Protein AF-A0A6M8W071-F1 (afdb_monomer_lite)

Structure (mmCIF, N/CA/C/O backbone):
data_AF-A0A6M8W071-F1
#
_entry.id   AF-A0A6M8W071-F1
#
loop_
_atom_site.group_PDB
_atom_site.id
_atom_site.type_symbol
_atom_site.label_atom_id
_atom_site.label_alt_id
_atom_site.label_comp_id
_atom_site.label_asym_id
_atom_site.label_entity_id
_atom_site.label_seq_id
_atom_site.pdbx_PDB_ins_code
_atom_site.Cartn_x
_atom_site.Cartn_y
_atom_site.Cartn_z
_atom_site.occupancy
_atom_site.B_iso_or_equiv
_atom_site.auth_seq_id
_atom_site.auth_comp_id
_atom_site.auth_asym_id
_atom_site.auth_atom_id
_atom_site.pdbx_PDB_model_num
ATOM 1 N N . MET A 1 1 ? -20.870 52.124 39.212 1.00 35.44 1 MET A N 1
ATOM 2 C CA . MET A 1 1 ? -21.528 51.086 38.391 1.00 35.44 1 MET A CA 1
ATOM 3 C C . MET A 1 1 ? -20.439 50.355 37.636 1.00 35.44 1 MET A C 1
ATOM 5 O O . MET A 1 1 ? -19.987 50.835 36.609 1.00 35.44 1 MET A O 1
ATOM 9 N N . THR A 1 2 ? -19.943 49.265 38.210 1.00 32.09 2 THR A N 1
ATOM 10 C CA . THR A 1 2 ? -19.007 48.347 37.561 1.00 32.09 2 THR A CA 1
ATOM 11 C C . THR A 1 2 ? -19.765 47.633 36.448 1.00 32.09 2 THR A C 1
ATOM 13 O O . THR A 1 2 ? -20.682 46.857 36.705 1.00 32.09 2 THR A O 1
ATOM 16 N N . THR A 1 3 ? -19.459 47.970 35.199 1.00 29.92 3 THR A N 1
ATOM 17 C CA . THR A 1 3 ? -19.946 47.251 34.022 1.00 29.92 3 THR A CA 1
ATOM 18 C C . THR A 1 3 ? -19.485 45.803 34.128 1.00 29.92 3 THR A C 1
ATOM 20 O O . THR A 1 3 ? -18.303 45.512 33.971 1.00 29.92 3 THR A O 1
ATOM 23 N N . ILE A 1 4 ? -20.415 44.896 34.432 1.00 33.59 4 ILE A N 1
ATOM 24 C CA . ILE A 1 4 ? -20.191 43.457 34.298 1.00 33.59 4 ILE A CA 1
ATOM 25 C C . ILE A 1 4 ? -20.088 43.197 32.794 1.00 33.59 4 ILE A C 1
ATOM 27 O O . ILE A 1 4 ? -21.107 43.105 32.107 1.00 33.59 4 ILE A O 1
ATOM 31 N N . ASN A 1 5 ? -18.858 43.151 32.282 1.00 33.88 5 ASN A N 1
ATOM 32 C CA . ASN A 1 5 ? -18.582 42.672 30.934 1.00 33.88 5 ASN A CA 1
ATOM 33 C C . ASN A 1 5 ? -19.047 41.217 30.864 1.00 33.88 5 ASN A C 1
ATOM 35 O O . ASN A 1 5 ? -18.500 40.349 31.541 1.00 33.88 5 ASN A O 1
ATOM 39 N N . ARG A 1 6 ? -20.104 40.964 30.091 1.00 30.58 6 ARG A N 1
ATOM 40 C CA . ARG A 1 6 ? -20.513 39.602 29.755 1.00 30.58 6 ARG A CA 1
ATOM 41 C C . ARG A 1 6 ? -19.682 39.161 28.550 1.00 30.58 6 ARG A C 1
ATOM 43 O O . ARG A 1 6 ? -19.655 39.919 27.580 1.00 30.58 6 ARG A O 1
ATOM 50 N N . PRO A 1 7 ? -19.018 37.998 28.611 1.00 34.09 7 PRO A N 1
ATOM 51 C CA . PRO A 1 7 ? -18.222 37.515 27.495 1.00 34.09 7 PRO A CA 1
ATOM 52 C C . PRO A 1 7 ? -19.092 37.263 26.253 1.00 34.09 7 PRO A C 1
ATOM 54 O O . PRO A 1 7 ? -20.275 36.928 26.371 1.00 34.09 7 PRO A O 1
ATOM 57 N N . THR A 1 8 ? -18.519 37.475 25.068 1.00 38.62 8 THR A N 1
ATOM 58 C CA . THR A 1 8 ? -19.127 37.163 23.766 1.00 38.62 8 THR A CA 1
ATOM 59 C C . THR A 1 8 ? -19.215 35.646 23.543 1.00 38.62 8 THR A C 1
ATOM 61 O O . THR A 1 8 ? -18.648 34.864 24.302 1.00 38.62 8 THR A O 1
ATOM 64 N N . LEU A 1 9 ? -19.943 35.211 22.506 1.00 31.92 9 LEU A N 1
ATOM 65 C CA . LEU A 1 9 ? -20.027 33.790 22.135 1.00 31.92 9 LEU A CA 1
ATOM 66 C C . LEU A 1 9 ? -18.653 33.204 21.782 1.00 31.92 9 LEU A C 1
ATOM 68 O O . LEU A 1 9 ? -18.359 32.093 22.206 1.00 31.92 9 LEU A O 1
ATOM 72 N N . ASP A 1 10 ? -17.807 33.976 21.102 1.00 35.03 10 ASP A N 1
ATOM 73 C CA . ASP A 1 10 ? -16.440 33.569 20.764 1.00 35.03 10 ASP A CA 1
ATOM 74 C C . ASP A 1 10 ? -15.578 33.435 22.029 1.00 35.03 10 ASP A C 1
ATOM 76 O O . ASP A 1 10 ? -14.932 32.417 22.227 1.00 35.03 10 ASP A O 1
ATOM 80 N N . GLN A 1 11 ? -15.691 34.375 22.979 1.00 35.59 11 GLN A N 1
ATOM 81 C CA . GLN A 1 11 ? -14.993 34.296 24.274 1.00 35.59 11 GLN A CA 1
ATOM 82 C C . GLN A 1 11 ? -15.434 33.096 25.128 1.00 35.59 11 GLN A C 1
ATOM 84 O O . GLN A 1 11 ? -14.664 32.593 25.944 1.00 35.59 11 GLN A O 1
ATOM 89 N N . LEU A 1 12 ? -16.680 32.642 24.975 1.00 40.84 12 LEU A N 1
ATOM 90 C CA . LEU A 1 12 ? -17.181 31.435 25.634 1.00 40.84 12 LEU A CA 1
ATOM 91 C C . LEU A 1 12 ? -16.718 30.153 24.924 1.00 40.84 12 LEU A C 1
ATOM 93 O O . LEU A 1 12 ? -16.474 29.157 25.602 1.00 40.84 12 LEU A O 1
ATOM 97 N N . ALA A 1 13 ? -16.584 30.174 23.595 1.00 49.06 13 ALA A N 1
ATOM 98 C CA . ALA A 1 13 ? -16.025 29.070 22.818 1.00 49.06 13 ALA A CA 1
ATOM 99 C C . ALA A 1 13 ? -14.522 28.893 23.092 1.00 49.06 13 ALA A C 1
ATOM 101 O O . ALA A 1 13 ? -14.083 27.776 23.361 1.00 49.06 13 ALA A O 1
ATOM 102 N N . ASP A 1 14 ? -13.771 29.995 23.145 1.00 55.84 14 ASP A N 1
ATOM 103 C CA . ASP A 1 14 ? -12.355 30.014 23.520 1.00 55.84 14 ASP A CA 1
ATOM 104 C C . ASP A 1 14 ? -12.155 29.481 24.944 1.00 55.84 14 ASP A C 1
ATOM 106 O O . ASP A 1 14 ? -11.331 28.598 25.163 1.00 55.84 14 ASP A O 1
ATOM 110 N N . SER A 1 15 ? -12.989 29.920 25.896 1.00 60.72 15 SER A N 1
ATOM 111 C CA . SER A 1 15 ? -12.945 29.446 27.286 1.00 60.72 15 SER A CA 1
ATOM 112 C C . SER A 1 15 ? -13.246 27.952 27.431 1.00 60.72 15 SER A C 1
ATOM 114 O O . SER A 1 15 ? -12.705 27.314 28.333 1.00 60.72 15 SER A O 1
ATOM 116 N N . ALA A 1 16 ? -14.124 27.390 26.597 1.00 63.34 16 ALA A N 1
ATOM 117 C CA . ALA A 1 16 ? -14.405 25.958 26.612 1.00 63.34 16 ALA A CA 1
ATOM 118 C C . ALA A 1 16 ? -13.238 25.165 26.012 1.00 63.34 16 ALA A C 1
ATOM 120 O O . ALA A 1 16 ? -12.826 24.158 26.580 1.00 63.34 16 ALA A O 1
ATOM 121 N N . ALA A 1 17 ? -12.665 25.647 24.909 1.00 66.62 17 ALA A N 1
ATOM 122 C CA . ALA A 1 17 ? -11.491 25.037 24.305 1.00 66.62 17 ALA A CA 1
ATOM 123 C C . ALA A 1 17 ? -10.270 25.098 25.247 1.00 66.62 17 ALA A C 1
ATOM 125 O O . ALA A 1 17 ? -9.553 24.110 25.373 1.00 66.62 17 ALA A O 1
ATOM 126 N N . ASP A 1 18 ? -10.080 26.196 25.987 1.00 71.56 18 ASP A N 1
ATOM 127 C CA . ASP A 1 18 ? -9.036 26.324 27.014 1.00 71.56 18 ASP A CA 1
ATOM 128 C C . ASP A 1 18 ? -9.213 25.313 28.150 1.00 71.56 18 ASP A C 1
ATOM 130 O O . ASP A 1 18 ? -8.244 24.674 28.558 1.00 71.56 18 ASP A O 1
ATOM 134 N N . ALA A 1 19 ? -10.444 25.116 28.631 1.00 73.38 19 ALA A N 1
ATOM 135 C CA . ALA A 1 19 ? -10.728 24.133 29.675 1.00 73.38 19 ALA A CA 1
ATOM 136 C C . ALA A 1 19 ? -10.428 22.699 29.209 1.00 73.38 19 ALA A C 1
ATOM 138 O O . ALA A 1 19 ? -9.878 21.898 29.964 1.00 73.38 19 ALA A O 1
ATOM 139 N N . ILE A 1 20 ? -10.735 22.377 27.950 1.00 75.06 20 ILE A N 1
ATOM 140 C CA . ILE A 1 20 ? -10.429 21.059 27.390 1.00 75.06 20 ILE A CA 1
ATOM 141 C C . ILE A 1 20 ? -8.920 20.872 27.204 1.00 75.06 20 ILE A C 1
ATOM 143 O O . ILE A 1 20 ? -8.378 19.826 27.562 1.00 75.06 20 ILE A O 1
ATOM 147 N N . ARG A 1 21 ? -8.221 21.891 26.695 1.00 74.81 21 ARG A N 1
ATOM 148 C CA . ARG A 1 21 ? -6.758 21.868 26.580 1.00 74.81 21 ARG A CA 1
ATOM 149 C C . ARG A 1 21 ? -6.102 21.656 27.940 1.00 74.81 21 ARG A C 1
ATOM 151 O O . ARG A 1 21 ? -5.223 20.809 28.045 1.00 74.81 21 ARG A O 1
ATOM 158 N N . ALA A 1 22 ? -6.567 22.355 28.976 1.00 79.00 22 ALA A N 1
ATOM 159 C CA . ALA A 1 22 ? -6.086 22.180 30.344 1.00 79.00 22 ALA A CA 1
ATOM 160 C C . ALA A 1 22 ? -6.335 20.756 30.869 1.00 79.00 22 ALA A C 1
ATOM 162 O O . ALA A 1 22 ? -5.446 20.160 31.472 1.00 79.00 22 ALA A O 1
ATOM 163 N N . HIS A 1 23 ? -7.505 20.175 30.583 1.00 83.81 23 HIS A N 1
ATOM 164 C CA . HIS A 1 23 ? -7.811 18.789 30.937 1.00 83.81 23 HIS A CA 1
ATOM 165 C C . HIS A 1 23 ? -6.852 17.791 30.265 1.00 83.81 23 HIS A C 1
ATOM 167 O O . HIS A 1 23 ? -6.347 16.884 30.925 1.00 83.81 23 HIS A O 1
ATOM 173 N N . ILE A 1 24 ? -6.570 17.960 28.969 1.00 80.00 24 ILE A N 1
ATOM 174 C CA . ILE A 1 24 ? -5.644 17.086 28.231 1.00 80.00 24 ILE A CA 1
ATOM 175 C C . ILE A 1 24 ? -4.204 17.284 28.708 1.00 80.00 24 ILE A C 1
ATOM 177 O O . ILE A 1 24 ? -3.501 16.302 28.926 1.00 80.00 24 ILE A O 1
ATOM 181 N N . ASP A 1 25 ? -3.769 18.528 28.914 1.00 81.06 25 ASP A N 1
ATOM 182 C CA . ASP A 1 25 ? -2.449 18.830 29.474 1.00 81.06 25 ASP A CA 1
ATOM 183 C C . ASP A 1 25 ? -2.268 18.142 30.835 1.00 81.06 25 ASP A C 1
ATOM 185 O O . ASP A 1 25 ? -1.262 17.467 31.060 1.00 81.06 25 ASP A O 1
ATOM 189 N N . HIS A 1 26 ? -3.286 18.214 31.701 1.00 84.56 26 HIS A N 1
ATOM 190 C CA . HIS A 1 26 ? -3.286 17.541 32.997 1.00 84.56 26 HIS A CA 1
ATOM 191 C C . HIS A 1 26 ? -3.186 16.017 32.869 1.00 84.56 26 HIS A C 1
ATOM 193 O O . HIS A 1 26 ? -2.391 15.390 33.571 1.00 84.56 26 HIS A O 1
ATOM 199 N N . LEU A 1 27 ? -3.946 15.419 31.948 1.00 85.94 27 LEU A N 1
ATOM 200 C CA . LEU A 1 27 ? -3.885 13.987 31.680 1.00 85.94 27 LEU A CA 1
ATOM 201 C C . LEU A 1 27 ? -2.493 13.564 31.196 1.00 85.94 27 LEU A C 1
ATOM 203 O O . LEU A 1 27 ? -1.883 12.680 31.792 1.00 85.94 27 LEU A O 1
ATOM 207 N N . PHE A 1 28 ? -1.968 14.173 30.132 1.00 80.44 28 PHE A N 1
ATOM 208 C CA . PHE A 1 28 ? -0.694 13.739 29.552 1.00 80.44 28 PHE A CA 1
ATOM 209 C C . PHE A 1 28 ? 0.467 13.949 30.522 1.00 80.44 28 PHE A C 1
ATOM 211 O O . PHE A 1 28 ? 1.278 13.046 30.720 1.00 80.44 28 PHE A O 1
ATOM 218 N N . ARG A 1 29 ? 0.518 15.111 31.178 1.00 79.94 29 ARG A N 1
ATOM 219 C CA . ARG A 1 29 ? 1.633 15.488 32.056 1.00 79.94 29 ARG A CA 1
ATOM 220 C C . ARG A 1 29 ? 1.532 14.908 33.463 1.00 79.94 29 ARG A C 1
ATOM 222 O O . ARG A 1 29 ? 2.548 14.834 34.151 1.00 79.94 29 ARG A O 1
ATOM 229 N N . GLY A 1 30 ? 0.339 14.498 33.892 1.00 78.94 30 GLY A N 1
ATOM 230 C CA . GLY A 1 30 ? 0.106 13.828 35.170 1.00 78.94 30 GLY A CA 1
ATOM 231 C C . GLY A 1 30 ? 0.073 12.305 35.042 1.00 78.94 30 GLY A C 1
ATOM 232 O O . GLY A 1 30 ? 0.888 11.607 35.641 1.00 78.94 30 GLY A O 1
ATOM 233 N N . PHE A 1 31 ? -0.862 11.783 34.249 1.00 82.62 31 PHE A N 1
ATOM 234 C CA . PHE A 1 31 ? -1.129 10.349 34.127 1.00 82.62 31 PHE A CA 1
ATOM 235 C C . PHE A 1 31 ? -0.116 9.645 33.209 1.00 82.62 31 PHE A C 1
ATOM 237 O O . PHE A 1 31 ? 0.581 8.719 33.640 1.00 82.62 31 PHE A O 1
ATOM 244 N N . PHE A 1 32 ? 0.048 10.130 31.973 1.00 79.75 32 PHE A N 1
ATOM 245 C CA . PHE A 1 32 ? 0.938 9.534 30.958 1.00 79.75 32 PHE A CA 1
ATOM 246 C C . PHE A 1 32 ? 2.399 10.003 31.050 1.00 79.75 32 PHE A C 1
ATOM 248 O O . PHE A 1 32 ? 3.127 9.949 30.064 1.00 79.75 32 PHE A O 1
ATOM 255 N N . CYS A 1 33 ? 2.842 10.456 32.226 1.00 80.88 33 CYS A N 1
ATOM 256 C CA . CYS A 1 33 ? 4.201 10.943 32.468 1.00 80.88 33 CYS A CA 1
ATOM 257 C C . CYS A 1 33 ? 5.016 9.942 33.310 1.00 80.88 33 CYS A C 1
ATOM 259 O O . CYS A 1 33 ? 4.966 10.005 34.546 1.00 80.88 33 CYS A O 1
ATOM 261 N N . PRO A 1 34 ? 5.728 8.970 32.706 1.00 76.44 34 PRO A N 1
ATOM 262 C CA . PRO A 1 34 ? 6.497 7.973 33.450 1.00 76.44 34 PRO A CA 1
ATOM 263 C C . PRO A 1 34 ? 7.509 8.595 34.430 1.00 76.44 34 PRO A C 1
ATOM 265 O O . PRO A 1 34 ? 7.976 9.720 34.218 1.00 76.44 34 PRO A O 1
ATOM 268 N N . PRO A 1 35 ? 7.918 7.878 35.492 1.00 75.00 35 PRO A N 1
ATOM 269 C CA . PRO A 1 35 ? 9.026 8.316 36.335 1.00 75.00 35 PRO A CA 1
ATOM 270 C C . PRO A 1 35 ? 10.296 8.545 35.500 1.00 75.00 35 PRO A C 1
ATOM 272 O O . PRO A 1 35 ? 10.598 7.767 34.601 1.00 75.00 35 PRO A O 1
ATOM 275 N N . GLY A 1 36 ? 11.046 9.610 35.794 1.00 80.75 36 GLY A N 1
ATOM 276 C CA . GLY A 1 36 ? 12.264 9.959 35.045 1.00 80.75 36 GLY A CA 1
ATOM 277 C C . GLY A 1 36 ? 12.033 10.782 33.770 1.00 80.75 36 GLY A C 1
ATOM 278 O O . GLY A 1 36 ? 13.001 11.136 33.098 1.00 80.75 36 GLY A O 1
ATOM 279 N N . SER A 1 37 ? 10.782 11.135 33.459 1.00 87.38 37 SER A N 1
ATOM 280 C CA . SER A 1 37 ? 10.451 12.063 32.372 1.00 87.38 37 SER A CA 1
ATOM 281 C C . SER A 1 37 ? 11.011 13.469 32.614 1.00 87.38 37 SER A C 1
ATOM 283 O O . SER A 1 37 ? 11.070 13.955 33.746 1.00 87.38 37 SER A O 1
ATOM 285 N N . LEU A 1 38 ? 11.354 14.168 31.533 1.00 91.50 38 LEU A N 1
ATOM 286 C CA . LEU A 1 38 ? 11.514 15.618 31.548 1.00 91.50 38 LEU A CA 1
ATOM 287 C C . LEU A 1 38 ? 10.129 16.254 31.665 1.00 91.50 38 LEU A C 1
ATOM 289 O O . LEU A 1 38 ? 9.263 15.983 30.837 1.00 91.50 38 LEU A O 1
ATOM 293 N N . LEU A 1 39 ? 9.957 17.149 32.636 1.00 90.88 39 LEU A N 1
ATOM 294 C CA . LEU A 1 39 ? 8.746 17.945 32.793 1.00 90.88 39 LEU A CA 1
ATOM 295 C C . LEU A 1 39 ? 9.119 19.418 32.989 1.00 90.88 39 LEU A C 1
ATOM 297 O O . LEU A 1 39 ? 9.731 19.789 33.990 1.00 90.88 39 LEU A O 1
ATOM 301 N N . THR A 1 40 ? 8.757 20.261 32.026 1.00 89.56 40 THR A N 1
ATOM 302 C CA . THR A 1 40 ? 8.806 21.729 32.127 1.00 89.56 40 THR A CA 1
ATOM 303 C C . THR A 1 40 ? 7.374 22.264 32.241 1.00 89.56 40 THR A C 1
ATOM 305 O O . THR A 1 40 ? 6.437 21.474 32.117 1.00 89.56 40 THR A O 1
ATOM 308 N N . PRO A 1 41 ? 7.143 23.572 32.472 1.00 88.25 41 PRO A N 1
ATOM 309 C CA . PRO A 1 41 ? 5.790 24.133 32.481 1.00 88.25 41 PRO A CA 1
ATOM 310 C C . PRO A 1 41 ? 4.990 23.893 31.193 1.00 88.25 41 PRO A C 1
ATOM 312 O O . PRO A 1 41 ? 3.769 23.807 31.271 1.00 88.25 41 PRO A O 1
ATOM 315 N N . THR A 1 42 ? 5.667 23.761 30.049 1.00 89.25 42 THR A N 1
ATOM 316 C CA . THR A 1 42 ? 5.063 23.732 28.706 1.00 89.25 42 THR A CA 1
ATOM 317 C C . THR A 1 42 ? 5.388 22.473 27.897 1.00 89.25 42 THR A C 1
ATOM 319 O O . THR A 1 42 ? 4.773 22.236 26.863 1.00 89.25 42 THR A O 1
ATOM 322 N N . CYS A 1 43 ? 6.315 21.632 28.359 1.00 90.06 43 CYS A N 1
ATOM 323 C CA . CYS A 1 43 ? 6.737 20.424 27.656 1.00 90.06 43 CYS A CA 1
ATOM 324 C C . CYS A 1 43 ? 6.868 19.228 28.604 1.00 90.06 43 CYS A C 1
ATOM 326 O O . CYS A 1 43 ? 7.244 19.360 29.772 1.00 90.06 43 CYS A O 1
ATOM 328 N N . MET A 1 44 ? 6.644 18.038 28.062 1.00 91.69 44 MET A N 1
ATOM 329 C CA . MET A 1 44 ? 6.970 16.754 28.672 1.00 91.69 44 MET A CA 1
ATOM 330 C C . MET A 1 44 ? 7.737 15.900 27.665 1.00 91.69 44 MET A C 1
ATOM 332 O O . MET A 1 44 ? 7.421 15.932 26.481 1.00 91.69 44 MET A O 1
ATOM 336 N N . ARG A 1 45 ? 8.716 15.113 28.120 1.00 92.69 45 ARG A N 1
ATOM 337 C CA . ARG A 1 45 ? 9.357 14.064 27.312 1.00 92.69 45 ARG A CA 1
ATOM 338 C C . ARG A 1 45 ? 9.701 12.853 28.164 1.00 92.69 45 ARG A C 1
ATOM 340 O O . ARG A 1 45 ? 10.281 13.018 29.234 1.00 92.69 45 ARG A O 1
ATOM 347 N N . TYR A 1 46 ? 9.488 11.657 27.632 1.00 87.69 46 TYR A N 1
ATOM 348 C CA . TYR A 1 46 ? 10.022 10.414 28.183 1.00 87.69 46 TYR A CA 1
ATOM 349 C C . TYR A 1 46 ? 10.720 9.574 27.114 1.00 87.69 46 TYR A C 1
ATOM 351 O O . TYR A 1 46 ? 10.476 9.731 25.921 1.00 87.69 46 TYR A O 1
ATOM 359 N N . ILE A 1 47 ? 11.632 8.715 27.563 1.00 87.69 47 ILE A N 1
ATOM 360 C CA . ILE A 1 47 ? 12.369 7.757 26.737 1.00 87.69 47 ILE A CA 1
ATOM 361 C C . ILE A 1 47 ? 12.435 6.457 27.521 1.00 87.69 47 ILE A C 1
ATOM 363 O O . ILE A 1 47 ? 12.951 6.452 28.640 1.00 87.69 47 ILE A O 1
ATOM 367 N N . THR A 1 48 ? 11.937 5.375 26.934 1.00 78.50 48 THR A N 1
ATOM 368 C CA . THR A 1 48 ? 12.061 4.024 27.498 1.00 78.50 48 THR A CA 1
ATOM 369 C C . THR A 1 48 ? 12.999 3.132 26.691 1.00 78.50 48 THR A C 1
ATOM 371 O O . THR A 1 48 ? 13.275 2.017 27.120 1.00 78.50 48 THR A O 1
ATOM 374 N N . ASN A 1 49 ? 13.521 3.620 25.556 1.00 82.00 49 ASN A N 1
ATOM 375 C CA . ASN A 1 49 ? 14.249 2.826 24.558 1.00 82.00 49 ASN A CA 1
ATOM 376 C C . ASN A 1 49 ? 13.388 1.714 23.933 1.00 82.00 49 ASN A C 1
ATOM 378 O O . ASN A 1 49 ? 13.908 0.722 23.430 1.00 82.00 49 ASN A O 1
ATOM 382 N N . SER A 1 50 ? 12.062 1.864 23.973 1.00 75.38 50 SER A N 1
ATOM 383 C CA . SER A 1 50 ? 11.158 0.953 23.275 1.00 75.38 50 SER A CA 1
ATOM 384 C C . SER A 1 50 ? 11.326 1.105 21.761 1.00 75.38 50 SER A C 1
ATOM 386 O O . SER A 1 50 ? 11.443 2.237 21.291 1.00 75.38 50 SER A O 1
ATOM 388 N N . PRO A 1 51 ? 11.249 0.021 20.972 1.00 71.94 51 PRO A N 1
ATOM 389 C CA . PRO A 1 51 ? 11.254 0.102 19.511 1.00 71.94 51 PRO A CA 1
ATOM 390 C C . PRO A 1 51 ? 9.970 0.697 18.915 1.00 71.94 51 PRO A C 1
ATOM 392 O O . PRO A 1 51 ? 9.871 0.839 17.701 1.00 71.94 51 PRO A O 1
ATOM 395 N N . HIS A 1 52 ? 8.990 1.063 19.743 1.00 75.50 52 HIS A N 1
ATOM 396 C CA . HIS A 1 52 ? 7.739 1.669 19.309 1.00 75.50 52 HIS A CA 1
ATOM 397 C C . HIS A 1 52 ? 7.734 3.190 19.580 1.00 75.50 52 HIS A C 1
ATOM 399 O O . HIS A 1 52 ? 8.105 3.596 20.686 1.00 75.50 52 HIS A O 1
ATOM 405 N N . PRO A 1 53 ? 7.241 4.047 18.655 1.00 76.44 53 PRO A N 1
ATOM 406 C CA . PRO A 1 53 ? 7.263 5.508 18.812 1.00 76.44 53 PRO A CA 1
ATOM 407 C C . PRO A 1 53 ? 6.638 6.023 20.114 1.00 76.44 53 PRO A C 1
ATOM 409 O O . PRO A 1 53 ? 7.175 6.925 20.751 1.00 76.44 53 PRO A O 1
ATOM 412 N N . LEU A 1 54 ? 5.529 5.417 20.556 1.00 78.81 54 LEU A N 1
ATOM 413 C CA . LEU A 1 54 ? 4.879 5.770 21.827 1.00 78.81 54 LEU A CA 1
ATOM 414 C C . LEU A 1 54 ? 5.692 5.405 23.076 1.00 78.81 54 LEU A C 1
ATOM 416 O O . LEU A 1 54 ? 5.336 5.846 24.156 1.00 78.81 54 LEU A O 1
ATOM 420 N N . GLY A 1 55 ? 6.763 4.619 22.982 1.00 76.94 55 GLY A N 1
ATOM 421 C CA . GLY A 1 55 ? 7.661 4.423 24.123 1.00 76.94 55 GLY A CA 1
ATOM 422 C C . GLY A 1 55 ? 8.675 5.556 24.297 1.00 76.94 55 GLY A C 1
ATOM 423 O O . GLY A 1 55 ? 9.263 5.704 25.367 1.00 76.94 55 GLY A O 1
ATOM 424 N N . ASN A 1 56 ? 8.856 6.405 23.282 1.00 85.75 56 ASN A N 1
ATOM 425 C CA . ASN A 1 56 ? 9.768 7.543 23.332 1.00 85.75 56 ASN A CA 1
ATOM 426 C C . ASN A 1 56 ? 9.033 8.782 22.825 1.00 85.75 56 ASN A C 1
ATOM 428 O O . ASN A 1 56 ? 9.074 9.084 21.639 1.00 85.75 56 ASN A O 1
ATOM 432 N N . ALA A 1 57 ? 8.324 9.498 23.694 1.00 89.88 57 ALA A N 1
ATOM 433 C CA . ALA A 1 57 ? 7.455 10.574 23.234 1.00 89.88 57 ALA A CA 1
ATOM 434 C C . ALA A 1 57 ? 7.694 11.911 23.931 1.00 89.88 57 ALA A C 1
ATOM 436 O O . ALA A 1 57 ? 8.133 11.973 25.083 1.00 89.88 57 ALA A O 1
ATOM 437 N N . ALA A 1 58 ? 7.358 12.991 23.228 1.00 91.88 58 ALA A N 1
ATOM 438 C CA . ALA A 1 58 ? 7.204 14.321 23.792 1.00 91.88 58 ALA A CA 1
ATOM 439 C C . ALA A 1 58 ? 5.765 14.820 23.642 1.00 91.88 58 ALA A C 1
ATOM 441 O O . ALA A 1 58 ? 5.113 14.594 22.629 1.00 91.88 58 ALA A O 1
ATOM 442 N N . PHE A 1 59 ? 5.288 15.540 24.649 1.00 89.81 59 PHE A N 1
ATOM 443 C CA . PHE A 1 59 ? 4.037 16.285 24.606 1.00 89.81 59 PHE A CA 1
ATOM 444 C C . PHE A 1 59 ? 4.357 17.766 24.776 1.00 89.81 59 PHE A C 1
ATOM 446 O O . PHE A 1 59 ? 5.050 18.150 25.723 1.00 89.81 59 PHE A O 1
ATOM 453 N N . ILE A 1 60 ? 3.871 18.587 23.852 1.00 88.94 60 ILE A N 1
ATOM 454 C CA . ILE A 1 60 ? 4.174 20.013 23.774 1.00 88.94 60 ILE A CA 1
ATOM 455 C C . ILE A 1 60 ? 2.865 20.790 23.899 1.00 88.94 60 ILE A C 1
ATOM 457 O O . ILE A 1 60 ? 1.951 20.646 23.080 1.00 88.94 60 ILE A O 1
ATOM 461 N N . SER A 1 61 ? 2.781 21.628 24.929 1.00 85.94 61 SER A N 1
ATOM 462 C CA . SER A 1 61 ? 1.644 22.516 25.124 1.00 85.94 61 SER A CA 1
ATOM 463 C C . SER A 1 61 ? 1.699 23.700 24.155 1.00 85.94 61 SER A C 1
ATOM 465 O O . SER A 1 61 ? 2.749 24.075 23.626 1.00 85.94 61 SER A O 1
ATOM 467 N N . ARG A 1 62 ? 0.551 24.349 23.953 1.00 80.25 62 ARG A N 1
ATOM 468 C CA . ARG A 1 62 ? 0.423 25.528 23.082 1.00 80.25 62 ARG A CA 1
ATOM 469 C C . ARG A 1 62 ? 1.331 26.693 23.497 1.00 80.25 62 ARG A C 1
ATOM 471 O O . ARG A 1 62 ? 1.713 27.496 22.654 1.00 80.25 62 ARG A O 1
ATOM 478 N N . ASP A 1 63 ? 1.680 26.778 24.775 1.00 84.88 63 ASP A N 1
ATOM 479 C CA . ASP A 1 63 ? 2.462 27.891 25.319 1.00 84.88 63 ASP A CA 1
ATOM 480 C C . ASP A 1 63 ? 3.980 27.685 25.178 1.00 84.88 63 ASP A C 1
ATOM 482 O O . ASP A 1 63 ? 4.757 28.571 25.534 1.00 84.88 63 ASP A O 1
ATOM 486 N N . ALA A 1 64 ? 4.427 26.531 24.666 1.00 88.56 64 ALA A N 1
ATOM 487 C CA . ALA A 1 64 ? 5.844 26.269 24.445 1.00 88.56 64 ALA A CA 1
ATOM 488 C C . ALA A 1 64 ? 6.425 27.195 23.364 1.00 88.56 64 ALA A C 1
ATOM 490 O O . ALA A 1 64 ? 5.912 27.297 22.248 1.00 88.56 64 ALA A O 1
ATOM 491 N N . SER A 1 65 ? 7.549 27.840 23.655 1.00 91.81 65 SER A N 1
ATOM 492 C CA . SER A 1 65 ? 8.315 28.546 22.625 1.00 91.81 65 SER A CA 1
ATOM 493 C C . SER A 1 65 ? 8.986 27.560 21.659 1.00 91.81 65 SER A C 1
ATOM 495 O O . SER A 1 65 ? 9.328 26.441 22.039 1.00 91.81 65 SER A O 1
ATOM 497 N N . ALA A 1 66 ? 9.250 27.979 20.417 1.00 88.81 66 ALA A N 1
ATOM 498 C CA . ALA A 1 66 ? 9.965 27.153 19.434 1.00 88.81 66 ALA A CA 1
ATOM 499 C C . ALA A 1 66 ? 11.324 26.638 19.964 1.00 88.81 66 ALA A C 1
ATOM 501 O O . ALA A 1 66 ? 11.677 25.482 19.749 1.00 88.81 66 ALA A O 1
ATOM 502 N N . ASP A 1 67 ? 12.048 27.452 20.737 1.00 90.56 67 ASP A N 1
ATOM 503 C CA . ASP A 1 67 ? 13.318 27.054 21.359 1.00 90.56 67 ASP A CA 1
ATOM 504 C C . ASP A 1 67 ? 13.144 25.978 22.442 1.00 90.56 67 ASP A C 1
ATOM 506 O O . ASP A 1 67 ? 14.019 25.130 22.639 1.00 90.56 67 ASP A O 1
ATOM 510 N N . GLU A 1 68 ? 12.035 26.017 23.187 1.00 92.31 68 GLU A N 1
ATOM 511 C CA . GLU A 1 68 ? 11.684 24.967 24.148 1.00 92.31 68 GLU A CA 1
ATOM 512 C C . GLU A 1 68 ? 11.299 23.673 23.446 1.00 92.31 68 GLU A C 1
ATOM 514 O O . GLU A 1 68 ? 11.706 22.610 23.916 1.00 92.31 68 GLU A O 1
ATOM 519 N N . VAL A 1 69 ? 10.585 23.756 22.320 1.00 91.06 69 VAL A N 1
ATOM 520 C CA . VAL A 1 69 ? 10.279 22.598 21.473 1.00 91.06 69 VAL A CA 1
ATOM 521 C C . VAL A 1 69 ? 11.576 21.939 21.022 1.00 91.06 69 VAL A C 1
ATOM 523 O O . VAL A 1 69 ? 11.834 20.803 21.407 1.00 91.06 69 VAL A O 1
ATOM 526 N N . THR A 1 70 ? 12.456 22.666 20.332 1.00 91.00 70 THR A N 1
ATOM 527 C CA . THR A 1 70 ? 13.729 22.123 19.829 1.00 91.00 70 THR A CA 1
ATOM 528 C C . THR A 1 70 ? 14.571 21.490 20.943 1.00 91.00 70 THR A C 1
ATOM 530 O O . THR A 1 70 ? 15.040 20.361 20.805 1.00 91.00 70 THR A O 1
ATOM 533 N N . ARG A 1 71 ? 14.717 22.158 22.101 1.00 93.44 71 ARG A N 1
ATOM 534 C CA . ARG A 1 71 ? 15.448 21.589 23.253 1.00 93.44 71 ARG A CA 1
ATOM 535 C C . ARG A 1 71 ? 14.788 20.342 23.828 1.00 93.44 71 ARG A C 1
ATOM 537 O O . ARG A 1 71 ? 15.494 19.435 24.262 1.00 93.44 71 ARG A O 1
ATOM 544 N N . THR A 1 72 ? 13.459 20.317 23.883 1.00 93.81 72 THR A N 1
ATOM 545 C CA . THR A 1 72 ? 12.707 19.157 24.372 1.00 93.81 72 THR A CA 1
ATOM 546 C C . THR A 1 72 ? 12.906 17.980 23.436 1.00 93.81 72 THR A C 1
ATOM 548 O O . THR A 1 72 ? 13.109 16.870 23.916 1.00 93.81 72 THR A O 1
ATOM 551 N N . LEU A 1 73 ? 12.888 18.222 22.126 1.00 93.75 73 LEU A N 1
ATOM 552 C CA . LEU A 1 73 ? 12.986 17.178 21.120 1.00 93.75 73 LEU A CA 1
ATOM 553 C C . LEU A 1 73 ? 14.401 16.636 20.960 1.00 93.75 73 LEU A C 1
ATOM 555 O O . LEU A 1 73 ? 14.533 15.438 20.752 1.00 93.75 73 LEU A O 1
ATOM 559 N N . GLN A 1 74 ? 15.448 17.448 21.128 1.00 92.19 74 GLN A N 1
ATOM 560 C CA . GLN A 1 74 ? 16.833 17.044 20.845 1.00 92.19 74 GLN A CA 1
ATOM 561 C C . GLN A 1 74 ? 17.226 15.637 21.359 1.00 92.19 74 GLN A C 1
ATOM 563 O O . GLN A 1 74 ? 17.789 14.876 20.578 1.00 92.19 74 GLN A O 1
ATOM 568 N N . PRO A 1 75 ? 16.890 15.212 22.595 1.00 91.88 75 PRO A N 1
ATOM 569 C CA . PRO A 1 75 ? 17.208 13.858 23.052 1.00 91.88 75 PRO A CA 1
ATOM 570 C C . PRO A 1 75 ? 16.412 12.733 22.371 1.00 91.88 75 PRO A C 1
ATOM 572 O O . PRO A 1 75 ? 16.907 11.616 22.315 1.00 91.88 75 PRO A O 1
ATOM 575 N N . LEU A 1 76 ? 15.185 12.995 21.902 1.00 88.62 76 LEU A N 1
ATOM 576 C CA . LEU A 1 76 ? 14.419 12.051 21.070 1.00 88.62 76 LEU A CA 1
ATOM 577 C C . LEU A 1 76 ? 14.996 11.974 19.668 1.00 88.62 76 LEU A C 1
ATOM 579 O O . LEU A 1 76 ? 15.076 10.904 19.086 1.00 88.62 76 LEU A O 1
ATOM 583 N N . VAL A 1 77 ? 15.425 13.127 19.156 1.00 85.38 77 VAL A N 1
ATOM 584 C CA . VAL A 1 77 ? 16.113 13.244 17.876 1.00 85.38 77 VAL A CA 1
ATOM 585 C C . VAL A 1 77 ? 17.344 12.329 18.044 1.00 85.38 77 VAL A C 1
ATOM 587 O O . VAL A 1 77 ? 17.492 11.375 17.298 1.00 85.38 77 VAL A O 1
ATOM 590 N N . ASP A 1 78 ? 18.186 12.506 19.065 1.00 85.31 78 ASP A N 1
ATOM 591 C CA . ASP A 1 78 ? 19.413 11.710 19.271 1.00 85.31 78 ASP A CA 1
ATOM 592 C C . ASP A 1 78 ? 19.223 10.228 19.619 1.00 85.31 78 ASP A C 1
ATOM 594 O O . ASP A 1 78 ? 20.215 9.504 19.711 1.00 85.31 78 ASP A O 1
ATOM 598 N N . LEU A 1 79 ? 17.982 9.774 19.773 1.00 79.81 79 LEU A N 1
ATOM 599 C CA . LEU A 1 79 ? 17.661 8.398 20.106 1.00 79.81 79 LEU A CA 1
ATOM 600 C C . LEU A 1 79 ? 17.791 7.476 18.884 1.00 79.81 79 LEU A C 1
ATOM 602 O O . LEU A 1 79 ? 17.463 7.849 17.761 1.00 79.81 79 LEU A O 1
ATOM 606 N N . GLU A 1 80 ? 18.247 6.246 19.115 1.00 78.94 80 GLU A N 1
ATOM 607 C CA . GLU A 1 80 ? 18.302 5.201 18.078 1.00 78.94 80 GLU A CA 1
ATOM 608 C C . GLU A 1 80 ? 16.932 4.557 17.814 1.00 78.94 80 GLU A C 1
ATOM 610 O O . GLU A 1 80 ? 16.726 3.927 16.781 1.00 78.94 80 GLU A O 1
ATOM 615 N N . PHE A 1 81 ? 15.990 4.729 18.741 1.00 75.31 81 PHE A N 1
ATOM 616 C CA . PHE A 1 81 ? 14.641 4.186 18.665 1.00 75.31 81 PHE A CA 1
ATOM 617 C C . PHE A 1 81 ? 13.633 5.219 18.140 1.00 75.31 81 PHE A C 1
ATOM 619 O O . PHE A 1 81 ? 13.780 6.410 18.433 1.00 75.31 81 PHE A O 1
ATOM 626 N N . PRO A 1 82 ? 12.578 4.782 17.423 1.00 75.00 82 PRO A N 1
ATOM 627 C CA . PRO A 1 82 ? 11.518 5.667 16.954 1.00 75.00 82 PRO A CA 1
ATOM 628 C C . PRO A 1 82 ? 10.877 6.457 18.095 1.00 75.00 82 PRO A C 1
ATOM 630 O O . PRO A 1 82 ? 10.722 5.953 19.210 1.00 75.00 82 PRO A O 1
ATOM 633 N N . SER A 1 83 ? 10.461 7.688 17.804 1.00 86.06 83 SER A N 1
ATOM 634 C CA . SER A 1 83 ? 9.861 8.588 18.783 1.00 86.06 83 SER A CA 1
ATOM 635 C C . SER A 1 83 ? 8.655 9.340 18.229 1.00 86.06 83 SER A C 1
ATOM 637 O O . SER A 1 83 ? 8.524 9.514 17.016 1.00 86.06 83 SER A O 1
ATOM 639 N N . ALA A 1 84 ? 7.768 9.778 19.121 1.00 87.31 84 ALA A N 1
ATOM 640 C CA . ALA A 1 84 ? 6.559 10.526 18.784 1.00 87.31 84 ALA A CA 1
ATOM 641 C C . ALA A 1 84 ? 6.529 11.917 19.442 1.00 87.31 84 ALA A C 1
ATOM 643 O O . ALA A 1 84 ? 7.069 12.130 20.526 1.00 87.31 84 ALA A O 1
ATOM 644 N N . VAL A 1 85 ? 5.858 12.878 18.815 1.00 88.75 85 VAL A N 1
ATOM 645 C CA . VAL A 1 85 ? 5.604 14.213 19.367 1.00 88.75 85 VAL A CA 1
ATOM 646 C C . VAL A 1 85 ? 4.130 14.525 19.228 1.00 88.75 85 VAL A C 1
ATOM 648 O O . VAL A 1 85 ? 3.583 14.501 18.133 1.00 88.75 85 VAL A O 1
ATOM 651 N N . VAL A 1 86 ? 3.493 14.851 20.341 1.00 86.12 86 VAL A N 1
ATOM 652 C CA . VAL A 1 86 ? 2.109 15.309 20.381 1.00 86.12 86 VAL A CA 1
ATOM 653 C C . VAL A 1 86 ? 2.119 16.820 20.586 1.00 86.12 86 VAL A C 1
ATOM 655 O O . VAL A 1 86 ? 2.579 17.312 21.618 1.00 86.12 86 VAL A O 1
ATOM 658 N N . LEU A 1 87 ? 1.620 17.549 19.592 1.00 83.50 87 LEU A N 1
ATOM 659 C CA . LEU A 1 87 ? 1.418 18.994 19.625 1.00 83.50 87 LEU A CA 1
ATOM 660 C C . LEU A 1 87 ? -0.055 19.318 19.872 1.00 83.50 87 LEU A C 1
ATOM 662 O O . LEU A 1 87 ? -0.931 18.833 19.158 1.00 83.50 87 LEU A O 1
ATOM 666 N N . MET A 1 88 ? -0.328 20.213 20.820 1.00 76.19 88 MET A N 1
ATOM 667 C CA . MET A 1 88 ? -1.645 20.841 20.952 1.00 76.19 88 MET A CA 1
ATOM 668 C C . MET A 1 88 ? -1.788 21.960 19.909 1.00 76.19 88 MET A C 1
ATOM 670 O O . MET A 1 88 ? -1.290 23.064 20.137 1.00 76.19 88 MET A O 1
ATOM 674 N N . ASN A 1 89 ? -2.408 21.683 18.753 1.00 64.06 89 ASN A N 1
ATOM 675 C CA . ASN A 1 89 ? -2.284 22.537 17.568 1.00 64.06 89 ASN A CA 1
ATOM 676 C C . ASN A 1 89 ? -3.621 23.143 17.114 1.00 64.06 89 ASN A C 1
ATOM 678 O O . ASN A 1 89 ? -4.441 22.461 16.511 1.00 64.06 89 ASN A O 1
ATOM 682 N N . ASP A 1 90 ? -3.775 24.455 17.321 1.00 56.62 90 ASP A N 1
ATOM 683 C CA . ASP A 1 90 ? -4.919 25.240 16.824 1.00 56.62 90 ASP A CA 1
ATOM 684 C C . ASP A 1 90 ? -4.479 26.469 15.994 1.00 56.62 90 ASP A C 1
ATOM 686 O O . ASP A 1 90 ? -5.259 27.405 15.874 1.00 56.62 90 ASP A O 1
ATOM 690 N N . ASP A 1 91 ? -3.226 26.487 15.499 1.00 57.94 91 ASP A N 1
ATOM 691 C CA . ASP A 1 91 ? -2.525 27.535 14.707 1.00 57.94 91 ASP A CA 1
ATOM 692 C C . ASP A 1 91 ? -1.211 27.987 15.385 1.00 57.94 91 ASP A C 1
ATOM 694 O O . ASP A 1 91 ? -1.081 29.134 15.825 1.00 57.94 91 ASP A O 1
ATOM 698 N N . GLN A 1 92 ? -0.202 27.112 15.500 1.00 70.25 92 GLN A N 1
ATOM 699 C CA . GLN A 1 92 ? 1.153 27.507 15.937 1.00 70.25 92 GLN A CA 1
ATOM 700 C C . GLN A 1 92 ? 2.217 27.141 14.885 1.00 70.25 92 GLN A C 1
ATOM 702 O O . GLN A 1 92 ? 2.918 26.131 15.019 1.00 70.25 92 GLN A O 1
ATOM 707 N N . PRO A 1 93 ? 2.401 27.983 13.844 1.00 76.19 93 PRO A N 1
ATOM 708 C CA . PRO A 1 93 ? 3.358 27.719 12.768 1.00 76.19 93 PRO A CA 1
ATOM 709 C C . PRO A 1 93 ? 4.797 27.600 13.272 1.00 76.19 93 PRO A C 1
ATOM 711 O O . PRO A 1 93 ? 5.566 26.803 12.750 1.00 76.19 93 PRO A O 1
ATOM 714 N N . ALA A 1 94 ? 5.159 28.362 14.311 1.00 82.31 94 ALA A N 1
ATOM 715 C CA . ALA A 1 94 ? 6.508 28.355 14.872 1.00 82.31 94 ALA A CA 1
ATOM 716 C C . ALA A 1 94 ? 6.840 27.046 15.608 1.00 82.31 94 ALA A C 1
ATOM 718 O O . ALA A 1 94 ? 7.950 26.543 15.473 1.00 82.31 94 ALA A O 1
ATOM 719 N N . GLN A 1 95 ? 5.885 26.480 16.357 1.00 85.69 95 GLN A N 1
ATOM 720 C CA . GLN A 1 95 ? 6.059 25.176 17.006 1.00 85.69 95 GLN A CA 1
ATOM 721 C C . GLN A 1 95 ? 6.115 24.062 15.966 1.00 85.69 95 GLN A C 1
ATOM 723 O O . GLN A 1 95 ? 7.019 23.237 16.010 1.00 85.69 95 GLN A O 1
ATOM 728 N N . THR A 1 96 ? 5.192 24.095 15.002 1.00 80.50 96 THR A N 1
ATOM 729 C CA . THR A 1 96 ? 5.148 23.146 13.880 1.00 80.50 96 THR A CA 1
ATOM 730 C C . THR A 1 96 ? 6.481 23.141 13.130 1.00 80.50 96 THR A C 1
ATOM 732 O O . THR A 1 96 ? 7.125 22.103 13.034 1.00 80.50 96 THR A O 1
ATOM 735 N N . SER A 1 97 ? 6.975 24.327 12.754 1.00 81.81 97 SER A N 1
ATOM 736 C CA . SER A 1 97 ? 8.278 24.484 12.097 1.00 81.81 97 SER A CA 1
ATOM 737 C C . SER A 1 97 ? 9.434 23.965 12.956 1.00 81.81 97 SER A C 1
ATOM 739 O O . SER A 1 97 ? 10.404 23.444 12.421 1.00 81.81 97 SER A O 1
ATOM 741 N N . ALA A 1 98 ? 9.372 24.110 14.285 1.00 85.12 98 ALA A N 1
ATOM 742 C CA . ALA A 1 98 ? 10.412 23.608 15.185 1.00 85.12 98 ALA A CA 1
ATOM 743 C C . ALA A 1 98 ? 10.405 22.073 15.292 1.00 85.12 98 ALA A C 1
ATOM 745 O O . ALA A 1 98 ? 11.472 21.459 15.357 1.00 85.12 98 ALA A O 1
ATOM 746 N N . VAL A 1 99 ? 9.223 21.451 15.285 1.00 84.00 99 VAL A N 1
ATOM 747 C CA . VAL A 1 99 ? 9.070 19.989 15.244 1.00 84.00 99 VAL A CA 1
ATOM 748 C C . VAL A 1 99 ? 9.583 19.427 13.919 1.00 84.00 99 VAL A C 1
ATOM 750 O O . VAL A 1 99 ? 10.426 18.530 13.927 1.00 84.00 99 VAL A O 1
ATOM 753 N N . GLU A 1 100 ? 9.167 20.016 12.800 1.00 81.75 100 GLU A N 1
ATOM 754 C CA . GLU A 1 100 ? 9.633 19.663 11.453 1.00 81.75 100 GLU A CA 1
ATOM 755 C C . GLU A 1 100 ? 11.148 19.839 11.310 1.00 81.75 100 GLU A C 1
ATOM 757 O O . GLU A 1 100 ? 11.849 18.926 10.877 1.00 81.75 100 GLU A O 1
ATOM 762 N N . ALA A 1 101 ? 11.688 20.979 11.754 1.00 79.38 101 ALA A N 1
ATOM 763 C CA . ALA A 1 101 ? 13.128 21.242 11.739 1.00 79.38 101 ALA A CA 1
ATOM 764 C C . ALA A 1 101 ? 13.923 20.280 12.637 1.00 79.38 101 ALA A C 1
ATOM 766 O O . ALA A 1 101 ? 15.121 20.093 12.427 1.00 79.38 101 ALA A O 1
ATOM 767 N N . SER A 1 102 ? 13.266 19.655 13.619 1.00 80.94 102 SER A N 1
ATOM 768 C CA . SER A 1 102 ? 13.843 18.599 14.455 1.00 80.94 102 SER A CA 1
ATOM 769 C C . SER A 1 102 ? 13.771 17.210 13.796 1.00 80.94 102 SER A C 1
ATOM 771 O O . SER A 1 102 ? 14.189 16.231 14.405 1.00 80.94 102 SER A O 1
ATOM 773 N N . GLY A 1 103 ? 13.276 17.092 12.559 1.00 75.81 103 GLY A N 1
ATOM 774 C CA . GLY A 1 103 ? 13.231 15.835 11.802 1.00 75.81 103 GLY A CA 1
ATOM 775 C C . GLY A 1 103 ? 12.021 14.947 12.106 1.00 75.81 103 GLY A C 1
ATOM 776 O O . GLY A 1 103 ? 12.041 13.756 11.799 1.00 75.81 103 GLY A O 1
ATOM 777 N N . PHE A 1 104 ? 10.978 15.502 12.725 1.00 80.94 104 PHE A N 1
ATOM 778 C CA . PHE A 1 104 ? 9.705 14.812 12.907 1.00 80.94 104 PHE A CA 1
ATOM 779 C C . PHE A 1 104 ? 8.758 15.118 11.746 1.00 80.94 104 PHE A C 1
ATOM 781 O O . PHE A 1 104 ? 8.730 16.234 11.237 1.00 80.94 104 PHE A O 1
ATOM 788 N N . THR A 1 105 ? 7.944 14.138 11.361 1.00 75.25 105 THR A N 1
ATOM 789 C CA . THR A 1 105 ? 6.966 14.251 10.269 1.00 75.25 105 THR A CA 1
ATOM 790 C C . THR A 1 105 ? 5.549 14.043 10.776 1.00 75.25 105 THR A C 1
ATOM 792 O O . THR A 1 105 ? 5.335 13.278 11.718 1.00 75.25 105 THR A O 1
ATOM 795 N N . PHE A 1 106 ? 4.592 14.766 10.198 1.00 76.38 106 PHE A N 1
ATOM 796 C CA . PHE A 1 106 ? 3.202 14.736 10.634 1.00 76.38 106 PHE A CA 1
ATOM 797 C C . PHE A 1 106 ? 2.587 13.373 10.322 1.00 76.38 106 PHE A C 1
ATOM 799 O O . PHE A 1 106 ? 2.564 12.948 9.168 1.00 76.38 106 PHE A O 1
ATOM 806 N N . ALA A 1 107 ? 2.082 12.699 11.349 1.00 63.91 107 ALA A N 1
ATOM 807 C CA . ALA A 1 107 ? 1.438 11.400 11.222 1.00 63.91 107 ALA A CA 1
ATOM 808 C C . ALA A 1 107 ? -0.077 11.558 11.059 1.00 63.91 107 ALA A C 1
ATOM 810 O O . ALA A 1 107 ? -0.646 11.106 10.067 1.00 63.91 107 ALA A O 1
ATOM 811 N N . GLU A 1 108 ? -0.728 12.226 12.013 1.00 66.25 108 GLU A N 1
ATOM 812 C CA . GLU A 1 108 ? -2.181 12.384 12.022 1.00 66.25 108 GLU A CA 1
ATOM 813 C C . GLU A 1 108 ? -2.643 13.592 12.848 1.00 66.25 108 GLU A C 1
ATOM 815 O O . GLU A 1 108 ? -1.938 14.083 13.735 1.00 66.25 108 GLU A O 1
ATOM 820 N N . ALA A 1 109 ? -3.868 14.046 12.569 1.00 70.00 109 ALA A N 1
ATOM 821 C CA . ALA A 1 109 ? -4.610 14.952 13.437 1.00 70.00 109 ALA A CA 1
ATOM 822 C C . ALA A 1 109 ? -5.685 14.162 14.183 1.00 70.00 109 ALA A C 1
ATOM 824 O O . ALA A 1 109 ? -6.545 13.540 13.560 1.00 70.00 109 ALA A O 1
ATOM 825 N N . MET A 1 110 ? -5.687 14.249 15.510 1.00 69.19 110 MET A N 1
ATOM 826 C CA . MET A 1 110 ? -6.745 13.689 16.341 1.00 69.19 110 MET A CA 1
ATOM 827 C C . MET A 1 110 ? -7.732 14.808 16.694 1.00 69.19 110 MET A C 1
ATOM 829 O O . MET A 1 110 ? -7.405 15.665 17.528 1.00 69.19 110 MET A O 1
ATOM 833 N N . PRO A 1 111 ? -8.923 14.857 16.066 1.00 67.56 111 PRO A N 1
ATOM 834 C CA . PRO A 1 111 ? -9.915 15.866 16.388 1.00 67.56 111 PRO A CA 1
ATOM 835 C C . PRO A 1 111 ? -10.364 15.727 17.839 1.00 67.56 111 PRO A C 1
ATOM 837 O O . PRO A 1 111 ? -10.641 14.631 18.339 1.00 67.56 111 PRO A O 1
ATOM 840 N N . LEU A 1 112 ? -10.491 16.869 18.501 1.00 70.25 112 LEU A N 1
ATOM 841 C CA . LEU A 1 112 ? -11.107 16.935 19.807 1.00 70.25 112 LEU A CA 1
ATOM 842 C C . LEU A 1 112 ? -12.628 16.884 19.668 1.00 70.25 112 LEU A C 1
ATOM 844 O O . LEU A 1 112 ? -13.240 17.725 19.004 1.00 70.25 112 LEU A O 1
ATOM 848 N N . MET A 1 113 ? -13.254 15.935 20.356 1.00 74.81 113 MET A N 1
ATOM 849 C CA . MET A 1 113 ? -14.704 15.804 20.392 1.00 74.81 113 MET A CA 1
ATOM 850 C C . MET A 1 113 ? -15.232 16.099 21.793 1.00 74.81 113 MET A C 1
ATOM 852 O O . MET A 1 113 ? -14.590 15.807 22.803 1.00 74.81 113 MET A O 1
ATOM 856 N N . SER A 1 114 ? -16.432 16.673 21.848 1.00 77.94 114 SER A N 1
ATOM 857 C CA . SER A 1 114 ? -17.150 16.923 23.097 1.00 77.94 114 SER A CA 1
ATOM 858 C C . SER A 1 114 ? -18.607 16.508 22.965 1.00 77.94 114 SER A C 1
ATOM 860 O O . SER A 1 114 ? -19.183 16.569 21.878 1.00 77.94 114 SER A O 1
ATOM 862 N N . VAL A 1 115 ? -19.199 16.084 24.076 1.00 81.94 115 VAL A N 1
ATOM 863 C CA . VAL A 1 115 ? -20.593 15.651 24.146 1.00 81.94 115 VAL A CA 1
ATOM 864 C C . VAL A 1 115 ? -21.208 16.072 25.478 1.00 81.94 115 VAL A C 1
ATOM 866 O O . VAL A 1 115 ? -20.526 16.209 26.491 1.00 81.94 115 VAL A O 1
ATOM 869 N N . THR A 1 116 ? -22.516 16.285 25.484 1.00 82.75 116 THR A N 1
ATOM 870 C CA . THR A 1 116 ? -23.308 16.622 26.673 1.00 82.75 116 THR A CA 1
ATOM 871 C C . THR A 1 116 ? -24.422 15.588 26.871 1.00 82.75 116 THR A C 1
ATOM 873 O O . THR A 1 116 ? -24.747 14.870 25.920 1.00 82.75 116 THR A O 1
ATOM 876 N N . PRO A 1 117 ? -25.065 15.529 28.055 1.00 82.19 117 PRO A N 1
ATOM 877 C CA . PRO A 1 117 ? -26.182 14.615 28.302 1.00 82.19 117 PRO A CA 1
ATOM 878 C C . PRO A 1 117 ? -27.271 14.636 27.223 1.00 82.19 117 PRO A C 1
ATOM 880 O O . PRO A 1 117 ? -27.774 13.589 26.832 1.00 82.19 117 PRO A O 1
ATOM 883 N N . ASP A 1 118 ? -27.588 15.821 26.697 1.00 79.44 118 ASP A N 1
ATOM 884 C CA . ASP A 1 118 ? -28.657 16.017 25.712 1.00 79.44 118 ASP A CA 1
ATOM 885 C C . ASP A 1 118 ? -28.292 15.533 24.295 1.00 79.44 118 ASP A C 1
ATOM 887 O O . ASP A 1 118 ? -29.169 15.399 23.443 1.00 79.44 118 ASP A O 1
ATOM 891 N N . THR A 1 119 ? -27.002 15.326 24.009 1.00 78.56 119 THR A N 1
ATOM 892 C CA . THR A 1 119 ? -26.493 15.047 22.652 1.00 78.56 119 THR A CA 1
ATOM 893 C C . THR A 1 119 ? -25.949 13.632 22.481 1.00 78.56 119 THR A C 1
ATOM 895 O O . THR A 1 119 ? -25.767 13.177 21.349 1.00 78.56 119 THR A O 1
ATOM 898 N N . LEU A 1 120 ? -25.724 12.907 23.578 1.00 80.56 120 LEU A N 1
ATOM 899 C CA . LEU A 1 120 ? -25.259 11.527 23.529 1.00 80.56 120 LEU A CA 1
ATOM 900 C C . LEU A 1 120 ? -26.388 10.580 23.120 1.00 80.56 120 LEU A C 1
ATOM 902 O O . LEU A 1 120 ? -27.459 10.543 23.728 1.00 80.56 120 LEU A O 1
ATOM 906 N N . LYS A 1 121 ? -26.120 9.762 22.103 1.00 81.31 121 LYS A N 1
ATOM 907 C CA . LYS A 1 121 ? -27.072 8.758 21.630 1.00 81.31 121 LYS A CA 1
ATOM 908 C C . LYS A 1 121 ? -27.215 7.603 22.638 1.00 81.31 121 LYS A C 1
ATOM 910 O O . LYS A 1 121 ? -26.246 7.253 23.318 1.00 81.31 121 LYS A O 1
ATOM 915 N N . PRO A 1 122 ? -28.404 6.984 22.737 1.00 77.31 122 PRO A N 1
ATOM 916 C CA . PRO A 1 122 ? -28.571 5.708 23.424 1.00 77.31 122 PRO A CA 1
ATOM 917 C C . PRO A 1 122 ? -27.643 4.636 22.844 1.00 77.31 122 PRO A C 1
ATOM 919 O O . PRO A 1 122 ? -27.347 4.646 21.648 1.00 77.31 122 PRO A O 1
ATOM 922 N N . THR A 1 123 ? -27.184 3.729 23.700 1.00 87.31 123 THR A N 1
ATOM 923 C CA . THR A 1 123 ? -26.253 2.656 23.340 1.00 87.31 123 THR A CA 1
ATOM 924 C C . THR A 1 123 ? -26.658 1.383 24.058 1.00 87.31 123 THR A C 1
ATOM 926 O O . THR A 1 123 ? -26.568 1.328 25.283 1.00 87.31 123 THR A O 1
ATOM 929 N N . ASP A 1 124 ? -27.029 0.356 23.308 1.00 86.69 124 ASP A N 1
ATOM 930 C CA . ASP A 1 124 ? -27.361 -0.949 23.871 1.00 86.69 124 ASP A CA 1
ATOM 931 C C . ASP A 1 124 ? -26.153 -1.881 23.815 1.00 86.69 124 ASP A C 1
ATOM 933 O O . ASP A 1 124 ? -25.336 -1.816 22.892 1.00 86.69 124 ASP A O 1
ATOM 937 N N . LEU A 1 125 ? -26.038 -2.741 24.825 1.00 90.94 125 LEU A N 1
ATOM 938 C CA . LEU A 1 125 ? -25.027 -3.785 24.855 1.00 90.94 125 LEU A CA 1
ATOM 939 C C . LEU A 1 125 ? -25.592 -5.049 24.177 1.00 90.94 125 LEU A C 1
ATOM 941 O O . LEU A 1 125 ? -26.718 -5.441 24.499 1.00 90.94 125 LEU A O 1
ATOM 945 N N . PRO A 1 126 ? -24.863 -5.696 23.248 1.00 90.12 126 PRO A N 1
ATOM 946 C CA . PRO A 1 126 ? -25.339 -6.916 22.602 1.00 90.12 126 PRO A CA 1
ATOM 947 C C . PRO A 1 126 ? -25.615 -8.040 23.610 1.00 90.12 126 PRO A C 1
ATOM 949 O O . PRO A 1 126 ? -24.980 -8.125 24.662 1.00 90.12 126 PRO A O 1
ATOM 952 N N . SER A 1 127 ? -26.530 -8.952 23.274 1.00 92.12 127 SER A N 1
ATOM 953 C CA . SER A 1 127 ? -26.809 -10.125 24.110 1.00 92.12 127 SER A CA 1
ATOM 954 C C . SER A 1 127 ? -25.536 -10.933 24.390 1.00 92.12 127 SER A C 1
ATOM 956 O O . SER A 1 127 ? -24.680 -11.073 23.516 1.00 92.12 127 SER A O 1
ATOM 958 N N . GLY A 1 128 ? -25.415 -11.474 25.603 1.00 92.81 128 GLY A N 1
ATOM 959 C CA . GLY A 1 128 ? -24.248 -12.266 26.014 1.00 92.81 128 GLY A CA 1
ATOM 960 C C . GLY A 1 128 ? -22.999 -11.445 26.347 1.00 92.81 128 GLY A C 1
ATOM 961 O O . GLY A 1 128 ? -21.952 -12.030 26.601 1.00 92.81 128 GLY A O 1
ATOM 962 N N . HIS A 1 129 ? -23.089 -10.115 26.346 1.00 97.25 129 HIS A N 1
ATOM 963 C CA . HIS A 1 129 ? -22.022 -9.233 26.808 1.00 97.25 129 HIS A CA 1
ATOM 964 C C . HIS A 1 129 ? -22.414 -8.604 28.147 1.00 97.25 129 HIS A C 1
ATOM 966 O O . HIS A 1 129 ? -23.594 -8.338 28.397 1.00 97.25 129 HIS A O 1
ATOM 972 N N . THR A 1 130 ? -21.432 -8.337 29.002 1.00 96.69 130 THR A N 1
ATOM 973 C CA . THR A 1 130 ? -21.630 -7.617 30.266 1.00 96.69 130 THR A CA 1
ATOM 974 C C . THR A 1 130 ? -20.668 -6.439 30.351 1.00 96.69 130 THR A C 1
ATOM 976 O O . THR A 1 130 ? -19.532 -6.523 29.905 1.00 96.69 130 THR A O 1
ATOM 979 N N . TYR A 1 131 ? -21.128 -5.308 30.882 1.00 95.75 131 TYR A N 1
ATOM 980 C CA . TYR A 1 131 ? -20.314 -4.110 31.096 1.00 95.75 131 TYR A CA 1
ATOM 981 C C . TYR A 1 131 ? -20.129 -3.890 32.596 1.00 95.75 131 TYR A C 1
ATOM 983 O O . TYR A 1 131 ? -21.097 -3.990 33.357 1.00 95.75 131 TYR A O 1
ATOM 991 N N . ARG A 1 132 ? -18.903 -3.578 33.023 1.00 96.62 132 ARG A N 1
ATOM 992 C CA . ARG A 1 132 ? -18.598 -3.276 34.427 1.00 96.62 132 ARG A CA 1
ATOM 993 C C . ARG A 1 132 ? -17.357 -2.402 34.583 1.00 96.62 132 ARG A C 1
ATOM 995 O O . ARG A 1 132 ? -16.497 -2.349 33.705 1.00 96.62 132 ARG A O 1
ATOM 1002 N N . GLU A 1 133 ? -17.272 -1.747 35.736 1.00 96.94 133 GLU A N 1
ATOM 1003 C CA . GLU A 1 133 ? -16.031 -1.143 36.222 1.00 96.94 133 GLU A CA 1
ATOM 1004 C C . GLU A 1 133 ? -15.060 -2.249 36.661 1.00 96.94 133 GLU A C 1
ATOM 1006 O O . GLU A 1 133 ? -15.472 -3.268 37.227 1.00 96.94 133 GLU A O 1
ATOM 1011 N N . ILE A 1 134 ? -13.776 -2.060 36.374 1.00 97.31 134 ILE A N 1
ATOM 1012 C CA . ILE A 1 134 ? -12.723 -3.053 36.559 1.00 97.31 134 ILE A CA 1
ATOM 1013 C C . ILE A 1 134 ? -11.849 -2.651 37.750 1.00 97.31 134 ILE A C 1
ATOM 1015 O O . ILE A 1 134 ? -11.329 -1.533 37.782 1.00 97.31 134 ILE A O 1
ATOM 1019 N N . PRO A 1 135 ? -11.684 -3.530 38.756 1.00 95.19 135 PRO A N 1
ATOM 1020 C CA . PRO A 1 135 ? -10.861 -3.246 39.921 1.00 95.19 135 PRO A CA 1
ATOM 1021 C C . PRO A 1 135 ? -9.370 -3.428 39.615 1.00 95.19 135 PRO A C 1
ATOM 1023 O O . PRO A 1 135 ? -8.984 -4.175 38.720 1.00 95.19 135 PRO A O 1
ATOM 1026 N N . LEU A 1 136 ? -8.511 -2.841 40.456 1.00 93.75 136 LEU A N 1
ATOM 1027 C CA . LEU A 1 136 ? -7.048 -2.972 40.361 1.00 93.75 136 LEU A CA 1
ATOM 1028 C C . LEU A 1 136 ? -6.556 -4.432 40.309 1.00 93.75 136 LEU A C 1
ATOM 1030 O O . LEU A 1 136 ? -5.529 -4.710 39.701 1.00 93.75 136 LEU A O 1
ATOM 1034 N N . ALA A 1 137 ? -7.279 -5.370 40.927 1.00 95.44 137 ALA A N 1
ATOM 1035 C CA . ALA A 1 137 ? -6.926 -6.791 40.900 1.00 95.44 137 ALA A CA 1
ATOM 1036 C C . ALA A 1 137 ? -6.950 -7.404 39.484 1.00 95.44 137 ALA A C 1
ATOM 1038 O O . ALA A 1 137 ? -6.301 -8.420 39.257 1.00 95.44 137 ALA A O 1
ATOM 1039 N N . GLU A 1 138 ? -7.664 -6.784 38.543 1.00 96.69 138 GLU A N 1
ATOM 1040 C CA . GLU A 1 138 ? -7.819 -7.236 37.155 1.00 96.69 138 GLU A CA 1
ATOM 1041 C C . GLU A 1 138 ? -7.051 -6.344 36.156 1.00 96.69 138 GLU A C 1
ATOM 1043 O O . GLU A 1 138 ? -7.271 -6.415 34.948 1.00 96.69 138 GLU A O 1
ATOM 1048 N N . ASP A 1 139 ? -6.112 -5.523 36.645 1.00 95.50 139 ASP A N 1
ATOM 1049 C CA . ASP A 1 139 ? -5.283 -4.610 35.842 1.00 95.50 139 ASP A CA 1
ATOM 1050 C C . ASP A 1 139 ? -4.557 -5.300 34.681 1.00 95.50 139 ASP A C 1
ATOM 1052 O O . ASP A 1 139 ? -4.489 -4.746 33.586 1.00 95.50 139 ASP A O 1
ATOM 1056 N N . ALA A 1 140 ? -4.060 -6.520 34.898 1.00 93.19 140 ALA A N 1
ATOM 1057 C CA . ALA A 1 140 ? -3.365 -7.285 33.868 1.00 93.19 140 ALA A CA 1
ATOM 1058 C C . ALA A 1 140 ? -4.293 -7.644 32.696 1.00 93.19 140 ALA A C 1
ATOM 1060 O O . ALA A 1 140 ? -3.939 -7.397 31.547 1.00 93.19 140 ALA A O 1
ATOM 1061 N N . ALA A 1 141 ? -5.498 -8.146 32.986 1.00 95.06 141 ALA A N 1
ATOM 1062 C CA . ALA A 1 141 ? -6.482 -8.505 31.964 1.00 95.06 141 ALA A CA 1
ATOM 1063 C C . ALA A 1 141 ? -6.982 -7.267 31.204 1.00 95.06 141 ALA A C 1
ATOM 1065 O O . ALA A 1 141 ? -7.170 -7.303 29.989 1.00 95.06 141 ALA A O 1
ATOM 1066 N N . TRP A 1 142 ? -7.165 -6.146 31.909 1.00 97.38 142 TRP A N 1
ATOM 1067 C CA . TRP A 1 142 ? -7.549 -4.888 31.273 1.00 97.38 142 TRP A CA 1
ATOM 1068 C C . TRP A 1 142 ? -6.433 -4.340 30.372 1.00 97.38 142 TRP A C 1
ATOM 1070 O O . TRP A 1 142 ? -6.698 -3.942 29.238 1.00 97.38 142 TRP A O 1
ATOM 1080 N N . SER A 1 143 ? -5.185 -4.365 30.855 1.00 93.81 143 SER A N 1
ATOM 1081 C CA . SER A 1 143 ? -3.999 -3.913 30.112 1.00 93.81 143 SER A CA 1
ATOM 1082 C C . SER A 1 143 ? -3.739 -4.773 28.874 1.00 93.81 143 SER A C 1
ATOM 1084 O O . SER A 1 143 ? -3.377 -4.248 27.825 1.00 93.81 143 SER A O 1
ATOM 1086 N N . GLU A 1 144 ? -3.983 -6.080 28.964 1.00 93.31 144 GLU A N 1
ATOM 1087 C CA . GLU A 1 144 ? -3.943 -6.989 27.821 1.00 93.31 144 GLU A CA 1
ATOM 1088 C C . GLU A 1 144 ? -5.026 -6.643 26.796 1.00 93.31 144 GLU A C 1
ATOM 1090 O O . GLU A 1 144 ? -4.715 -6.439 25.626 1.00 93.31 144 GLU A O 1
ATOM 1095 N N . ALA A 1 145 ? -6.283 -6.489 27.225 1.00 93.19 145 ALA A N 1
ATOM 1096 C CA . ALA A 1 145 ? -7.388 -6.184 26.321 1.00 93.19 145 ALA A CA 1
ATOM 1097 C C . ALA A 1 145 ? -7.191 -4.855 25.565 1.00 93.19 145 ALA A C 1
ATOM 1099 O O . ALA A 1 145 ? -7.447 -4.794 24.357 1.00 93.19 145 ALA A O 1
ATOM 1100 N N . VAL A 1 146 ? -6.694 -3.807 26.237 1.00 92.50 146 VAL A N 1
ATOM 1101 C CA . VAL A 1 146 ? -6.377 -2.527 25.579 1.00 92.50 146 VAL A CA 1
ATOM 1102 C C . VAL A 1 146 ? -5.168 -2.654 24.643 1.00 92.50 146 VAL A C 1
ATOM 1104 O O . VAL A 1 146 ? -5.206 -2.123 23.532 1.00 92.50 146 VAL A O 1
ATOM 1107 N N . SER A 1 147 ? -4.137 -3.416 25.032 1.00 85.56 147 SER A N 1
ATOM 1108 C CA . SER A 1 147 ? -2.979 -3.715 24.181 1.00 85.56 147 SER A CA 1
ATOM 1109 C C . SER A 1 147 ? -3.383 -4.440 22.908 1.00 85.56 147 SER A C 1
ATOM 1111 O O . SER A 1 147 ? -3.056 -3.977 21.819 1.00 85.56 147 SER A O 1
ATOM 1113 N N . THR A 1 148 ? -4.143 -5.529 23.018 1.00 84.62 148 THR A N 1
ATOM 1114 C CA . THR A 1 148 ? -4.644 -6.288 21.867 1.00 84.62 148 THR A CA 1
ATOM 1115 C C . THR A 1 148 ? -5.545 -5.427 20.991 1.00 84.62 148 THR A C 1
ATOM 1117 O O . THR A 1 148 ? -5.430 -5.450 19.768 1.00 84.62 148 THR A O 1
ATOM 1120 N N . GLY A 1 149 ? -6.432 -4.634 21.596 1.00 82.00 149 GLY A N 1
ATOM 1121 C CA . GLY A 1 149 ? -7.347 -3.777 20.851 1.00 82.00 149 GLY A CA 1
ATOM 1122 C C . GLY A 1 149 ? -6.639 -2.694 20.026 1.00 82.00 149 GLY A C 1
ATOM 1123 O O . GLY A 1 149 ? -7.122 -2.380 18.935 1.00 82.00 149 GLY A O 1
ATOM 1124 N N . TYR A 1 150 ? -5.500 -2.176 20.503 1.00 79.44 150 TYR A N 1
ATOM 1125 C CA . TYR A 1 150 ? -4.665 -1.207 19.780 1.00 79.44 150 TYR A CA 1
ATOM 1126 C C . TYR A 1 150 ? -3.508 -1.817 18.975 1.00 79.44 150 TYR A C 1
ATOM 1128 O O . TYR A 1 150 ? -2.895 -1.099 18.192 1.00 79.44 150 TYR A O 1
ATOM 1136 N N . GLY A 1 151 ? -3.196 -3.103 19.146 1.00 79.69 151 GLY A N 1
ATOM 1137 C CA . GLY A 1 151 ? -1.996 -3.711 18.560 1.00 79.69 151 GLY A CA 1
ATOM 1138 C C . GLY A 1 151 ? -0.690 -3.226 19.203 1.00 79.69 151 GLY A C 1
ATOM 1139 O O . GLY A 1 151 ? 0.332 -3.134 18.531 1.00 79.69 151 GLY A O 1
ATOM 1140 N N . LEU A 1 152 ? -0.714 -2.878 20.494 1.00 79.12 152 LEU A N 1
ATOM 1141 C CA . LEU A 1 152 ? 0.450 -2.379 21.231 1.00 79.12 152 LEU A CA 1
ATOM 1142 C C . LEU A 1 152 ? 1.127 -3.494 22.042 1.00 79.12 152 LEU A C 1
ATOM 1144 O O . LEU A 1 152 ? 0.425 -4.313 22.644 1.00 79.12 152 LEU A O 1
ATOM 1148 N N . PRO A 1 153 ? 2.467 -3.465 22.197 1.00 77.44 153 PRO A N 1
ATOM 1149 C CA . PRO A 1 153 ? 3.151 -4.267 23.208 1.00 77.44 153 PRO A CA 1
ATOM 1150 C C . PRO A 1 153 ? 2.522 -4.080 24.597 1.00 77.44 153 PRO A C 1
ATOM 1152 O O . PRO A 1 153 ? 2.131 -2.966 24.957 1.00 77.44 153 PRO A O 1
ATOM 1155 N N . LEU A 1 154 ? 2.459 -5.152 25.396 1.00 84.06 154 LEU A N 1
ATOM 1156 C CA . LEU A 1 154 ? 1.809 -5.140 26.717 1.00 84.06 154 LEU A CA 1
ATOM 1157 C C . LEU A 1 154 ? 2.364 -4.054 27.653 1.00 84.06 154 LEU A C 1
ATOM 1159 O O . LEU A 1 154 ? 1.617 -3.428 28.403 1.00 84.06 154 LEU A O 1
ATOM 1163 N N . GLU A 1 155 ? 3.671 -3.793 27.584 1.00 81.94 155 GLU A N 1
ATOM 1164 C CA . GLU A 1 155 ? 4.329 -2.733 28.356 1.00 81.94 155 GLU A CA 1
ATOM 1165 C C . GLU A 1 155 ? 3.722 -1.349 28.074 1.00 81.94 155 GLU A C 1
ATOM 1167 O O . GLU A 1 155 ? 3.498 -0.569 28.999 1.00 81.94 155 GLU A O 1
ATOM 1172 N N . LEU A 1 156 ? 3.392 -1.063 26.810 1.00 79.12 156 LEU A N 1
ATOM 1173 C CA . LEU A 1 156 ? 2.788 0.208 26.416 1.00 79.12 156 LEU A CA 1
ATOM 1174 C C . LEU A 1 156 ? 1.292 0.259 26.727 1.00 79.12 156 LEU A C 1
ATOM 1176 O O . LEU A 1 156 ? 0.810 1.300 27.166 1.00 79.12 156 LEU A O 1
ATOM 1180 N N . GLY A 1 157 ? 0.558 -0.849 26.580 1.00 81.56 157 GLY A N 1
ATOM 1181 C CA . GLY A 1 157 ? -0.842 -0.912 27.023 1.00 81.56 157 GLY A CA 1
ATOM 1182 C C . GLY A 1 157 ? -0.989 -0.713 28.531 1.00 81.56 157 GLY A C 1
ATOM 1183 O O . GLY A 1 157 ? -1.902 -0.024 28.982 1.00 81.56 157 GLY A O 1
ATOM 1184 N N . SER A 1 158 ? -0.022 -1.199 29.311 1.00 86.44 158 SER A N 1
ATOM 1185 C CA . SER A 1 158 ? 0.017 -1.020 30.769 1.00 86.44 158 SER A CA 1
ATOM 1186 C C . SER A 1 158 ? 0.151 0.450 31.197 1.00 86.44 158 SER A C 1
ATOM 1188 O O . SER A 1 158 ? -0.203 0.793 32.326 1.00 86.44 158 SER A O 1
ATOM 1190 N N . LEU A 1 159 ? 0.592 1.357 30.310 1.00 81.81 159 LEU A N 1
ATOM 1191 C CA . LEU A 1 159 ? 0.588 2.804 30.580 1.00 81.81 159 LEU A CA 1
ATOM 1192 C C . LEU A 1 159 ? -0.827 3.374 30.717 1.00 81.81 159 LEU A C 1
ATOM 1194 O O . LEU A 1 159 ? -1.005 4.408 31.357 1.00 81.81 159 LEU A O 1
ATOM 1198 N N . PHE A 1 160 ? -1.826 2.700 30.149 1.00 84.81 160 PHE A N 1
ATOM 1199 C CA . PHE A 1 160 ? -3.238 3.032 30.314 1.00 84.81 160 PHE A CA 1
ATOM 1200 C C . PHE A 1 160 ? -3.852 2.363 31.547 1.00 84.81 160 PHE A C 1
ATOM 1202 O O . PHE A 1 160 ? -5.001 2.651 31.865 1.00 84.81 160 PHE A O 1
ATOM 1209 N N . GLY A 1 161 ? -3.120 1.477 32.228 1.00 88.69 161 GLY A N 1
ATOM 1210 C CA . GLY A 1 161 ? -3.644 0.570 33.243 1.00 88.69 161 GLY A CA 1
ATOM 1211 C C . GLY A 1 161 ? -4.141 1.232 34.533 1.00 88.69 161 GLY A C 1
ATOM 1212 O O . GLY A 1 161 ? -3.854 2.386 34.870 1.00 88.69 161 GLY A O 1
ATOM 1213 N N . ILE A 1 162 ? -4.870 0.440 35.307 1.00 92.31 162 ILE A N 1
ATOM 1214 C CA . ILE A 1 162 ? -5.440 0.768 36.615 1.00 92.31 162 ILE A CA 1
ATOM 1215 C C . ILE A 1 162 ? -4.329 0.946 37.648 1.00 92.31 162 ILE A C 1
ATOM 1217 O O . ILE A 1 162 ? -4.401 1.828 38.508 1.00 92.31 162 ILE A O 1
ATOM 1221 N N . LYS A 1 163 ? -3.263 0.142 37.565 1.00 89.50 163 LYS A N 1
ATOM 1222 C CA . LYS A 1 163 ? -2.107 0.292 38.456 1.00 89.50 163 LYS A CA 1
ATOM 1223 C C . LYS A 1 163 ? -1.497 1.680 38.310 1.00 89.50 163 LYS A C 1
ATOM 1225 O O . LYS A 1 163 ? -1.320 2.384 39.305 1.00 89.50 163 LYS A O 1
ATOM 1230 N N . ARG A 1 164 ? -1.293 2.120 37.068 1.00 85.88 164 ARG A N 1
ATOM 1231 C CA . ARG A 1 164 ? -0.791 3.458 36.758 1.00 85.88 164 ARG A CA 1
ATOM 1232 C C . ARG A 1 164 ? -1.702 4.554 37.311 1.00 85.88 164 ARG A C 1
ATOM 1234 O O . ARG A 1 164 ? -1.221 5.520 37.908 1.00 85.88 164 ARG A O 1
ATOM 1241 N N . ALA A 1 165 ? -3.013 4.384 37.166 1.00 86.75 165 ALA A N 1
ATOM 1242 C CA . ALA A 1 165 ? -4.007 5.279 37.744 1.00 86.75 165 ALA A CA 1
ATOM 1243 C C . ALA A 1 165 ? -3.888 5.386 39.266 1.00 86.75 165 ALA A C 1
ATOM 1245 O O . ALA A 1 165 ? -3.869 6.489 39.808 1.00 86.75 165 ALA A O 1
ATOM 1246 N N . SER A 1 166 ? -3.752 4.250 39.950 1.00 86.50 166 SER A N 1
ATOM 1247 C CA . SER A 1 166 ? -3.653 4.198 41.411 1.00 86.50 166 SER A CA 1
ATOM 1248 C C . SER A 1 166 ? -2.396 4.880 41.963 1.00 86.50 166 SER A C 1
ATOM 1250 O O . SER A 1 166 ? -2.409 5.389 43.082 1.00 86.50 166 SER A O 1
ATOM 1252 N N . GLU A 1 167 ? -1.324 4.924 41.170 1.00 85.50 167 GLU A N 1
ATOM 1253 C CA . GLU A 1 167 ? -0.048 5.542 41.538 1.00 85.50 167 GLU A CA 1
ATOM 1254 C C . GLU A 1 167 ? -0.024 7.055 41.273 1.00 85.50 167 GLU A C 1
ATOM 1256 O O . GLU A 1 167 ? 0.680 7.793 41.964 1.00 85.50 167 GLU A O 1
ATOM 1261 N N . THR A 1 168 ? -0.773 7.527 40.272 1.00 82.56 168 THR A N 1
ATOM 1262 C CA . THR A 1 168 ? -0.675 8.908 39.759 1.00 82.56 168 THR A CA 1
ATOM 1263 C C . THR A 1 168 ? -1.869 9.790 40.114 1.00 82.56 168 THR A C 1
ATOM 1265 O O . THR A 1 168 ? -1.741 11.014 40.148 1.00 82.56 168 THR A O 1
ATOM 1268 N N . CYS A 1 169 ? -3.030 9.197 40.388 1.00 84.19 169 CYS A N 1
ATOM 1269 C CA . CYS A 1 169 ? -4.287 9.914 40.555 1.00 84.19 169 CYS A CA 1
ATOM 1270 C C . CYS A 1 169 ? -4.851 9.779 41.970 1.00 84.19 169 CYS A C 1
ATOM 1272 O O . CYS A 1 169 ? -4.608 8.810 42.687 1.00 84.19 169 CYS A O 1
ATOM 1274 N N . LYS A 1 170 ? -5.684 10.747 42.370 1.00 84.94 170 LYS A N 1
ATOM 1275 C CA . LYS A 1 170 ? -6.530 10.569 43.558 1.00 84.94 170 LYS A CA 1
ATOM 1276 C C . LYS A 1 170 ? -7.553 9.452 43.292 1.00 84.94 170 LYS A C 1
ATOM 1278 O O . LYS A 1 170 ? -8.013 9.330 42.154 1.00 84.94 170 LYS A O 1
ATOM 1283 N N . PRO A 1 171 ? -7.967 8.686 44.317 1.00 84.50 171 PRO A N 1
ATOM 1284 C CA . PRO A 1 171 ? -8.998 7.664 44.157 1.00 84.50 171 PRO A CA 1
ATOM 1285 C C . PRO A 1 171 ? -10.257 8.214 43.473 1.00 84.50 171 PRO A C 1
ATOM 1287 O O . PRO A 1 171 ? -10.751 9.277 43.851 1.00 84.50 171 PRO A O 1
ATOM 1290 N N . GLY A 1 172 ? -10.755 7.496 42.463 1.00 82.88 172 GLY A N 1
ATOM 1291 C CA . GLY A 1 172 ? -11.958 7.851 41.702 1.00 82.88 172 GLY A CA 1
ATOM 1292 C C . GLY A 1 172 ? -11.758 8.857 40.561 1.00 82.88 172 GLY A C 1
ATOM 1293 O O . GLY A 1 172 ? -12.698 9.085 39.807 1.00 82.88 172 GLY A O 1
ATOM 1294 N N . VAL A 1 173 ? -10.564 9.442 40.396 1.00 89.00 173 VAL A N 1
ATOM 1295 C CA . VAL A 1 173 ? -10.269 10.358 39.273 1.00 89.00 173 VAL A CA 1
ATOM 1296 C C . VAL A 1 173 ? -10.158 9.607 37.950 1.00 89.00 173 VAL A C 1
ATOM 1298 O O . VAL A 1 173 ? -10.730 10.040 36.954 1.00 89.00 173 VAL A O 1
ATOM 1301 N N . ALA A 1 174 ? -9.431 8.492 37.951 1.00 92.25 174 ALA A N 1
ATOM 1302 C CA . ALA A 1 174 ? -9.343 7.571 36.830 1.00 92.25 174 ALA A CA 1
ATOM 1303 C C . ALA A 1 174 ? -10.100 6.290 37.189 1.00 92.25 174 ALA A C 1
ATOM 1305 O O . ALA A 1 174 ? -9.864 5.716 38.255 1.00 92.25 174 ALA A O 1
ATOM 1306 N N . ARG A 1 175 ? -11.024 5.879 36.320 1.00 95.00 175 ARG A N 1
ATOM 1307 C CA . ARG A 1 175 ? -11.823 4.656 36.458 1.00 95.00 175 ARG A CA 1
ATOM 1308 C C . ARG A 1 175 ? -11.784 3.875 35.161 1.00 95.00 175 ARG A C 1
ATOM 1310 O O . ARG A 1 175 ? -11.874 4.467 34.086 1.00 95.00 175 ARG A O 1
ATOM 1317 N N . HIS A 1 176 ? -11.703 2.560 35.264 1.00 97.31 176 HIS A N 1
ATOM 1318 C CA . HIS A 1 176 ? -11.517 1.678 34.121 1.00 97.31 176 HIS A CA 1
ATOM 1319 C C . HIS A 1 176 ? -12.732 0.797 33.965 1.00 97.31 176 HIS A C 1
ATOM 1321 O O . HIS A 1 176 ? -13.234 0.241 34.934 1.00 97.31 176 HIS A O 1
ATOM 1327 N N . PHE A 1 177 ? -13.202 0.668 32.738 1.00 97.94 177 PHE A N 1
ATOM 1328 C CA . PHE A 1 177 ? -14.373 -0.112 32.396 1.00 97.94 177 PHE A CA 1
ATOM 1329 C C . PHE A 1 177 ? -14.016 -1.095 31.295 1.00 97.94 177 PHE A C 1
ATOM 1331 O O . PHE A 1 177 ? -13.098 -0.861 30.499 1.00 97.94 177 PHE A O 1
ATOM 1338 N N . ALA A 1 178 ? -14.744 -2.201 31.247 1.00 98.00 178 ALA A N 1
ATOM 1339 C CA . ALA A 1 178 ? -14.630 -3.149 30.158 1.00 98.00 178 ALA A CA 1
ATOM 1340 C C . ALA A 1 178 ? -15.976 -3.788 29.835 1.00 98.00 178 ALA A C 1
ATOM 1342 O O . ALA A 1 178 ? -16.906 -3.793 30.647 1.00 98.00 178 ALA A O 1
ATOM 1343 N N . VAL A 1 179 ? -16.048 -4.314 28.617 1.00 98.19 179 VAL A N 1
ATOM 1344 C CA . VAL A 1 179 ? -17.070 -5.269 28.214 1.00 98.19 179 VAL A CA 1
ATOM 1345 C C . VAL A 1 179 ? -16.455 -6.657 28.240 1.00 98.19 179 VAL A C 1
ATOM 1347 O O . VAL A 1 179 ? -15.382 -6.875 27.676 1.00 98.19 179 VAL A O 1
ATOM 1350 N N . GLU A 1 180 ? -17.164 -7.580 28.871 1.00 97.50 180 GLU A N 1
ATOM 1351 C CA . GLU A 1 180 ? -16.825 -8.988 28.965 1.00 97.50 180 GLU A CA 1
ATOM 1352 C C . GLU A 1 180 ? -17.755 -9.815 28.065 1.00 97.50 180 GLU A C 1
ATOM 1354 O O . GLU A 1 180 ? -18.954 -9.533 27.962 1.00 97.50 180 GLU A O 1
ATOM 1359 N N . HIS A 1 181 ? -17.200 -10.827 27.403 1.00 96.19 181 HIS A N 1
ATOM 1360 C CA . HIS A 1 181 ? -17.932 -11.823 26.627 1.00 96.19 181 HIS A CA 1
ATOM 1361 C C . HIS A 1 181 ? -17.295 -13.190 26.867 1.00 96.19 181 HIS A C 1
ATOM 1363 O O . HIS A 1 181 ? -16.079 -13.318 26.783 1.00 96.19 181 HIS A O 1
ATOM 1369 N N . GLU A 1 182 ? -18.110 -14.188 27.217 1.00 93.62 182 GLU A N 1
ATOM 1370 C CA . GLU A 1 182 ? -17.652 -15.564 27.489 1.00 93.62 182 GLU A CA 1
ATOM 1371 C C . GLU A 1 182 ? -16.505 -15.668 28.520 1.00 93.62 182 GLU A C 1
ATOM 1373 O O . GLU A 1 182 ? -15.685 -16.577 28.475 1.00 93.62 182 GLU A O 1
ATOM 1378 N N . GLY A 1 183 ? -16.479 -14.754 29.499 1.00 91.50 183 GLY A N 1
ATOM 1379 C CA . GLY A 1 183 ? -15.469 -14.720 30.562 1.00 91.50 183 GLY A CA 1
ATOM 1380 C C . GLY A 1 183 ? -14.182 -13.970 30.204 1.00 91.50 183 GLY A C 1
ATOM 1381 O O . GLY A 1 183 ? -13.284 -13.894 31.040 1.00 91.50 183 GLY A O 1
ATOM 1382 N N . GLU A 1 184 ? -14.089 -13.382 29.009 1.00 94.81 184 GLU A N 1
ATOM 1383 C CA . GLU A 1 184 ? -12.950 -12.564 28.589 1.00 94.81 184 GLU A CA 1
ATOM 1384 C C . GLU A 1 184 ? -13.297 -11.081 28.463 1.00 94.81 184 GLU A C 1
ATOM 1386 O O . GLU A 1 184 ? -14.364 -10.719 27.970 1.00 94.81 184 GLU A O 1
ATOM 1391 N N . LEU A 1 185 ? -12.353 -10.201 28.824 1.00 97.50 185 LEU A N 1
ATOM 1392 C CA . LEU A 1 185 ? -12.452 -8.771 28.528 1.00 97.50 185 LEU A CA 1
ATOM 1393 C C . LEU A 1 185 ? -12.159 -8.530 27.041 1.00 97.50 185 LEU A C 1
ATOM 1395 O O . LEU A 1 185 ? -11.044 -8.752 26.568 1.00 97.50 185 LEU A O 1
ATOM 1399 N N . VAL A 1 186 ? -13.161 -8.062 26.298 1.00 96.88 186 VAL A N 1
ATOM 1400 C CA . VAL A 1 186 ? -13.108 -7.934 24.829 1.00 96.88 186 VAL A CA 1
ATOM 1401 C C . VAL A 1 186 ? -13.076 -6.489 24.342 1.00 96.88 186 VAL A C 1
ATOM 1403 O O . VAL A 1 186 ? -12.716 -6.220 23.194 1.00 96.88 186 VAL A O 1
ATOM 1406 N N . ALA A 1 187 ? -13.430 -5.540 25.205 1.00 96.81 187 ALA A N 1
ATOM 1407 C CA . ALA A 1 187 ? -13.304 -4.116 24.934 1.00 96.81 187 ALA A CA 1
ATOM 1408 C C . ALA A 1 187 ? -13.090 -3.333 26.231 1.00 96.81 187 ALA A C 1
ATOM 1410 O O . ALA A 1 187 ? -13.559 -3.749 27.288 1.00 96.81 187 ALA A O 1
ATOM 1411 N N . THR A 1 188 ? -12.413 -2.192 26.147 1.00 97.88 188 THR A N 1
ATOM 1412 C CA . THR A 1 188 ? -11.997 -1.379 27.298 1.00 97.88 188 THR A CA 1
ATOM 1413 C C . THR A 1 188 ? -12.370 0.089 27.126 1.00 97.88 188 THR A C 1
ATOM 1415 O O . THR A 1 188 ? -12.555 0.559 26.004 1.00 97.88 188 THR A O 1
ATOM 1418 N N . SER A 1 189 ? -12.455 0.826 28.232 1.00 96.12 189 SER A N 1
ATOM 1419 C CA . SER A 1 189 ? -12.346 2.287 28.266 1.00 96.12 189 SER A CA 1
ATOM 1420 C C . SER A 1 189 ? -11.853 2.772 29.627 1.00 96.12 189 SER A C 1
ATOM 1422 O O . SER A 1 189 ? -11.975 2.088 30.642 1.00 96.12 189 SER A O 1
ATOM 1424 N N . MET A 1 190 ? -11.277 3.966 29.646 1.00 94.50 190 MET A N 1
ATOM 1425 C CA . MET A 1 190 ? -10.834 4.670 30.839 1.00 94.50 190 MET A CA 1
ATOM 1426 C C . MET A 1 190 ? -11.531 6.025 30.897 1.00 94.50 190 MET A C 1
ATOM 1428 O O . MET A 1 190 ? -11.407 6.845 29.988 1.00 94.50 190 MET A O 1
ATOM 1432 N N . LEU A 1 191 ? -12.236 6.267 31.993 1.00 94.50 191 LEU A N 1
ATOM 1433 C CA . LEU A 1 191 ? -12.771 7.568 32.350 1.00 94.50 191 LEU A CA 1
ATOM 1434 C C . LEU A 1 191 ? -11.744 8.336 33.176 1.00 94.50 191 LEU A C 1
ATOM 1436 O O . LEU A 1 191 ? -11.179 7.792 34.122 1.00 94.50 191 LEU A O 1
ATOM 1440 N N . TYR A 1 192 ? -11.573 9.615 32.868 1.00 92.56 192 TYR A N 1
ATOM 1441 C CA . TYR A 1 192 ? -10.690 10.525 33.579 1.00 92.56 192 TYR A CA 1
ATOM 1442 C C . TYR A 1 192 ? -11.416 11.825 33.932 1.00 92.56 192 TYR A C 1
ATOM 1444 O O . TYR A 1 192 ? -11.988 12.484 33.063 1.00 92.56 192 TYR A O 1
ATOM 1452 N N . LEU A 1 193 ? -11.406 12.205 35.207 1.00 90.81 193 LEU A N 1
ATOM 1453 C CA . LEU A 1 193 ? -12.164 13.341 35.729 1.00 90.81 193 LEU A CA 1
ATOM 1454 C C . LEU A 1 193 ? -11.237 14.480 36.153 1.00 90.81 193 LEU A C 1
ATOM 1456 O O . LEU A 1 193 ? -10.439 14.333 37.077 1.00 90.81 193 LEU A O 1
ATOM 1460 N N . HIS A 1 194 ? -11.372 15.646 35.523 1.00 86.00 194 HIS A N 1
ATOM 1461 C CA . HIS A 1 194 ? -10.586 16.822 35.897 1.00 86.00 194 HIS A CA 1
ATOM 1462 C C . HIS A 1 194 ? -11.304 18.123 35.533 1.00 86.00 194 HIS A C 1
ATOM 1464 O O . HIS A 1 194 ? -11.884 18.222 34.453 1.00 86.00 194 HIS A O 1
ATOM 1470 N N . ASP A 1 195 ? -11.272 19.106 36.439 1.00 82.19 195 ASP A N 1
ATOM 1471 C CA . ASP A 1 195 ? -11.833 20.456 36.265 1.00 82.19 195 ASP A CA 1
ATOM 1472 C C . ASP A 1 195 ? -13.277 20.503 35.727 1.00 82.19 195 ASP A C 1
ATOM 1474 O O . ASP A 1 195 ? -13.653 21.338 34.906 1.00 82.19 195 ASP A O 1
ATOM 1478 N N . GLY A 1 196 ? -14.125 19.597 36.226 1.00 80.50 196 GLY A N 1
ATOM 1479 C CA . GLY A 1 196 ? -15.542 19.519 35.851 1.00 80.50 196 GLY A CA 1
ATOM 1480 C C . GLY A 1 196 ? -15.803 18.893 34.475 1.00 80.50 196 GLY A C 1
ATOM 1481 O O . GLY A 1 196 ? -16.946 18.888 34.019 1.00 80.50 196 GLY A O 1
ATOM 1482 N N . LEU A 1 197 ? -14.766 18.337 33.842 1.00 85.88 197 LEU A N 1
ATOM 1483 C CA . LEU A 1 197 ? -14.817 17.638 32.560 1.00 85.88 197 LEU A CA 1
ATOM 1484 C C . LEU A 1 197 ? -14.548 16.137 32.742 1.00 85.88 197 LEU A C 1
ATOM 1486 O O . LEU A 1 197 ? -13.731 15.736 33.577 1.00 85.88 197 LEU A O 1
ATOM 1490 N N . ALA A 1 198 ? -15.232 15.322 31.941 1.00 89.31 198 ALA A N 1
ATOM 1491 C CA . ALA A 1 198 ? -15.101 13.870 31.909 1.00 89.31 198 ALA A CA 1
ATOM 1492 C C . ALA A 1 198 ? -14.474 13.423 30.583 1.00 89.31 198 ALA A C 1
ATOM 1494 O O . ALA A 1 198 ? -15.122 13.474 29.544 1.00 89.31 198 ALA A O 1
ATOM 1495 N N . GLY A 1 199 ? -13.215 12.999 30.600 1.00 90.25 199 GLY A N 1
ATOM 1496 C CA . GLY A 1 199 ? -12.514 12.494 29.422 1.00 90.25 199 GLY A CA 1
ATOM 1497 C C . GLY A 1 199 ? -12.596 10.975 29.301 1.00 90.25 199 GLY A C 1
ATOM 1498 O O . GLY A 1 199 ? -12.472 10.270 30.299 1.00 90.25 199 GLY A O 1
ATOM 1499 N N . ILE A 1 200 ? -12.787 10.477 28.083 1.00 91.12 200 ILE A N 1
ATOM 1500 C CA . ILE A 1 200 ? -12.783 9.054 27.742 1.00 91.12 200 ILE A CA 1
ATOM 1501 C C . ILE A 1 200 ? -11.540 8.744 26.906 1.00 91.12 200 ILE A C 1
ATOM 1503 O O . ILE A 1 200 ? -11.317 9.352 25.860 1.00 91.12 200 ILE A O 1
ATOM 1507 N N . TYR A 1 201 ? -10.758 7.769 27.363 1.00 88.94 201 TYR A N 1
ATOM 1508 C CA . TYR A 1 201 ? -9.500 7.331 26.756 1.00 88.94 201 TYR A CA 1
ATOM 1509 C C . TYR A 1 201 ? -9.391 5.803 26.807 1.00 88.94 201 TYR A C 1
ATOM 1511 O O . TYR A 1 201 ? -10.239 5.142 27.401 1.00 88.94 201 TYR A O 1
ATOM 1519 N N . GLY A 1 202 ? -8.371 5.215 26.175 1.00 88.12 202 GLY A N 1
ATOM 1520 C CA . GLY A 1 202 ? -8.159 3.759 26.213 1.00 88.12 202 GLY A CA 1
ATOM 1521 C C . GLY A 1 202 ? -9.331 2.948 25.646 1.00 88.12 202 GLY A C 1
ATOM 1522 O O . GLY A 1 202 ? -9.555 1.812 26.067 1.00 88.12 202 GLY A O 1
ATOM 1523 N N . VAL A 1 203 ? -10.118 3.559 24.749 1.00 92.19 203 VAL A N 1
ATOM 1524 C CA . VAL A 1 203 ? -11.246 2.903 24.088 1.00 92.19 203 VAL A CA 1
ATOM 1525 C C . VAL A 1 203 ? -10.700 1.964 23.030 1.00 92.19 203 VAL A C 1
ATOM 1527 O O . VAL A 1 203 ? -10.284 2.404 21.957 1.00 92.19 203 VAL A O 1
ATOM 1530 N N . ALA A 1 204 ? -10.711 0.676 23.339 1.00 90.56 204 ALA A N 1
ATOM 1531 C CA . ALA A 1 204 ? -10.191 -0.357 22.464 1.00 90.56 204 ALA A CA 1
ATOM 1532 C C . ALA A 1 204 ? -11.166 -1.535 22.406 1.00 90.56 204 ALA A C 1
ATOM 1534 O O . ALA A 1 204 ? -11.940 -1.785 23.328 1.00 90.56 204 ALA A O 1
ATOM 1535 N N . THR A 1 205 ? -11.178 -2.249 21.287 1.00 92.69 205 THR A N 1
ATOM 1536 C CA . THR A 1 205 ? -11.978 -3.465 21.104 1.00 92.69 205 THR A CA 1
ATOM 1537 C C . THR A 1 205 ? -11.110 -4.479 20.380 1.00 92.69 205 THR A C 1
ATOM 1539 O O . THR A 1 205 ? -10.549 -4.150 19.325 1.00 92.69 205 THR A O 1
ATOM 1542 N N . LYS A 1 206 ? -10.991 -5.686 20.950 1.00 89.12 206 LYS A N 1
ATOM 1543 C CA . LYS A 1 206 ? -10.266 -6.803 20.333 1.00 89.12 206 LYS A CA 1
ATOM 1544 C C . LYS A 1 206 ? -10.785 -7.015 18.899 1.00 89.12 206 LYS A C 1
ATOM 1546 O O . LYS A 1 206 ? -11.997 -6.879 18.698 1.00 89.12 206 LYS A O 1
ATOM 1551 N N . PRO A 1 207 ? -9.913 -7.307 17.913 1.00 86.25 207 PRO A N 1
ATOM 1552 C CA . PRO A 1 207 ? -10.285 -7.399 16.498 1.00 86.25 207 PRO A CA 1
ATOM 1553 C C . PRO A 1 207 ? -11.592 -8.161 16.222 1.00 86.25 207 PRO A C 1
ATOM 1555 O O . PRO A 1 207 ? -12.504 -7.586 15.628 1.00 86.25 207 PRO A O 1
ATOM 1558 N N . ASP A 1 208 ? -11.753 -9.351 16.800 1.00 90.00 208 ASP A N 1
ATOM 1559 C CA . ASP A 1 208 ? -12.888 -10.264 16.554 1.00 90.00 208 ASP A CA 1
ATOM 1560 C C . ASP A 1 208 ? -14.222 -9.807 17.197 1.00 90.00 208 ASP A C 1
ATOM 1562 O O . ASP A 1 208 ? -15.298 -10.394 17.017 1.00 90.00 208 ASP A O 1
ATOM 1566 N N . HIS A 1 209 ? -14.185 -8.708 17.956 1.00 89.94 209 HIS A N 1
ATOM 1567 C CA . HIS A 1 209 ? -15.346 -8.103 18.615 1.00 89.94 209 HIS A CA 1
ATOM 1568 C C . HIS A 1 209 ? -15.696 -6.712 18.065 1.00 89.94 209 HIS A C 1
ATOM 1570 O O . HIS A 1 209 ? -16.634 -6.067 18.552 1.00 89.94 209 HIS A O 1
ATOM 1576 N N . ARG A 1 210 ? -14.980 -6.235 17.036 1.00 89.00 210 ARG A N 1
ATOM 1577 C CA . ARG A 1 210 ? -15.240 -4.939 16.391 1.00 89.00 210 ARG A CA 1
ATOM 1578 C C . ARG A 1 210 ? -16.570 -4.951 15.624 1.00 89.00 210 ARG A C 1
ATOM 1580 O O . ARG A 1 210 ? -17.177 -5.986 15.384 1.00 89.00 210 ARG A O 1
ATOM 1587 N N . GLY A 1 211 ? -17.094 -3.763 15.314 1.00 84.94 211 GLY A N 1
ATOM 1588 C CA . GLY A 1 211 ? -18.364 -3.603 14.585 1.00 84.94 211 GLY A CA 1
ATOM 1589 C C . GLY A 1 211 ? -19.643 -3.847 15.404 1.00 84.94 211 GLY A C 1
ATOM 1590 O O . GLY A 1 211 ? -20.718 -3.442 14.973 1.00 84.94 211 GLY A O 1
ATOM 1591 N N . LYS A 1 212 ? -19.542 -4.395 16.623 1.00 88.19 212 LYS A N 1
ATOM 1592 C CA . LYS A 1 212 ? -20.684 -4.790 17.478 1.00 88.19 212 LYS A CA 1
ATOM 1593 C C . LYS A 1 212 ? -21.217 -3.685 18.408 1.00 88.19 212 LYS A C 1
ATOM 1595 O O . LYS A 1 212 ? -22.053 -3.940 19.265 1.00 88.19 212 LYS A O 1
ATOM 1600 N N . GLY A 1 213 ? -20.718 -2.451 18.287 1.00 88.94 213 GLY A N 1
ATOM 1601 C CA . GLY A 1 213 ? -21.157 -1.309 19.109 1.00 88.94 213 GLY A CA 1
ATOM 1602 C C . GLY A 1 213 ? -20.538 -1.213 20.514 1.00 88.94 213 GLY A C 1
ATOM 1603 O O . GLY A 1 213 ? -20.845 -0.267 21.237 1.00 88.94 213 GLY A O 1
ATOM 1604 N N . LEU A 1 214 ? -19.621 -2.116 20.883 1.00 93.62 214 LEU A N 1
ATOM 1605 C CA . LEU A 1 214 ? -19.026 -2.179 22.229 1.00 93.62 214 LEU A CA 1
ATOM 1606 C C . LEU A 1 214 ? -18.295 -0.888 22.623 1.00 93.62 214 LEU A C 1
ATOM 1608 O O . LEU A 1 214 ? -18.535 -0.350 23.699 1.00 93.62 214 LEU A O 1
ATOM 1612 N N . ALA A 1 215 ? -17.470 -0.337 21.727 1.00 89.38 215 ALA A N 1
ATOM 1613 C CA . ALA A 1 215 ? -16.756 0.922 21.954 1.00 89.38 215 ALA A CA 1
ATOM 1614 C C . ALA A 1 215 ? -17.700 2.120 22.173 1.00 89.38 215 ALA A C 1
ATOM 1616 O O . ALA A 1 215 ? -17.423 2.994 22.993 1.00 89.38 215 ALA A O 1
ATOM 1617 N N . ALA A 1 216 ? -18.840 2.154 21.471 1.00 88.31 216 ALA A N 1
ATOM 1618 C CA . ALA A 1 216 ? -19.840 3.204 21.658 1.00 88.31 216 ALA A CA 1
ATOM 1619 C C . ALA A 1 216 ? -20.482 3.101 23.048 1.00 88.31 216 ALA A C 1
ATOM 1621 O O . ALA A 1 216 ? -20.607 4.110 23.740 1.00 88.31 216 ALA A O 1
ATOM 1622 N N . HIS A 1 217 ? -20.815 1.884 23.486 1.00 92.94 217 HIS A N 1
ATOM 1623 C CA . HIS A 1 217 ? -21.335 1.628 24.829 1.00 92.94 217 HIS A CA 1
ATOM 1624 C C . HIS A 1 217 ? -20.306 1.987 25.918 1.00 92.94 217 HIS A C 1
ATOM 1626 O O . HIS A 1 217 ? -20.627 2.718 26.853 1.00 92.94 217 HIS A O 1
ATOM 1632 N N . LEU A 1 218 ? -19.042 1.589 25.732 1.00 93.44 218 LEU A N 1
ATOM 1633 C CA . LEU A 1 218 ? -17.908 1.922 26.607 1.00 93.44 218 LEU A CA 1
ATOM 1634 C C . LEU A 1 218 ? -17.506 3.401 26.596 1.00 93.44 218 LEU A C 1
ATOM 1636 O O . LEU A 1 218 ? -16.738 3.829 27.452 1.00 93.44 218 LEU A O 1
ATOM 1640 N N . THR A 1 219 ? -18.022 4.189 25.658 1.00 90.88 219 THR A N 1
ATOM 1641 C CA . THR A 1 219 ? -17.910 5.652 25.682 1.00 90.88 219 THR A CA 1
ATOM 1642 C C . THR A 1 219 ? -19.090 6.264 26.432 1.00 90.88 219 THR A C 1
ATOM 1644 O O . THR A 1 219 ? -18.924 7.166 27.247 1.00 90.88 219 THR A O 1
ATOM 1647 N N . ALA A 1 220 ? -20.297 5.772 26.160 1.00 91.06 220 ALA A N 1
ATOM 1648 C CA . ALA A 1 220 ? -21.537 6.345 26.654 1.00 91.06 220 ALA A CA 1
ATOM 1649 C C . ALA A 1 220 ? -21.772 6.101 28.152 1.00 91.06 220 ALA A C 1
ATOM 1651 O O . ALA A 1 220 ? -22.094 7.044 28.876 1.00 91.06 220 ALA A O 1
ATOM 1652 N N . GLU A 1 221 ? -21.616 4.864 28.626 1.00 92.81 221 GLU A N 1
ATOM 1653 C CA . GLU A 1 221 ? -21.936 4.509 30.014 1.00 92.81 221 GLU A CA 1
ATOM 1654 C C . GLU A 1 221 ? -21.019 5.184 31.044 1.00 92.81 221 GLU A C 1
ATOM 1656 O O . GLU A 1 221 ? -21.549 5.795 31.977 1.00 92.81 221 GLU A O 1
ATOM 1661 N N . PRO A 1 222 ? -19.680 5.216 30.879 1.00 94.19 222 PRO A N 1
ATOM 1662 C CA . PRO A 1 222 ? -18.835 5.930 31.834 1.00 94.19 222 PRO A CA 1
ATOM 1663 C C . PRO A 1 222 ? -19.134 7.435 31.894 1.00 94.19 222 PRO A C 1
ATOM 1665 O O . PRO A 1 222 ? -19.088 8.038 32.968 1.00 94.19 222 PRO A O 1
ATOM 1668 N N . LEU A 1 223 ? -19.496 8.055 30.762 1.00 92.50 223 LEU A N 1
ATOM 1669 C CA . LEU A 1 223 ? -19.927 9.456 30.734 1.00 92.50 223 LEU A CA 1
ATOM 1670 C C . LEU A 1 223 ? -21.244 9.661 31.487 1.00 92.50 223 LEU A C 1
ATOM 1672 O O . LEU A 1 223 ? -21.362 10.625 32.243 1.00 92.50 223 LEU A O 1
ATOM 1676 N N . ARG A 1 224 ? -22.212 8.743 31.346 1.00 91.06 224 ARG A N 1
ATOM 1677 C CA . ARG A 1 224 ? -23.458 8.774 32.131 1.00 91.06 224 ARG A CA 1
ATOM 1678 C C . ARG A 1 224 ? -23.168 8.713 33.627 1.00 91.06 224 ARG A C 1
ATOM 1680 O O . ARG A 1 224 ? -23.730 9.517 34.370 1.00 91.06 224 ARG A O 1
ATOM 1687 N N . THR A 1 225 ? -22.254 7.844 34.063 1.00 90.25 225 THR A N 1
ATOM 1688 C CA . THR A 1 225 ? -21.796 7.803 35.461 1.00 90.25 225 THR A CA 1
ATOM 1689 C C . THR A 1 225 ? -21.224 9.156 35.889 1.00 90.25 225 THR A C 1
ATOM 1691 O O . THR A 1 225 ? -21.680 9.729 36.879 1.00 90.25 225 THR A O 1
ATOM 1694 N N . ALA A 1 226 ? -20.314 9.733 35.102 1.00 91.75 226 ALA A N 1
ATOM 1695 C CA . ALA A 1 226 ? -19.709 11.033 35.395 1.00 91.75 226 ALA A CA 1
ATOM 1696 C C . ALA A 1 226 ? -20.738 12.183 35.481 1.00 91.75 226 ALA A C 1
ATOM 1698 O O . ALA A 1 226 ? -20.600 13.094 36.300 1.00 91.75 226 ALA A O 1
ATOM 1699 N N . TRP A 1 227 ? -21.809 12.145 34.684 1.00 89.56 227 TRP A N 1
ATOM 1700 C CA . TRP A 1 227 ? -22.882 13.147 34.731 1.00 89.56 227 TRP A CA 1
ATOM 1701 C C . TRP A 1 227 ? -23.685 13.105 36.020 1.00 89.56 227 TRP A C 1
ATOM 1703 O O . TRP A 1 227 ? -24.024 14.160 36.556 1.00 89.56 227 TRP A O 1
ATOM 1713 N N . THR A 1 228 ? -23.934 11.913 36.566 1.00 89.75 228 THR A N 1
ATOM 1714 C CA . THR A 1 228 ? -24.570 11.797 37.889 1.00 89.75 228 THR A CA 1
ATOM 1715 C C . THR A 1 228 ? -23.704 12.385 39.008 1.00 89.75 228 THR A C 1
ATOM 1717 O O . THR A 1 228 ? -24.226 12.807 40.038 1.00 89.75 228 THR A O 1
ATOM 1720 N N . GLU A 1 229 ? -22.397 12.497 38.768 1.00 89.94 229 GLU A N 1
ATOM 1721 C CA . GLU A 1 229 ? -21.396 13.063 39.677 1.00 89.94 229 GLU A CA 1
ATOM 1722 C C . GLU A 1 229 ? -21.112 14.554 39.399 1.00 89.94 229 GLU A C 1
ATOM 1724 O O . GLU A 1 229 ? -20.302 15.172 40.090 1.00 89.94 229 GLU A O 1
ATOM 1729 N N . GLY A 1 230 ? -21.800 15.157 38.419 1.00 85.25 230 GLY A N 1
ATOM 1730 C CA . GLY A 1 230 ? -21.745 16.591 38.115 1.00 85.25 230 GLY A CA 1
ATOM 1731 C C . GLY A 1 230 ? -20.811 17.005 36.970 1.00 85.25 230 GLY A C 1
ATOM 1732 O O . GLY A 1 230 ? -20.706 18.202 36.692 1.00 85.25 230 GLY A O 1
ATOM 1733 N N . TYR A 1 231 ? -20.172 16.063 36.269 1.00 87.69 231 TYR A N 1
ATOM 1734 C CA . TYR A 1 231 ? -19.231 16.330 35.168 1.00 87.69 231 TYR A CA 1
ATOM 1735 C C . TYR A 1 231 ? -19.931 16.442 33.807 1.00 87.69 231 TYR A C 1
ATOM 1737 O O . TYR A 1 231 ? -19.713 15.631 32.917 1.00 87.69 231 TYR A O 1
ATOM 1745 N N . ASN A 1 232 ? -20.797 17.441 33.628 1.00 79.31 232 ASN A N 1
ATOM 1746 C CA . ASN A 1 232 ? -21.786 17.522 32.533 1.00 79.31 232 ASN A CA 1
ATOM 1747 C C . ASN A 1 232 ? -21.244 17.684 31.092 1.00 79.31 232 ASN A C 1
ATOM 1749 O O . ASN A 1 232 ? -22.036 17.884 30.168 1.00 79.31 232 ASN A O 1
ATOM 1753 N N . THR A 1 233 ? -19.931 17.598 30.886 1.00 82.38 233 THR A N 1
ATOM 1754 C CA . THR A 1 233 ? -19.292 17.650 29.567 1.00 82.38 233 THR A CA 1
ATOM 1755 C C . THR A 1 233 ? -18.337 16.471 29.429 1.00 82.38 233 THR A C 1
ATOM 1757 O O . THR A 1 233 ? -17.361 16.364 30.173 1.00 82.38 233 THR A O 1
ATOM 1760 N N . GLY A 1 234 ? -18.637 15.600 28.469 1.00 83.62 234 GLY A N 1
ATOM 1761 C CA . GLY A 1 234 ? -17.787 14.494 28.052 1.00 83.62 234 GLY A CA 1
ATOM 1762 C C . GLY A 1 234 ? -16.819 14.916 26.952 1.00 83.62 234 GLY A C 1
ATOM 1763 O O . GLY A 1 234 ? -17.186 15.718 26.093 1.00 83.62 234 GLY A O 1
ATOM 1764 N N . LEU A 1 235 ? -15.610 14.365 26.964 1.00 84.00 235 LEU A N 1
ATOM 1765 C CA . LEU A 1 235 ? -14.546 14.623 25.999 1.00 84.00 235 LEU A CA 1
ATOM 1766 C C . LEU A 1 235 ? -13.956 13.308 25.512 1.00 84.00 235 LEU A C 1
ATOM 1768 O O . LEU A 1 235 ? -13.838 12.360 26.283 1.00 84.00 235 LEU A O 1
ATOM 1772 N N . LEU A 1 236 ? -13.535 13.271 24.256 1.00 76.69 236 LEU A N 1
ATOM 1773 C CA . LEU A 1 236 ? -12.675 12.208 23.743 1.00 76.69 236 LEU A CA 1
ATOM 1774 C C . LEU A 1 236 ? -11.877 12.709 22.544 1.00 76.69 236 LEU A C 1
ATOM 1776 O O . LEU A 1 236 ? -12.231 13.699 21.900 1.00 76.69 236 LEU A O 1
ATOM 1780 N N . GLN A 1 237 ? -10.810 11.986 22.243 1.00 69.94 237 GLN A N 1
ATOM 1781 C CA . GLN A 1 237 ? -10.086 12.092 20.985 1.00 69.94 237 GLN A CA 1
ATOM 1782 C C . GLN A 1 237 ? -10.454 10.865 20.161 1.00 69.94 237 GLN A C 1
ATOM 1784 O O . GLN A 1 237 ? -10.414 9.745 20.672 1.00 69.94 237 GLN A O 1
ATOM 1789 N N . ALA A 1 238 ? -10.854 11.070 18.912 1.00 58.03 238 ALA A N 1
ATOM 1790 C CA . ALA A 1 238 ? -11.171 9.969 18.015 1.00 58.03 238 ALA A CA 1
ATOM 1791 C C . ALA A 1 238 ? -10.095 9.850 16.941 1.00 58.03 238 ALA A C 1
ATOM 1793 O O . ALA A 1 238 ? -9.666 10.855 16.381 1.00 58.03 238 ALA A O 1
ATOM 1794 N N . SER A 1 239 ? -9.711 8.617 16.616 1.00 54.34 239 SER A N 1
ATOM 1795 C CA . SER A 1 239 ? -9.046 8.341 15.344 1.00 54.34 239 SER A CA 1
ATOM 1796 C C . SER A 1 239 ? -10.008 8.618 14.182 1.00 54.34 239 SER A C 1
ATOM 1798 O O . SER A 1 239 ? -11.228 8.720 14.375 1.00 54.34 239 SER A O 1
ATOM 1800 N N . ALA A 1 240 ? -9.489 8.663 12.954 1.00 48.06 240 ALA A N 1
ATOM 1801 C CA . ALA A 1 240 ? -10.312 8.794 11.749 1.00 48.06 240 ALA A CA 1
ATOM 1802 C C . ALA A 1 240 ? -11.457 7.754 11.687 1.00 48.06 240 ALA A C 1
ATOM 1804 O O . ALA A 1 240 ? -12.564 8.075 11.260 1.00 48.06 240 ALA A O 1
ATOM 1805 N N . MET A 1 241 ? -11.238 6.537 12.207 1.00 41.84 241 MET A N 1
ATOM 1806 C CA . MET A 1 241 ? -12.253 5.475 12.291 1.00 41.84 241 MET A CA 1
ATOM 1807 C C . MET A 1 241 ? -13.361 5.743 13.331 1.00 41.84 241 MET A C 1
ATOM 1809 O O . MET A 1 241 ? -14.479 5.248 13.179 1.00 41.84 241 MET A O 1
ATOM 1813 N N . GLY A 1 242 ? -13.078 6.501 14.396 1.00 41.03 242 GLY A N 1
ATOM 1814 C CA . GLY A 1 242 ? -14.036 6.820 15.464 1.00 41.03 242 GLY A CA 1
ATOM 1815 C C . GLY A 1 242 ? -14.881 8.073 15.201 1.00 41.03 242 GLY A C 1
ATOM 1816 O O . GLY A 1 242 ? -15.970 8.215 15.765 1.00 41.03 242 GLY A O 1
ATOM 1817 N N . ALA A 1 243 ? -14.413 8.962 14.320 1.00 40.97 243 ALA A N 1
ATOM 1818 C CA . ALA A 1 243 ? -15.034 10.256 14.032 1.00 40.97 243 ALA A CA 1
ATOM 1819 C C . ALA A 1 243 ? -16.480 10.198 13.472 1.00 40.97 243 ALA A C 1
ATOM 1821 O O . ALA A 1 243 ? -17.296 11.022 13.891 1.00 40.97 243 ALA A O 1
ATOM 1822 N N . PRO A 1 244 ? -16.881 9.247 12.595 1.00 35.91 244 PRO A N 1
ATOM 1823 C CA . PRO A 1 244 ? -18.199 9.296 11.945 1.00 35.91 244 PRO A CA 1
ATOM 1824 C C . PRO A 1 244 ? -19.400 8.973 12.852 1.00 35.91 244 PRO A C 1
ATOM 1826 O O . PRO A 1 244 ? -20.544 9.206 12.460 1.00 35.91 244 PRO A O 1
ATOM 1829 N N . ARG A 1 245 ? -19.190 8.404 14.051 1.00 39.97 245 ARG A N 1
ATOM 1830 C CA . ARG A 1 245 ? -20.291 7.867 14.885 1.00 39.97 245 ARG A CA 1
ATOM 1831 C C . ARG A 1 245 ? -20.759 8.792 16.012 1.00 39.97 245 ARG A C 1
ATOM 1833 O O . ARG A 1 245 ? -21.842 8.574 16.562 1.00 39.97 245 ARG A O 1
ATOM 1840 N N . LEU A 1 246 ? -20.019 9.859 16.299 1.00 31.39 246 LEU A N 1
ATOM 1841 C CA . LEU A 1 246 ? -20.368 10.889 17.278 1.00 31.39 246 LEU A CA 1
ATOM 1842 C C . LEU A 1 246 ? -20.470 12.222 16.527 1.00 31.39 246 LEU A C 1
ATOM 1844 O O . LEU A 1 246 ? -19.472 12.766 16.077 1.00 31.39 246 LEU A O 1
ATOM 1848 N N . LEU A 1 247 ? -21.691 12.718 16.309 1.00 27.53 247 LEU A N 1
ATOM 1849 C CA . LEU A 1 247 ? -21.937 13.943 15.538 1.00 27.53 247 LEU A CA 1
ATOM 1850 C C . LEU A 1 247 ? -21.124 15.120 16.100 1.00 27.53 247 LEU A C 1
ATOM 1852 O O . LEU A 1 247 ? -21.390 15.595 17.203 1.00 27.53 247 LEU A O 1
ATOM 1856 N N . ALA A 1 248 ? -20.174 15.619 15.311 1.00 30.59 248 ALA A N 1
ATOM 1857 C CA . ALA A 1 248 ? -19.489 16.873 15.572 1.00 30.59 248 ALA A CA 1
ATOM 1858 C C . ALA A 1 248 ? -20.462 18.040 15.337 1.00 30.59 248 ALA A C 1
ATOM 1860 O O . ALA A 1 248 ? -20.685 18.467 14.204 1.00 30.59 248 ALA A O 1
ATOM 1861 N N . HIS A 1 249 ? -21.048 18.583 16.405 1.00 28.55 249 HIS A N 1
ATOM 1862 C CA . HIS A 1 249 ? -21.761 19.858 16.352 1.00 28.55 249 HIS A CA 1
ATOM 1863 C C . HIS A 1 249 ? -21.382 20.776 17.516 1.00 28.55 249 HIS A C 1
ATOM 1865 O O . HIS A 1 249 ? -21.130 20.334 18.632 1.00 28.55 249 HIS A O 1
ATOM 1871 N N . ARG A 1 250 ? -21.323 22.075 17.180 1.00 31.02 250 ARG A N 1
ATOM 1872 C CA . ARG A 1 250 ? -20.895 23.229 17.989 1.00 31.02 250 ARG A CA 1
ATOM 1873 C C . ARG A 1 250 ? -21.167 23.084 19.490 1.00 31.02 250 ARG A C 1
ATOM 1875 O O . ARG A 1 250 ? -22.309 22.864 19.884 1.00 31.02 250 ARG A O 1
ATOM 1882 N N . LEU A 1 251 ? -20.116 23.345 20.278 1.00 33.19 251 LEU A N 1
ATOM 1883 C CA . LEU A 1 251 ? -20.103 23.527 21.736 1.00 33.19 251 LEU A CA 1
ATOM 1884 C C . LEU A 1 251 ? -21.452 24.040 22.290 1.00 33.19 251 LEU A C 1
ATOM 1886 O O . LEU A 1 251 ? -21.785 25.217 22.100 1.00 33.19 251 LEU A O 1
ATOM 1890 N N . PRO A 1 252 ? -22.229 23.208 23.007 1.00 31.03 252 PRO A N 1
ATOM 1891 C CA . PRO A 1 252 ? -23.375 23.675 23.771 1.00 31.03 252 PRO A CA 1
ATOM 1892 C C . PRO A 1 252 ? -22.894 24.306 25.085 1.00 31.03 252 PRO A C 1
ATOM 1894 O O . PRO A 1 252 ? -22.251 23.663 25.910 1.00 31.03 252 PRO A O 1
ATOM 1897 N N . LEU A 1 253 ? -23.225 25.583 25.284 1.00 33.97 253 LEU A N 1
ATOM 1898 C CA . LEU A 1 253 ? -22.947 26.335 26.512 1.00 33.97 253 LEU A CA 1
ATOM 1899 C C . LEU A 1 253 ? -23.636 25.703 27.742 1.00 33.97 253 LEU A C 1
ATOM 1901 O O . LEU A 1 253 ? -24.805 25.316 27.642 1.00 33.97 253 LEU A O 1
ATOM 1905 N N . PRO A 1 254 ? -23.015 25.708 28.937 1.00 31.75 254 PRO A N 1
ATOM 1906 C CA . PRO A 1 254 ? -23.685 25.275 30.160 1.00 31.75 254 PRO A CA 1
ATOM 1907 C C . PRO A 1 254 ? -24.855 26.209 30.529 1.00 31.75 254 PRO A C 1
ATOM 1909 O O . PRO A 1 254 ? -24.698 27.425 30.687 1.00 31.75 254 PRO A O 1
ATOM 1912 N N . ARG A 1 255 ? -26.056 25.635 30.699 1.00 28.11 255 ARG A N 1
ATOM 1913 C CA . ARG A 1 255 ? -27.250 26.342 31.194 1.00 28.11 255 ARG A CA 1
ATOM 1914 C C . ARG A 1 255 ? -27.093 26.661 32.683 1.00 28.11 255 ARG A C 1
ATOM 1916 O O . ARG A 1 255 ? -27.007 25.766 33.516 1.00 28.11 255 ARG A O 1
ATOM 1923 N N . ARG A 1 256 ? -27.124 27.950 33.038 1.00 33.78 256 ARG A N 1
ATOM 1924 C CA . ARG A 1 256 ? -27.227 28.396 34.438 1.00 33.78 256 ARG A CA 1
ATOM 1925 C C . ARG A 1 256 ? -28.676 28.319 34.926 1.00 33.78 256 ARG A C 1
ATOM 1927 O O . ARG A 1 256 ? -29.551 28.973 34.359 1.00 33.78 256 ARG A O 1
ATOM 1934 N N . HIS A 1 257 ? -28.904 27.617 36.035 1.00 31.58 257 HIS A N 1
ATOM 1935 C CA . HIS A 1 257 ? -30.069 27.842 36.892 1.00 31.58 257 HIS A CA 1
ATOM 1936 C C . HIS A 1 257 ? -30.000 29.266 37.469 1.00 31.58 257 HIS A C 1
ATOM 1938 O O . HIS A 1 257 ? -29.028 29.635 38.127 1.00 31.58 257 HIS A O 1
ATOM 1944 N N . GLY A 1 258 ? -31.005 30.093 37.184 1.00 28.08 258 GLY A N 1
ATOM 1945 C CA . GLY A 1 258 ? -31.162 31.407 37.815 1.00 28.08 258 GLY A CA 1
ATOM 1946 C C . GLY A 1 258 ? -32.054 31.350 39.057 1.00 28.08 258 GLY A C 1
ATOM 1947 O O . GLY A 1 258 ? -32.771 30.368 39.255 1.00 28.08 258 GLY A O 1
ATOM 1948 N N . PRO A 1 259 ? -32.128 32.462 39.809 1.00 32.25 259 PRO A N 1
ATOM 1949 C CA . PRO A 1 259 ? -33.405 32.865 40.379 1.00 32.25 259 PRO A CA 1
ATOM 1950 C C . PRO A 1 259 ? -33.843 34.294 39.986 1.00 32.25 259 PRO A C 1
ATOM 1952 O O . PRO A 1 259 ? -33.066 35.239 39.895 1.00 32.25 259 PRO A O 1
ATOM 1955 N N . LEU A 1 260 ? -35.151 34.353 39.730 1.00 28.27 260 LEU A N 1
ATOM 1956 C CA . LEU A 1 260 ? -36.170 35.413 39.650 1.00 28.27 260 LEU A CA 1
ATOM 1957 C C . LEU A 1 260 ? -35.861 36.915 39.938 1.00 28.27 260 LEU A C 1
ATOM 1959 O O . LEU A 1 260 ? -35.538 37.302 41.053 1.00 28.27 260 LEU A O 1
ATOM 1963 N N . ARG A 1 261 ? -36.328 37.729 38.961 1.00 28.02 261 ARG A N 1
ATOM 1964 C CA . ARG A 1 261 ? -37.188 38.954 39.030 1.00 28.02 261 ARG A CA 1
ATOM 1965 C C . ARG A 1 261 ? -36.590 40.383 39.219 1.00 28.02 261 ARG A C 1
ATOM 1967 O O . ARG A 1 261 ? -35.455 40.529 39.645 1.00 28.02 261 ARG A O 1
ATOM 1974 N N . PRO A 1 262 ? -37.317 41.443 38.753 1.00 51.06 262 PRO A N 1
ATOM 1975 C CA . PRO A 1 262 ? -36.761 42.527 37.916 1.00 51.06 262 PRO A CA 1
ATOM 1976 C C . PRO A 1 262 ? -36.903 43.956 38.497 1.00 51.06 262 PRO A C 1
ATOM 1978 O O . PRO A 1 262 ? -37.701 44.154 39.401 1.00 51.06 262 PRO A O 1
ATOM 1981 N N . HIS A 1 263 ? -36.246 44.968 37.891 1.00 28.02 263 HIS A N 1
ATOM 1982 C CA . HIS A 1 263 ? -36.840 46.299 37.602 1.00 28.02 263 HIS A CA 1
ATOM 1983 C C . HIS A 1 263 ? -35.932 47.275 36.797 1.00 28.02 263 HIS A C 1
ATOM 1985 O O . HIS A 1 263 ? -34.810 47.576 37.174 1.00 28.02 263 HIS A O 1
ATOM 1991 N N . ALA A 1 264 ? -36.509 47.800 35.705 1.00 27.92 264 ALA A N 1
ATOM 1992 C CA . ALA A 1 264 ? -36.569 49.195 35.218 1.00 27.92 264 ALA A CA 1
ATOM 1993 C C . ALA A 1 264 ? -35.325 50.117 34.989 1.00 27.92 264 ALA A C 1
ATOM 1995 O O . ALA A 1 264 ? -34.751 50.672 35.914 1.00 27.92 264 ALA A O 1
ATOM 1996 N N . ARG A 1 265 ? -35.220 50.533 33.705 1.00 28.80 265 ARG A N 1
ATOM 1997 C CA . ARG A 1 265 ? -35.177 51.919 33.139 1.00 28.80 265 ARG A CA 1
ATOM 1998 C C . ARG A 1 265 ? -33.856 52.715 32.940 1.00 28.80 265 ARG A C 1
ATOM 2000 O O . ARG A 1 265 ? -33.191 53.089 33.891 1.00 28.80 265 ARG A O 1
ATOM 2007 N N . ARG A 1 266 ? -33.774 53.242 31.688 1.00 29.69 266 ARG A N 1
ATOM 2008 C CA . ARG A 1 266 ? -33.199 54.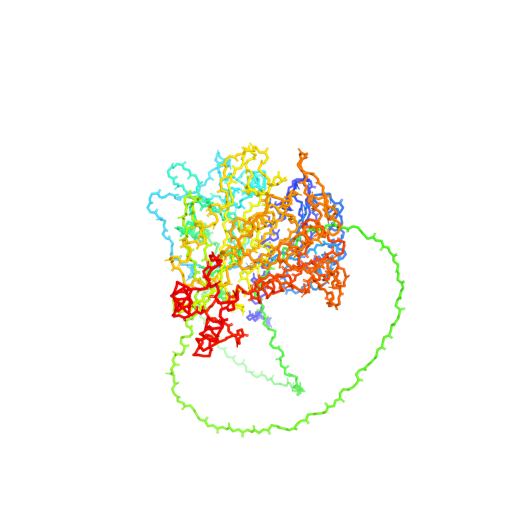527 31.165 1.00 29.69 266 ARG A CA 1
ATOM 2009 C C . ARG A 1 266 ? -31.669 54.591 30.947 1.00 29.69 266 ARG A C 1
ATOM 2011 O O . ARG A 1 266 ? -30.941 54.009 31.721 1.00 29.69 266 ARG A O 1
ATOM 2018 N N . ARG A 1 267 ? -31.072 55.344 29.996 1.00 28.47 267 ARG A N 1
ATOM 2019 C CA . ARG A 1 267 ? -31.414 56.028 28.711 1.00 28.47 267 ARG A CA 1
ATOM 2020 C C . ARG A 1 267 ? -30.106 56.740 28.240 1.00 28.47 267 ARG A C 1
ATOM 2022 O O . ARG A 1 267 ? -29.565 57.455 29.067 1.00 28.47 267 ARG A O 1
ATOM 2029 N N . ARG A 1 268 ? -29.743 56.691 26.934 1.00 29.78 268 ARG A N 1
ATOM 2030 C CA . ARG A 1 268 ? -28.852 57.633 26.155 1.00 29.78 268 ARG A CA 1
ATOM 2031 C C . ARG A 1 268 ? -27.359 57.714 26.581 1.00 29.78 268 ARG A C 1
ATOM 2033 O O . ARG A 1 268 ? -27.068 57.453 27.728 1.00 29.78 268 ARG A O 1
ATOM 2040 N N . GLN A 1 269 ? -26.338 58.035 25.767 1.00 28.42 269 GLN A N 1
ATOM 2041 C CA . GLN A 1 269 ? -26.116 58.766 24.490 1.00 28.42 269 GLN A CA 1
ATOM 2042 C C . GLN A 1 269 ? -24.685 58.365 23.998 1.00 28.42 269 GLN A C 1
ATOM 2044 O O . GLN A 1 269 ? -23.815 58.203 24.839 1.00 28.42 269 GLN A O 1
ATOM 2049 N N . ARG A 1 270 ? -24.431 57.946 22.745 1.00 27.52 270 ARG A N 1
ATOM 2050 C CA . ARG A 1 270 ? -24.078 58.691 21.501 1.00 27.52 270 ARG A CA 1
ATOM 2051 C C . ARG A 1 270 ? -22.640 59.272 21.431 1.00 27.52 270 ARG A C 1
ATOM 2053 O O . ARG A 1 270 ? -22.334 60.127 22.246 1.00 27.52 270 ARG A O 1
ATOM 2060 N N . GLN A 1 271 ? -21.912 58.896 20.354 1.00 26.44 271 GLN A N 1
ATOM 2061 C CA . GLN A 1 271 ? -20.724 59.486 19.651 1.00 26.44 271 GLN A CA 1
ATOM 2062 C C . GLN A 1 271 ? -19.649 58.388 19.424 1.00 26.44 271 GLN A C 1
ATOM 2064 O O . GLN A 1 271 ? -19.438 57.605 20.333 1.00 26.44 271 GLN A O 1
ATOM 2069 N N . THR A 1 272 ? -18.975 58.155 18.284 1.00 26.94 272 THR A N 1
ATOM 2070 C CA . THR A 1 272 ? -18.739 58.845 16.990 1.00 26.94 272 THR A CA 1
ATOM 2071 C C . THR A 1 272 ? -18.112 57.827 15.994 1.00 26.94 272 THR A C 1
ATOM 2073 O O . THR A 1 272 ? -17.474 56.875 16.424 1.00 26.94 272 THR A O 1
ATOM 2076 N N . ARG A 1 273 ? -18.317 58.007 14.676 1.00 31.33 273 ARG A N 1
ATOM 2077 C CA . ARG A 1 273 ? -17.857 57.179 13.515 1.00 31.33 273 ARG A CA 1
ATOM 2078 C C . ARG A 1 273 ? -16.483 57.671 12.973 1.00 31.33 273 ARG A C 1
ATOM 2080 O O . ARG A 1 273 ? -16.223 58.853 13.192 1.00 31.33 273 ARG A O 1
ATOM 2087 N N . PRO A 1 274 ? -15.657 56.877 12.231 1.00 28.97 274 PRO A N 1
ATOM 2088 C CA . PRO A 1 274 ? -15.834 56.719 10.763 1.00 28.97 274 PRO A CA 1
ATOM 2089 C C . PRO A 1 274 ? -15.425 55.368 10.093 1.00 28.97 274 PRO A C 1
ATOM 2091 O O . PRO A 1 274 ? -14.765 54.524 10.683 1.00 28.97 274 PRO A O 1
ATOM 2094 N N . ARG A 1 275 ? -15.891 55.227 8.830 1.00 25.50 275 ARG A N 1
ATOM 2095 C CA . ARG A 1 275 ? -15.657 54.233 7.736 1.00 25.50 275 ARG A CA 1
ATOM 2096 C C . ARG A 1 275 ? -14.265 53.568 7.736 1.00 25.50 275 ARG A C 1
ATOM 2098 O O . ARG A 1 275 ? -13.289 54.297 7.824 1.00 25.50 275 ARG A O 1
ATOM 2105 N N . MET A 1 276 ? -14.086 52.239 7.683 1.00 23.80 276 MET A N 1
ATOM 2106 C CA . MET A 1 276 ? -14.447 51.191 6.687 1.00 23.80 276 MET A CA 1
ATOM 2107 C C . MET A 1 276 ? -13.901 51.405 5.264 1.00 23.80 276 MET A C 1
ATOM 2109 O O . MET A 1 276 ? -14.540 52.051 4.434 1.00 23.80 276 MET A O 1
ATOM 2113 N N . THR A 1 277 ? -12.759 50.770 4.992 1.00 25.17 277 THR A N 1
ATOM 2114 C CA . THR A 1 277 ? -12.293 50.343 3.665 1.00 25.17 277 THR A CA 1
ATOM 2115 C C . THR A 1 277 ? -12.463 48.825 3.568 1.00 25.17 277 THR A C 1
ATOM 2117 O O . THR A 1 277 ? -12.028 48.100 4.459 1.00 25.17 277 THR A O 1
ATOM 2120 N N . ASN A 1 278 ? -13.149 48.370 2.519 1.00 26.12 278 ASN A N 1
ATOM 2121 C CA . ASN A 1 278 ? -13.480 46.970 2.264 1.00 26.12 278 ASN A CA 1
ATOM 2122 C C . ASN A 1 278 ? -12.269 46.192 1.726 1.00 26.12 278 ASN A C 1
ATOM 2124 O O . ASN A 1 278 ? -11.757 46.528 0.660 1.00 26.12 278 ASN A O 1
ATOM 2128 N N . THR A 1 279 ? -11.924 45.099 2.401 1.00 25.36 279 THR A N 1
ATOM 2129 C CA . THR A 1 279 ? -11.169 43.953 1.865 1.00 25.36 279 THR A CA 1
ATOM 2130 C C . THR A 1 279 ? -12.100 42.741 2.008 1.00 25.36 279 THR A C 1
ATOM 2132 O O . THR A 1 279 ? -12.748 42.629 3.054 1.00 25.36 279 THR A O 1
ATOM 2135 N N . PRO A 1 280 ? -12.279 41.879 0.990 1.00 24.52 280 PRO A N 1
ATOM 2136 C CA . PRO A 1 280 ? -13.194 40.747 1.106 1.00 24.52 280 PRO A CA 1
ATOM 2137 C C . PRO A 1 280 ? -12.644 39.743 2.135 1.00 24.52 280 PRO A C 1
ATOM 2139 O O . PRO A 1 280 ? -11.436 39.509 2.145 1.00 24.52 280 PRO A O 1
ATOM 2142 N N . PRO A 1 281 ? -13.484 39.163 3.012 1.00 25.00 281 PRO A N 1
ATOM 2143 C CA . PRO A 1 281 ? -13.020 38.174 3.969 1.00 25.00 281 PRO A CA 1
ATOM 2144 C C . PRO A 1 281 ? -12.680 36.882 3.224 1.00 25.00 281 PRO A C 1
ATOM 2146 O O . PRO A 1 281 ? -13.553 36.253 2.625 1.00 25.00 281 PRO A O 1
ATOM 2149 N N . THR A 1 282 ? -11.414 36.478 3.285 1.00 23.66 282 THR A N 1
ATOM 2150 C CA . THR A 1 282 ? -11.052 35.065 3.219 1.00 23.66 282 THR A CA 1
ATOM 2151 C C . THR A 1 282 ? -11.812 34.367 4.342 1.00 23.66 282 THR A C 1
ATOM 2153 O O . THR A 1 282 ? -11.676 34.716 5.515 1.00 23.66 282 THR A O 1
ATOM 2156 N N . GLN A 1 283 ? -12.689 33.431 3.983 1.00 22.17 283 GLN A N 1
ATOM 2157 C CA . GLN A 1 283 ? -13.283 32.510 4.942 1.00 22.17 283 GLN A CA 1
ATOM 2158 C C . GLN A 1 283 ? -12.152 31.651 5.516 1.00 22.17 283 GLN A C 1
ATOM 2160 O O . GLN A 1 283 ? -11.799 30.618 4.959 1.00 22.17 283 GLN A O 1
ATOM 2165 N N . HIS A 1 284 ? -11.566 32.092 6.626 1.00 23.83 284 HIS A N 1
ATOM 2166 C CA . HIS A 1 284 ? -10.901 31.179 7.538 1.00 23.83 284 HIS A CA 1
ATOM 2167 C C . HIS A 1 284 ? -12.008 30.340 8.173 1.00 23.83 284 HIS A C 1
ATOM 2169 O O . HIS A 1 284 ? -12.774 30.819 9.011 1.00 23.83 284 HIS A O 1
ATOM 2175 N N . ASN A 1 285 ? -12.148 29.100 7.706 1.00 22.69 285 ASN A N 1
ATOM 2176 C CA . ASN A 1 285 ? -12.841 28.078 8.472 1.00 22.69 285 ASN A CA 1
ATOM 2177 C C . ASN A 1 285 ? -12.070 27.934 9.787 1.00 22.69 285 ASN A C 1
ATOM 2179 O O . ASN A 1 285 ? -10.974 27.385 9.799 1.00 22.69 285 ASN A O 1
ATOM 2183 N N . HIS A 1 286 ? -12.623 28.456 10.881 1.00 26.52 286 HIS A N 1
ATOM 2184 C CA . HIS A 1 286 ? -12.187 28.090 12.224 1.00 26.52 286 HIS A CA 1
ATOM 2185 C C . HIS A 1 286 ? -12.477 26.592 12.401 1.00 26.52 286 HIS A C 1
ATOM 2187 O O . HIS A 1 286 ? -13.612 26.202 12.686 1.00 26.52 286 HIS A O 1
ATOM 2193 N N . GLY A 1 287 ? -11.471 25.763 12.111 1.00 30.31 287 GLY A N 1
ATOM 2194 C CA . GLY A 1 287 ? -11.491 24.326 12.356 1.00 30.31 287 GLY A CA 1
ATOM 2195 C C . GLY A 1 287 ? -11.588 24.043 13.854 1.00 30.31 287 GLY A C 1
ATOM 2196 O O . GLY A 1 287 ? -11.169 24.850 14.681 1.00 30.31 287 GLY A O 1
ATOM 2197 N N . LEU A 1 288 ? -12.207 22.919 14.207 1.00 38.22 288 LEU A N 1
ATOM 2198 C CA . LEU A 1 288 ? -12.247 22.427 15.585 1.00 38.22 288 LEU A CA 1
ATOM 2199 C C . LEU A 1 288 ? -10.819 22.185 16.108 1.00 38.22 288 LEU A C 1
ATOM 2201 O O . LEU A 1 288 ? -9.948 21.854 15.303 1.00 38.22 288 LEU A O 1
ATOM 2205 N N . PRO A 1 289 ? -10.581 22.302 17.426 1.00 52.44 289 PRO A N 1
ATOM 2206 C CA . PRO A 1 289 ? -9.260 22.057 17.984 1.00 52.44 289 PRO A CA 1
ATOM 2207 C C . PRO A 1 289 ? -8.796 20.610 17.764 1.00 52.44 289 PRO A C 1
ATOM 2209 O O . PRO A 1 289 ? -9.601 19.676 17.864 1.00 52.44 289 PRO A O 1
ATOM 2212 N N . ALA A 1 290 ? -7.510 20.418 17.463 1.00 52.94 290 ALA A N 1
ATOM 2213 C CA . ALA A 1 290 ? -6.937 19.107 17.147 1.00 52.94 290 ALA A CA 1
ATOM 2214 C C . ALA A 1 290 ? -5.559 18.899 17.797 1.00 52.94 290 ALA A C 1
ATOM 2216 O O . ALA A 1 290 ? -4.765 19.824 17.967 1.00 52.94 290 ALA A O 1
ATOM 2217 N N . LEU A 1 291 ? -5.252 17.650 18.148 1.00 53.25 291 LEU A N 1
ATOM 2218 C CA . LEU A 1 291 ? -3.881 17.251 18.463 1.00 53.25 291 LEU A CA 1
ATOM 2219 C C . LEU A 1 291 ? -3.174 16.852 17.173 1.00 53.25 291 LEU A C 1
ATOM 2221 O O . LEU A 1 291 ? -3.690 16.022 16.431 1.00 53.25 291 LEU A O 1
ATOM 2225 N N . GLY A 1 292 ? -1.995 17.412 16.920 1.00 56.09 292 GLY A N 1
ATOM 2226 C CA . GLY A 1 292 ? -1.115 16.953 15.850 1.00 56.09 292 GLY A CA 1
ATOM 2227 C C . GLY A 1 292 ? -0.115 15.942 16.392 1.00 56.09 292 GLY A C 1
ATOM 2228 O O . GLY A 1 292 ? 0.663 16.278 17.284 1.00 56.09 292 GLY A O 1
ATOM 2229 N N . VAL A 1 293 ? -0.114 14.728 15.855 1.00 64.50 293 VAL A N 1
ATOM 2230 C CA . VAL A 1 293 ? 0.883 13.703 16.177 1.00 64.50 293 VAL A CA 1
ATOM 2231 C C . VAL A 1 293 ? 1.958 13.713 15.099 1.00 64.50 293 VAL A C 1
ATOM 2233 O O . VAL A 1 293 ? 1.653 13.722 13.910 1.00 64.50 293 VAL A O 1
ATOM 2236 N N . TRP A 1 294 ? 3.217 13.700 15.517 1.00 78.88 294 TRP A N 1
ATOM 2237 C CA . TRP A 1 294 ? 4.391 13.659 14.657 1.00 78.88 294 TRP A CA 1
ATOM 2238 C C . TRP A 1 294 ? 5.300 12.504 15.062 1.00 78.88 294 TRP A C 1
ATOM 2240 O O . TRP A 1 294 ? 5.336 12.137 16.232 1.00 78.88 294 TRP A O 1
ATOM 2250 N N . THR A 1 295 ? 6.066 11.940 14.134 1.00 64.38 295 THR A N 1
ATOM 2251 C CA . THR A 1 295 ? 6.993 10.833 14.422 1.00 64.38 295 THR A CA 1
ATOM 2252 C C . THR A 1 295 ? 8.368 11.079 13.811 1.00 64.38 295 THR A C 1
ATOM 2254 O O . THR A 1 295 ? 8.485 11.730 12.771 1.00 64.38 295 THR A O 1
ATOM 2257 N N . SER A 1 296 ? 9.428 10.637 14.491 1.00 58.38 296 SER A N 1
ATOM 2258 C CA . SER A 1 296 ? 10.802 10.799 14.009 1.00 58.38 296 SER A CA 1
ATOM 2259 C C . SER A 1 296 ? 11.126 9.750 12.948 1.00 58.38 296 SER A C 1
ATOM 2261 O O . SER A 1 296 ? 11.016 8.556 13.227 1.00 58.38 296 SER A O 1
ATOM 2263 N N . GLY A 1 297 ? 11.647 10.183 11.802 1.00 48.00 297 GLY A N 1
ATOM 2264 C CA . GLY A 1 297 ? 12.442 9.346 10.901 1.00 48.00 297 GLY A CA 1
ATOM 2265 C C . GLY A 1 297 ? 13.825 9.978 10.793 1.00 48.00 297 GLY A C 1
ATOM 2266 O O . GLY A 1 297 ? 13.911 11.169 10.508 1.00 48.00 297 GLY A O 1
ATOM 2267 N N . ARG A 1 298 ? 14.921 9.265 11.077 1.00 44.94 298 ARG A N 1
ATOM 2268 C CA . ARG A 1 298 ? 16.252 9.901 11.076 1.00 44.94 298 ARG A CA 1
ATOM 2269 C C . ARG A 1 298 ? 17.179 9.421 9.964 1.00 44.94 298 ARG A C 1
ATOM 2271 O O . ARG A 1 298 ? 17.519 8.248 9.894 1.00 44.94 298 ARG A O 1
ATOM 2278 N N . HIS A 1 299 ? 17.723 10.408 9.247 1.00 28.34 299 HIS A N 1
ATOM 2279 C CA . HIS A 1 299 ? 19.097 10.451 8.733 1.00 28.34 299 HIS A CA 1
ATOM 2280 C C . HIS A 1 299 ? 19.809 11.721 9.258 1.00 28.34 299 HIS A C 1
ATOM 2282 O O . HIS A 1 299 ? 19.165 12.724 9.564 1.00 28.34 299 HIS A O 1
ATOM 2288 N N . ARG A 1 300 ? 21.148 11.676 9.387 1.00 28.19 300 ARG A N 1
ATOM 2289 C CA . ARG A 1 300 ? 22.038 12.794 9.786 1.00 28.19 300 ARG A CA 1
ATOM 2290 C C . ARG A 1 300 ? 22.520 13.610 8.570 1.00 28.19 300 ARG A C 1
ATOM 2292 O O . ARG A 1 300 ? 22.810 13.040 7.526 1.00 28.19 300 ARG A O 1
ATOM 2299 N N . LEU A 1 301 ? 22.687 14.924 8.770 1.00 29.20 301 LEU A N 1
ATOM 2300 C CA . LEU A 1 301 ? 23.155 15.945 7.813 1.00 29.20 301 LEU A CA 1
ATOM 2301 C C . LEU A 1 301 ? 24.685 16.009 7.595 1.00 29.20 301 LEU A C 1
ATOM 2303 O O . LEU A 1 301 ? 25.465 15.808 8.527 1.00 29.20 301 LEU A O 1
ATOM 2307 N N . GLY A 1 302 ? 25.078 16.476 6.401 1.00 23.94 302 GLY A N 1
ATOM 2308 C CA . GLY A 1 302 ? 26.371 17.095 6.061 1.00 23.94 302 GLY A CA 1
ATOM 2309 C C . GLY A 1 302 ? 26.165 18.437 5.326 1.00 23.94 302 GLY A C 1
ATOM 2310 O O . GLY A 1 302 ? 25.130 18.648 4.706 1.00 23.94 302 GLY A O 1
ATOM 2311 N N . SER A 1 303 ? 27.105 19.377 5.461 1.00 25.33 303 SER A N 1
ATOM 2312 C CA . SER A 1 303 ? 26.924 20.838 5.356 1.00 25.33 303 SER A CA 1
ATOM 2313 C C . SER A 1 303 ? 27.507 21.523 4.098 1.00 25.33 303 SER A C 1
ATOM 2315 O O . SER A 1 303 ? 28.512 21.067 3.569 1.00 25.33 303 SER A O 1
ATOM 2317 N N . GLN A 1 304 ? 26.928 22.684 3.718 1.00 25.72 304 GLN A N 1
ATOM 2318 C CA . GLN A 1 304 ? 27.544 24.008 3.393 1.00 25.72 304 GLN A CA 1
ATOM 2319 C C . GLN A 1 304 ? 26.827 24.794 2.253 1.00 25.72 304 GLN A C 1
ATOM 2321 O O . GLN A 1 304 ? 26.444 24.221 1.245 1.00 25.72 304 GLN A O 1
ATOM 2326 N N . GLY A 1 305 ? 26.614 26.113 2.467 1.00 20.98 305 GLY A N 1
ATOM 2327 C CA . GLY A 1 305 ? 25.807 27.068 1.651 1.00 20.98 305 GLY A CA 1
ATOM 2328 C C . GLY A 1 305 ? 26.533 27.711 0.445 1.00 20.98 305 GLY A C 1
ATOM 2329 O O . GLY A 1 305 ? 27.388 27.038 -0.115 1.00 20.98 305 GLY A O 1
ATOM 2330 N N . PRO A 1 306 ? 26.316 29.000 0.045 1.00 27.20 306 PRO A N 1
ATOM 2331 C CA . PRO A 1 306 ? 25.314 30.021 0.417 1.00 27.20 306 PRO A CA 1
ATOM 2332 C C . PRO A 1 306 ? 24.525 30.657 -0.784 1.00 27.20 306 PRO A C 1
ATOM 2334 O O . PRO A 1 306 ? 24.815 30.420 -1.950 1.00 27.20 306 PRO A O 1
ATOM 2337 N N . ARG A 1 307 ? 23.524 31.506 -0.467 1.00 28.81 307 ARG A N 1
ATOM 2338 C CA . ARG A 1 307 ? 22.581 32.254 -1.361 1.00 28.81 307 ARG A CA 1
ATOM 2339 C C . ARG A 1 307 ? 23.257 33.275 -2.322 1.00 28.81 307 ARG A C 1
ATOM 2341 O O . ARG A 1 307 ? 24.391 33.659 -2.038 1.00 28.81 307 ARG A O 1
ATOM 2348 N N . PRO A 1 308 ? 22.553 33.858 -3.337 1.00 29.91 308 PRO A N 1
ATOM 2349 C CA . PRO A 1 308 ? 21.759 35.093 -3.102 1.00 29.91 308 PRO A CA 1
ATOM 2350 C C . PRO A 1 308 ? 20.508 35.378 -4.002 1.00 29.91 308 PRO A C 1
ATOM 2352 O O . PRO A 1 308 ? 20.478 35.111 -5.191 1.00 29.91 308 PRO A O 1
ATOM 2355 N N . HIS A 1 309 ? 19.516 36.038 -3.378 1.00 25.23 309 HIS A N 1
ATOM 2356 C CA . HIS A 1 309 ? 18.707 37.211 -3.802 1.00 25.23 309 HIS A CA 1
ATOM 2357 C C . HIS A 1 309 ? 17.922 37.345 -5.146 1.00 25.23 309 HIS A C 1
ATOM 2359 O O . HIS A 1 309 ? 18.485 37.722 -6.161 1.00 25.23 309 HIS A O 1
ATOM 2365 N N . ARG A 1 310 ? 16.577 37.411 -4.985 1.00 24.34 310 ARG A N 1
ATOM 2366 C CA . ARG A 1 310 ? 15.660 38.595 -5.115 1.00 24.34 310 ARG A CA 1
ATOM 2367 C C . ARG A 1 310 ? 15.009 38.959 -6.480 1.00 24.34 310 ARG A C 1
ATOM 2369 O O . ARG A 1 310 ? 15.703 39.204 -7.452 1.00 24.34 310 ARG A O 1
ATOM 2376 N N . ALA A 1 311 ? 13.695 39.265 -6.370 1.00 23.23 311 ALA A N 1
ATOM 2377 C CA . ALA A 1 311 ? 12.847 40.209 -7.147 1.00 23.23 311 ALA A CA 1
ATOM 2378 C C . ALA A 1 311 ? 12.379 39.759 -8.555 1.00 23.23 311 ALA A C 1
ATOM 2380 O O . ALA A 1 311 ? 13.145 39.140 -9.265 1.00 23.23 311 ALA A O 1
ATOM 2381 N N . THR A 1 312 ? 11.178 40.033 -9.092 1.00 24.50 312 THR A N 1
ATOM 2382 C CA . THR A 1 312 ? 9.948 40.786 -8.731 1.00 24.50 312 THR A CA 1
ATOM 2383 C C . THR A 1 312 ? 8.902 40.538 -9.847 1.00 24.50 312 THR A C 1
ATOM 2385 O O . THR A 1 312 ? 9.288 40.342 -10.994 1.00 24.50 312 THR A O 1
ATOM 2388 N N . HIS A 1 313 ? 7.599 40.616 -9.531 1.00 30.06 313 HIS A N 1
ATOM 2389 C CA . HIS A 1 313 ? 6.452 40.695 -10.471 1.00 30.06 313 HIS A CA 1
ATOM 2390 C C . HIS A 1 313 ? 6.498 41.917 -11.427 1.00 30.06 313 HIS A C 1
ATOM 2392 O O . HIS A 1 313 ? 7.223 42.870 -11.130 1.00 30.06 313 HIS A O 1
ATOM 2398 N N . PRO A 1 314 ? 5.703 41.943 -12.528 1.00 28.95 314 PRO A N 1
ATOM 2399 C CA . PRO A 1 314 ? 4.363 42.595 -12.528 1.00 28.95 314 PRO A CA 1
ATOM 2400 C C . PRO A 1 314 ? 3.304 41.890 -13.425 1.00 28.95 314 PRO A C 1
ATOM 2402 O O . PRO A 1 314 ? 3.605 41.415 -14.510 1.00 28.95 314 PRO A O 1
ATOM 2405 N N . GLN A 1 315 ? 2.091 41.614 -12.929 1.00 27.86 315 GLN A N 1
ATOM 2406 C CA . GLN A 1 315 ? 0.805 42.310 -13.184 1.00 27.86 315 GLN A CA 1
ATOM 2407 C C . GLN A 1 315 ? 0.471 42.782 -14.621 1.00 27.86 315 GLN A C 1
ATOM 2409 O O . GLN A 1 315 ? 1.124 43.664 -15.171 1.00 27.86 315 GLN A O 1
ATOM 2414 N N . GLY A 1 316 ? -0.676 42.295 -15.123 1.00 23.86 316 GLY A N 1
ATOM 2415 C CA . GLY A 1 316 ? -1.464 42.795 -16.261 1.00 23.86 316 GLY A CA 1
ATOM 2416 C C . GLY A 1 316 ? -2.965 42.456 -16.076 1.00 23.86 316 GLY A C 1
ATOM 2417 O O . GLY A 1 316 ? -3.272 41.597 -15.254 1.00 23.86 316 GLY A O 1
ATOM 2418 N N . PRO A 1 317 ? -3.908 43.166 -16.731 1.00 27.62 317 PRO A N 1
ATOM 2419 C CA . PRO A 1 317 ? -5.103 43.719 -16.076 1.00 27.62 317 PRO A CA 1
ATOM 2420 C C . PRO A 1 317 ? -6.431 42.965 -16.300 1.00 27.62 317 PRO A C 1
ATOM 2422 O O . PRO A 1 317 ? -6.566 42.116 -17.172 1.00 27.62 317 PRO A O 1
ATOM 2425 N N . ALA A 1 318 ? -7.433 43.349 -15.500 1.00 24.20 318 ALA A N 1
ATOM 2426 C CA . ALA A 1 318 ? -8.795 42.816 -15.456 1.00 24.20 318 ALA A CA 1
ATOM 2427 C C . ALA A 1 318 ? -9.833 43.637 -16.255 1.00 24.20 318 ALA A C 1
ATOM 2429 O O . ALA A 1 318 ? -9.642 44.840 -16.438 1.00 24.20 318 ALA A O 1
ATOM 2430 N N . MET A 1 319 ? -10.981 42.976 -16.527 1.00 24.19 319 MET A N 1
ATOM 2431 C CA . MET A 1 319 ? -12.396 43.441 -16.636 1.00 24.19 319 MET A CA 1
ATOM 2432 C C . MET A 1 319 ? -13.084 43.136 -17.989 1.00 24.19 319 MET A C 1
ATOM 2434 O O . MET A 1 319 ? -12.378 43.079 -18.991 1.00 24.19 319 MET A O 1
ATOM 2438 N N . PRO A 1 320 ? -14.443 43.045 -18.075 1.00 32.03 320 PRO A N 1
ATOM 2439 C CA . PRO A 1 320 ? -15.477 43.182 -17.030 1.00 32.03 320 PRO A CA 1
ATOM 2440 C C . PRO A 1 320 ? -16.572 42.081 -16.995 1.00 32.03 320 PRO A C 1
ATOM 2442 O O . PRO A 1 320 ? -16.753 41.272 -17.897 1.00 32.03 320 PRO A O 1
ATOM 2445 N N . ARG A 1 321 ? -17.353 42.143 -15.907 1.00 26.88 321 ARG A N 1
ATOM 2446 C CA . ARG A 1 321 ? -18.575 41.390 -15.573 1.00 26.88 321 ARG A CA 1
ATOM 2447 C C . ARG A 1 321 ? -19.783 41.750 -16.448 1.00 26.88 321 ARG A C 1
ATOM 2449 O O . ARG A 1 321 ? -19.965 42.914 -16.799 1.00 26.88 321 ARG A O 1
ATOM 2456 N N . THR A 1 322 ? -20.711 40.804 -16.594 1.00 26.19 322 THR A N 1
ATOM 2457 C CA . THR A 1 322 ? -22.124 41.069 -16.919 1.00 26.19 322 THR A CA 1
ATOM 2458 C C . THR A 1 322 ? -23.040 40.334 -15.934 1.00 26.19 322 THR A C 1
ATOM 2460 O O . THR A 1 322 ? -22.750 39.222 -15.506 1.00 26.19 322 THR A O 1
ATOM 2463 N N . ILE A 1 323 ? -24.108 41.018 -15.518 1.00 28.47 323 ILE A N 1
ATOM 2464 C CA . ILE A 1 323 ? -25.110 40.617 -14.521 1.00 28.47 323 ILE A CA 1
ATOM 2465 C C . ILE A 1 323 ? -26.371 40.157 -15.263 1.00 28.47 323 ILE A C 1
ATOM 2467 O O . ILE A 1 323 ? -26.821 40.860 -16.165 1.00 28.47 323 ILE A O 1
ATOM 2471 N N . GLY A 1 324 ? -26.984 39.055 -14.823 1.00 23.86 324 GLY A N 1
ATOM 2472 C CA . GLY A 1 324 ? -28.337 38.648 -15.211 1.00 23.86 324 GLY A CA 1
ATOM 2473 C C . GLY A 1 324 ? -29.060 37.955 -14.051 1.00 23.86 324 GLY A C 1
ATOM 2474 O O . GLY A 1 324 ? -28.642 36.895 -13.605 1.00 23.86 324 GLY A O 1
ATOM 2475 N N . PHE A 1 325 ? -30.122 38.586 -13.546 1.00 25.59 325 PHE A N 1
ATOM 2476 C CA . PHE A 1 325 ? -31.163 38.018 -12.671 1.00 25.59 325 PHE A CA 1
ATOM 2477 C C . PHE A 1 325 ? -32.177 37.226 -13.515 1.00 25.59 325 PHE A C 1
ATOM 2479 O O . PHE A 1 325 ? -32.458 37.734 -14.591 1.00 25.59 325 PHE A O 1
ATOM 2486 N N . VAL A 1 326 ? -32.759 36.107 -13.023 1.00 25.69 326 VAL A N 1
ATOM 2487 C CA . VAL A 1 326 ? -34.209 35.798 -12.754 1.00 25.69 326 VAL A CA 1
ATOM 2488 C C . VAL A 1 326 ? -34.300 34.395 -12.028 1.00 25.69 326 VAL A C 1
ATOM 2490 O O . VAL A 1 326 ? -33.245 33.816 -11.795 1.00 25.69 326 VAL A O 1
ATOM 2493 N N . PRO A 1 327 ? -35.460 33.830 -11.592 1.00 28.67 327 PRO A N 1
ATOM 2494 C CA . PRO A 1 327 ? -36.009 33.839 -10.227 1.00 28.67 327 PRO A CA 1
ATOM 2495 C C . PRO A 1 327 ? -36.134 32.466 -9.507 1.00 28.67 327 PRO A C 1
ATOM 2497 O O . PRO A 1 327 ? -35.968 31.389 -10.063 1.00 28.67 327 PRO A O 1
ATOM 2500 N N .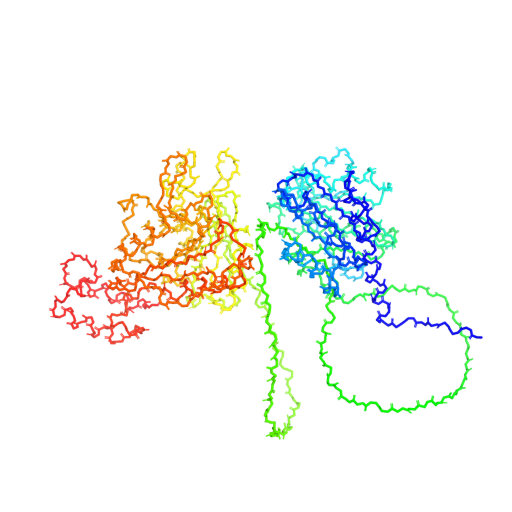 LEU A 1 328 ? -36.552 32.579 -8.244 1.00 27.80 328 LEU A N 1
ATOM 2501 C CA . LEU A 1 328 ? -37.059 31.589 -7.289 1.00 27.80 328 LEU A CA 1
ATOM 2502 C C . LEU A 1 328 ? -38.186 30.671 -7.846 1.00 27.80 328 LEU A C 1
ATOM 2504 O O . LEU A 1 328 ? -39.288 31.163 -8.077 1.00 27.80 328 LEU A O 1
ATOM 2508 N N . ALA A 1 329 ? -37.953 29.356 -7.975 1.00 22.44 329 ALA A N 1
ATOM 2509 C CA . ALA A 1 329 ? -38.960 28.286 -7.831 1.00 22.44 329 ALA A CA 1
ATOM 2510 C C . ALA A 1 329 ? -38.312 26.884 -7.879 1.00 22.44 329 ALA A C 1
ATOM 2512 O O . ALA A 1 329 ? -37.413 26.641 -8.672 1.00 22.44 329 ALA A O 1
ATOM 2513 N N . LEU A 1 330 ? -38.867 25.968 -7.078 1.00 23.44 330 LEU A N 1
ATOM 2514 C CA . LEU A 1 330 ? -38.598 24.526 -6.972 1.00 23.44 330 LEU A CA 1
ATOM 2515 C C . LEU A 1 330 ? -37.414 24.074 -6.095 1.00 23.44 330 LEU A C 1
ATOM 2517 O O . LEU A 1 330 ? -36.308 23.780 -6.531 1.00 23.44 330 LEU A O 1
ATOM 2521 N N . ILE A 1 331 ? -37.756 23.922 -4.815 1.00 30.48 331 ILE A N 1
ATOM 2522 C CA . ILE A 1 331 ? -37.190 22.937 -3.895 1.00 30.48 331 ILE A CA 1
ATOM 2523 C C . ILE A 1 331 ? -37.416 21.550 -4.518 1.00 30.48 331 ILE A C 1
ATOM 2525 O O . ILE A 1 331 ? -38.491 20.971 -4.381 1.00 30.48 331 ILE A O 1
ATOM 2529 N N . ALA A 1 332 ? -36.415 21.036 -5.224 1.00 22.05 332 ALA A N 1
ATOM 2530 C CA . ALA A 1 332 ? -36.206 19.609 -5.403 1.00 22.05 332 ALA A CA 1
ATOM 2531 C C . ALA A 1 332 ? -34.940 19.281 -4.617 1.00 22.05 332 ALA A C 1
ATOM 2533 O O . ALA A 1 332 ? -33.853 19.768 -4.923 1.00 22.05 332 ALA A O 1
ATOM 2534 N N . ALA A 1 333 ? -35.120 18.535 -3.533 1.00 25.48 333 ALA A N 1
ATOM 2535 C CA . ALA A 1 333 ? -34.034 17.981 -2.760 1.00 25.48 333 ALA A CA 1
ATOM 2536 C C . ALA A 1 333 ? -33.198 17.073 -3.673 1.00 25.48 333 ALA A C 1
ATOM 2538 O O . ALA A 1 333 ? -33.548 15.918 -3.894 1.00 25.48 333 ALA A O 1
ATOM 2539 N N . LEU A 1 334 ? -32.081 17.591 -4.182 1.00 24.03 334 LEU A N 1
ATOM 2540 C CA . LEU A 1 334 ? -30.912 16.770 -4.459 1.00 24.03 334 LEU A CA 1
ATOM 2541 C C . LEU A 1 334 ? -30.368 16.357 -3.095 1.00 24.03 334 LEU A C 1
ATOM 2543 O O . LEU A 1 334 ? -29.495 16.997 -2.511 1.00 24.03 334 LEU A O 1
ATOM 2547 N N . ALA A 1 335 ? -30.964 15.297 -2.555 1.00 23.67 335 ALA A N 1
ATOM 2548 C CA . ALA A 1 335 ? -30.218 14.388 -1.721 1.00 23.67 335 ALA A CA 1
ATOM 2549 C C . ALA A 1 335 ? -29.083 13.868 -2.607 1.00 23.67 335 ALA A C 1
ATOM 2551 O O . ALA A 1 335 ? -29.263 12.925 -3.371 1.00 23.67 335 ALA A O 1
ATOM 2552 N N . VAL A 1 336 ? -27.920 14.516 -2.538 1.00 26.34 336 VAL A N 1
ATOM 2553 C CA . VAL A 1 336 ? -26.678 13.780 -2.730 1.00 26.34 336 VAL A CA 1
ATOM 2554 C C . VAL A 1 336 ? -26.692 12.790 -1.577 1.00 26.34 336 VAL A C 1
ATOM 2556 O O . VAL A 1 336 ? -26.389 13.137 -0.434 1.00 26.34 336 VAL A O 1
ATOM 2559 N N . ALA A 1 337 ? -27.190 11.584 -1.844 1.00 26.00 337 ALA A N 1
ATOM 2560 C CA . ALA A 1 337 ? -26.769 10.446 -1.066 1.00 26.00 337 ALA A CA 1
ATOM 2561 C C . ALA A 1 337 ? -25.247 10.480 -1.176 1.00 26.00 337 ALA A C 1
ATOM 2563 O O . ALA A 1 337 ? -24.698 10.294 -2.258 1.00 26.00 337 ALA A O 1
ATOM 2564 N N . ALA A 1 338 ? -24.573 10.845 -0.088 1.00 29.36 338 ALA A N 1
ATOM 2565 C CA . ALA A 1 338 ? -23.192 10.456 0.072 1.00 29.36 338 ALA A CA 1
ATOM 2566 C C . ALA A 1 338 ? -23.228 8.928 -0.022 1.00 29.36 338 ALA A C 1
ATOM 2568 O O . ALA A 1 338 ? -23.673 8.268 0.919 1.00 29.36 338 ALA A O 1
ATOM 2569 N N . SER A 1 339 ? -22.920 8.395 -1.206 1.00 32.84 339 SER A N 1
ATOM 2570 C CA . SER A 1 339 ? -22.645 6.979 -1.387 1.00 32.84 339 SER A CA 1
ATOM 2571 C C . SER A 1 339 ? -21.462 6.717 -0.467 1.00 32.84 339 SER A C 1
ATOM 2573 O O . SER A 1 339 ? -20.363 7.235 -0.666 1.00 32.84 339 SER A O 1
ATOM 2575 N N . ALA A 1 340 ? -21.745 6.097 0.675 1.00 43.62 340 ALA A N 1
ATOM 2576 C CA . ALA A 1 340 ? -20.697 5.685 1.580 1.00 43.62 340 ALA A CA 1
ATOM 2577 C C . ALA A 1 340 ? -19.869 4.647 0.823 1.00 43.62 340 ALA A C 1
ATOM 2579 O O . ALA A 1 340 ? -20.461 3.708 0.291 1.00 43.62 340 ALA A O 1
ATOM 2580 N N . GLN A 1 341 ? -18.540 4.813 0.791 1.00 57.47 341 GLN A N 1
ATOM 2581 C CA . GLN A 1 341 ? -17.630 3.761 0.334 1.00 57.47 341 GLN A CA 1
ATOM 2582 C C . GLN A 1 341 ? -18.092 2.437 0.928 1.00 57.47 341 GLN A C 1
ATOM 2584 O O . GLN A 1 341 ? -18.202 2.297 2.154 1.00 57.47 341 GLN A O 1
ATOM 2589 N N . SER A 1 342 ? -18.447 1.510 0.049 1.00 75.69 342 SER A N 1
ATOM 2590 C CA . SER A 1 342 ? -18.916 0.203 0.465 1.00 75.69 342 SER A CA 1
ATOM 2591 C C . SER A 1 342 ? -17.716 -0.727 0.574 1.00 75.69 342 SER A C 1
ATOM 2593 O O . SER A 1 342 ? -16.731 -0.611 -0.156 1.00 75.69 342 SER A O 1
ATOM 2595 N N . THR A 1 343 ? -17.761 -1.612 1.559 1.00 86.38 343 THR A N 1
ATOM 2596 C CA . THR A 1 343 ? -16.758 -2.657 1.732 1.00 86.38 343 THR A CA 1
ATOM 2597 C C . THR A 1 343 ? -17.474 -3.976 1.572 1.00 86.38 343 THR A C 1
ATOM 2599 O O . THR A 1 343 ? -18.451 -4.237 2.281 1.00 86.38 343 THR A O 1
ATOM 2602 N N . ARG A 1 344 ? -17.000 -4.787 0.633 1.00 89.31 344 ARG A N 1
ATOM 2603 C CA . ARG A 1 344 ? -17.369 -6.195 0.540 1.00 89.31 344 ARG A CA 1
ATOM 2604 C C . ARG A 1 344 ? -16.309 -7.016 1.261 1.00 89.31 344 ARG A C 1
ATOM 2606 O O . ARG A 1 344 ? -15.175 -6.571 1.415 1.00 89.31 344 ARG A O 1
ATOM 2613 N N . TYR A 1 345 ? -16.705 -8.181 1.745 1.00 89.56 345 TYR A N 1
ATOM 2614 C CA . TYR A 1 345 ? -15.801 -9.122 2.386 1.00 89.56 345 TYR A CA 1
ATOM 2615 C C . TYR A 1 345 ? -15.840 -10.420 1.600 1.00 89.56 345 TYR A C 1
ATOM 2617 O O . TYR A 1 345 ? -16.924 -10.898 1.259 1.00 89.56 345 TYR A O 1
ATOM 2625 N N . VAL A 1 346 ? -14.659 -10.938 1.291 1.00 91.31 346 VAL A N 1
ATOM 2626 C CA . VAL A 1 346 ? -14.467 -12.180 0.549 1.00 91.31 346 VAL A CA 1
ATOM 2627 C C . VAL A 1 346 ? -13.590 -13.088 1.398 1.00 91.31 346 VAL A C 1
ATOM 2629 O O . VAL A 1 346 ? -12.540 -12.657 1.861 1.00 91.31 346 VAL A O 1
ATOM 2632 N N . ASP A 1 347 ? -14.018 -14.327 1.616 1.00 91.88 347 ASP A N 1
ATOM 2633 C CA . ASP A 1 347 ? -13.241 -15.339 2.333 1.00 91.88 347 ASP A CA 1
ATOM 2634 C C . ASP A 1 347 ? -13.019 -16.538 1.413 1.00 91.88 347 ASP A C 1
ATOM 2636 O O . ASP A 1 347 ? -13.972 -17.153 0.932 1.00 91.88 347 ASP A O 1
ATOM 2640 N N . VAL A 1 348 ? -11.749 -16.862 1.186 1.00 92.81 348 VAL A N 1
ATOM 2641 C CA . VAL A 1 348 ? -11.299 -18.021 0.402 1.00 92.81 348 VAL A CA 1
ATOM 2642 C C . VAL A 1 348 ? -10.510 -19.011 1.271 1.00 92.81 348 VAL A C 1
ATOM 2644 O O . VAL A 1 348 ? -9.561 -19.655 0.841 1.00 92.81 348 VAL A O 1
ATOM 2647 N N . GLY A 1 349 ? -10.900 -19.133 2.542 1.00 87.06 349 GLY A N 1
ATOM 2648 C CA . GLY A 1 349 ? -10.366 -20.114 3.489 1.00 87.06 349 GLY A CA 1
ATOM 2649 C C . GLY A 1 349 ? -9.293 -19.578 4.438 1.00 87.06 349 GLY A C 1
ATOM 2650 O O . GLY A 1 349 ? -8.697 -20.364 5.179 1.00 87.06 349 GLY A O 1
ATOM 2651 N N . ARG A 1 350 ? -9.045 -18.261 4.445 1.00 89.56 350 ARG A N 1
ATOM 2652 C CA . ARG A 1 350 ? -8.086 -17.592 5.352 1.00 89.56 350 ARG A CA 1
ATOM 2653 C C . ARG A 1 350 ? -8.696 -16.429 6.138 1.00 89.56 350 ARG A C 1
ATOM 2655 O O . ARG A 1 350 ? -7.965 -15.672 6.778 1.00 89.56 350 ARG A O 1
ATOM 2662 N N . GLY A 1 351 ? -10.024 -16.347 6.157 1.00 87.19 351 GLY A N 1
ATOM 2663 C CA . GLY A 1 351 ? -10.784 -15.300 6.823 1.00 87.19 351 GLY A CA 1
ATOM 2664 C C . GLY A 1 351 ? -11.162 -14.165 5.877 1.00 87.19 351 GLY A C 1
ATOM 2665 O O . GLY A 1 351 ? -10.748 -14.118 4.720 1.00 87.19 351 GLY A O 1
ATOM 2666 N N . ASP A 1 352 ? -11.965 -13.241 6.400 1.00 87.62 352 ASP A N 1
ATOM 2667 C CA . ASP A 1 352 ? -12.533 -12.141 5.627 1.00 87.62 352 ASP A CA 1
ATOM 2668 C C . ASP A 1 352 ? -11.457 -11.163 5.123 1.00 87.62 352 ASP A C 1
ATOM 2670 O O . ASP A 1 352 ? -10.820 -10.445 5.902 1.00 87.62 352 ASP A O 1
ATOM 2674 N N . VAL A 1 353 ? -11.328 -11.058 3.801 1.00 91.62 353 VAL A N 1
ATOM 2675 C CA . VAL A 1 353 ? -10.544 -10.030 3.115 1.00 91.62 353 VAL A CA 1
ATOM 2676 C C . VAL A 1 353 ? -11.458 -8.860 2.748 1.00 91.62 353 VAL A C 1
ATOM 2678 O O . VAL A 1 353 ? -12.447 -9.056 2.035 1.00 91.62 353 VAL A O 1
ATOM 2681 N N . PRO A 1 354 ? -11.163 -7.628 3.199 1.00 87.19 354 PRO A N 1
ATOM 2682 C CA . PRO A 1 354 ? -11.928 -6.463 2.786 1.00 87.19 354 PRO A CA 1
ATOM 2683 C C . PRO A 1 354 ? -11.575 -6.057 1.350 1.00 87.19 354 PRO A C 1
ATOM 2685 O O . PRO A 1 354 ? -10.406 -5.869 1.005 1.00 87.19 354 PRO A O 1
ATOM 2688 N N . VAL A 1 355 ? -12.620 -5.844 0.557 1.00 95.56 355 VAL A N 1
ATOM 2689 C CA . VAL A 1 355 ? -12.591 -5.261 -0.784 1.00 95.56 355 VAL A CA 1
ATOM 2690 C C . VAL A 1 355 ? -13.294 -3.915 -0.707 1.00 95.56 355 VAL A C 1
ATOM 2692 O O . VAL A 1 355 ? -14.509 -3.836 -0.499 1.00 95.56 355 VAL A O 1
ATOM 2695 N N . TYR A 1 356 ? -12.529 -2.838 -0.810 1.00 92.94 356 TYR A N 1
ATOM 2696 C CA . TYR A 1 356 ? -13.070 -1.486 -0.811 1.00 92.94 356 TYR A CA 1
ATOM 2697 C C . TYR A 1 356 ? -13.541 -1.131 -2.209 1.00 92.94 356 TYR A C 1
ATOM 2699 O O . TYR A 1 356 ? -12.801 -1.327 -3.171 1.00 92.94 356 TYR A O 1
ATOM 2707 N N . LEU A 1 357 ? -14.736 -0.556 -2.302 1.00 93.62 357 LEU A N 1
ATOM 2708 C CA . LEU A 1 357 ? -15.333 -0.091 -3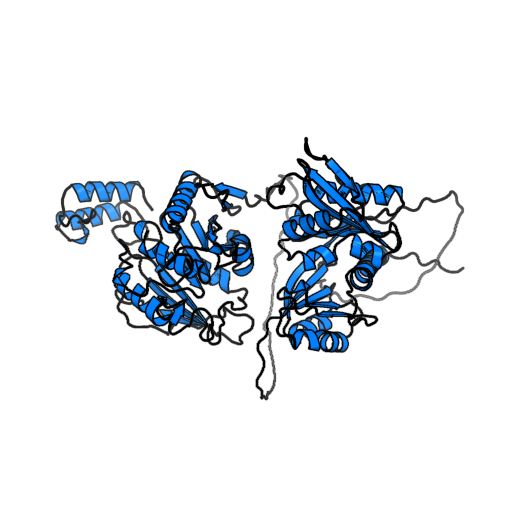.547 1.00 93.62 357 LEU A CA 1
ATOM 2709 C C . LEU A 1 357 ? -15.446 1.443 -3.519 1.00 93.62 357 LEU A C 1
ATOM 2711 O O . LEU A 1 357 ? -15.864 1.988 -2.483 1.00 93.62 357 LEU A O 1
ATOM 2715 N N . PRO A 1 358 ? -15.107 2.144 -4.618 1.00 91.31 358 PRO A N 1
ATOM 2716 C CA . PRO A 1 358 ? -15.322 3.580 -4.712 1.00 91.31 358 PRO A CA 1
ATOM 2717 C C . PRO A 1 358 ? -16.818 3.881 -4.716 1.00 91.31 358 PRO A C 1
ATOM 2719 O O . PRO A 1 358 ? -17.655 3.028 -5.025 1.00 91.31 358 PRO A O 1
ATOM 2722 N N . SER A 1 359 ? -17.175 5.120 -4.400 1.00 87.19 359 SER A N 1
ATOM 2723 C CA . SER A 1 359 ? -18.574 5.549 -4.374 1.00 87.19 359 SER A CA 1
ATOM 2724 C C . SER A 1 359 ? -19.264 5.486 -5.744 1.00 87.19 359 SER A C 1
ATOM 2726 O O . SER A 1 359 ? -20.498 5.455 -5.793 1.00 87.19 359 SER A O 1
ATOM 2728 N N . THR A 1 360 ? -18.467 5.457 -6.817 1.00 84.38 360 THR A N 1
ATOM 2729 C CA . THR A 1 360 ? -18.859 5.349 -8.227 1.00 84.38 360 THR A CA 1
ATOM 2730 C C . THR A 1 360 ? -19.056 3.916 -8.714 1.00 84.38 360 THR A C 1
ATOM 2732 O O . THR A 1 360 ? -19.509 3.748 -9.839 1.00 84.38 360 THR A O 1
ATOM 2735 N N . TYR A 1 361 ? -18.727 2.898 -7.911 1.00 90.19 361 TYR A N 1
ATOM 2736 C CA . TYR A 1 361 ? -18.885 1.504 -8.319 1.00 90.19 361 TYR A CA 1
ATOM 2737 C C . TYR A 1 361 ? -20.357 1.151 -8.571 1.00 90.19 361 TYR A C 1
ATOM 2739 O O . TYR A 1 361 ? -21.222 1.385 -7.718 1.00 90.19 361 TYR A O 1
ATOM 2747 N N . ASP A 1 362 ? -20.608 0.518 -9.714 1.00 87.38 362 ASP A N 1
ATOM 2748 C CA . ASP A 1 362 ? -21.861 -0.137 -10.063 1.00 87.38 362 ASP A CA 1
ATOM 2749 C C . ASP A 1 362 ? -21.573 -1.533 -10.635 1.00 87.38 362 ASP A C 1
ATOM 2751 O O . ASP A 1 362 ? -20.497 -1.788 -11.165 1.00 87.38 362 ASP A O 1
ATOM 2755 N N . ASP A 1 363 ? -22.516 -2.465 -10.476 1.00 87.00 363 ASP A N 1
ATOM 2756 C CA . ASP A 1 363 ? -22.322 -3.852 -10.919 1.00 87.00 363 ASP A CA 1
ATOM 2757 C C . ASP A 1 363 ? -22.429 -4.006 -12.458 1.00 87.00 363 ASP A C 1
ATOM 2759 O O . ASP A 1 363 ? -22.184 -5.094 -12.975 1.00 87.00 363 ASP A O 1
ATOM 2763 N N . ASP A 1 364 ? -22.761 -2.945 -13.204 1.00 87.19 364 ASP A N 1
ATOM 2764 C CA . ASP A 1 364 ? -22.943 -2.978 -14.664 1.00 87.19 364 ASP A CA 1
ATOM 2765 C C . ASP A 1 364 ? -21.682 -2.526 -15.430 1.00 87.19 364 ASP A C 1
ATOM 2767 O O . ASP A 1 364 ? -21.543 -2.826 -16.617 1.00 87.19 364 ASP A O 1
ATOM 2771 N N . THR A 1 365 ? -20.751 -1.846 -14.757 1.00 86.62 365 THR A N 1
ATOM 2772 C CA . THR A 1 365 ? -19.530 -1.285 -15.342 1.00 86.62 365 THR A CA 1
ATOM 2773 C C . THR A 1 365 ? -18.298 -2.033 -14.827 1.00 86.62 365 THR A C 1
ATOM 2775 O O . THR A 1 365 ? -18.029 -1.984 -13.623 1.00 86.62 365 THR A O 1
ATOM 2778 N N . PRO A 1 366 ? -17.519 -2.693 -15.709 1.00 90.31 366 PRO A N 1
ATOM 2779 C CA . PRO A 1 366 ? -16.247 -3.294 -15.329 1.00 90.31 366 PRO A CA 1
ATOM 2780 C C . PRO A 1 366 ? -15.313 -2.256 -14.701 1.00 90.31 366 PRO A C 1
ATOM 2782 O O . PRO A 1 366 ? -15.179 -1.139 -15.206 1.00 90.31 366 PRO A O 1
ATOM 2785 N N . MET A 1 367 ? -14.685 -2.613 -13.583 1.00 94.56 367 MET A N 1
ATOM 2786 C CA . MET A 1 367 ? -13.809 -1.716 -12.833 1.00 94.56 367 MET A CA 1
ATOM 2787 C C . MET A 1 367 ? -12.471 -2.392 -12.501 1.00 94.56 367 MET A C 1
ATOM 2789 O O . MET A 1 367 ? -12.468 -3.569 -12.129 1.00 94.56 367 MET A O 1
ATOM 2793 N N . PRO A 1 368 ? -11.340 -1.665 -12.565 1.00 97.75 368 PRO A N 1
ATOM 2794 C CA . PRO A 1 368 ? -10.036 -2.203 -12.194 1.00 97.75 368 PRO A CA 1
ATOM 2795 C C . PRO A 1 368 ? -9.999 -2.762 -10.773 1.00 97.75 368 PRO A C 1
ATOM 2797 O O . PRO A 1 368 ? -10.622 -2.205 -9.862 1.00 97.75 368 PRO A O 1
ATOM 2800 N N . LEU A 1 369 ? -9.209 -3.812 -10.562 1.00 98.69 369 LEU A N 1
ATOM 2801 C CA . LEU A 1 369 ? -8.926 -4.376 -9.246 1.00 98.69 369 LEU A CA 1
ATOM 2802 C C . LEU A 1 369 ? -7.443 -4.218 -8.925 1.00 98.69 369 LEU A C 1
ATOM 2804 O O . LEU A 1 369 ? -6.596 -4.768 -9.615 1.00 98.69 369 LEU A O 1
ATOM 2808 N N . ILE A 1 370 ? -7.133 -3.539 -7.823 1.00 98.88 370 ILE A N 1
ATOM 2809 C CA . ILE A 1 370 ? -5.789 -3.506 -7.246 1.00 98.88 370 ILE A CA 1
ATOM 2810 C C . ILE A 1 370 ? -5.756 -4.407 -6.007 1.00 98.88 370 ILE A C 1
ATOM 2812 O O . ILE A 1 370 ? -6.557 -4.241 -5.083 1.00 98.88 370 ILE A O 1
ATOM 2816 N N . VAL A 1 371 ? -4.804 -5.336 -5.953 1.00 98.94 371 VAL A N 1
ATOM 2817 C CA . VAL A 1 371 ? -4.517 -6.163 -4.773 1.00 98.94 371 VAL A CA 1
ATOM 2818 C C . VAL A 1 371 ? -3.228 -5.665 -4.116 1.00 98.94 371 VAL A C 1
ATOM 2820 O O . VAL A 1 371 ? -2.164 -5.659 -4.734 1.00 98.94 371 VAL A O 1
ATOM 2823 N N . MET A 1 372 ? -3.311 -5.233 -2.856 1.00 98.81 372 MET A N 1
ATOM 2824 C CA . MET A 1 372 ? -2.170 -4.686 -2.115 1.00 98.81 372 MET A CA 1
ATOM 2825 C C . MET A 1 372 ? -1.604 -5.696 -1.114 1.00 98.81 372 MET A C 1
ATOM 2827 O O . MET A 1 372 ? -2.293 -6.127 -0.189 1.00 98.81 372 MET A O 1
ATOM 2831 N N . LEU A 1 373 ? -0.318 -6.010 -1.261 1.00 98.88 373 LEU A N 1
ATOM 2832 C CA . LEU A 1 373 ? 0.388 -7.039 -0.506 1.00 98.88 373 LEU A CA 1
ATOM 2833 C C . LEU A 1 373 ? 1.363 -6.424 0.502 1.00 98.88 373 LEU A C 1
ATOM 2835 O O . LEU A 1 373 ? 2.257 -5.643 0.160 1.00 98.88 373 LEU A O 1
ATOM 2839 N N . HIS A 1 374 ? 1.200 -6.793 1.771 1.00 97.88 374 HIS A N 1
ATOM 2840 C CA . HIS A 1 374 ? 2.018 -6.270 2.861 1.00 97.88 374 HIS A CA 1
ATOM 2841 C C . HIS A 1 374 ? 3.436 -6.871 2.892 1.00 97.88 374 HIS A C 1
ATOM 2843 O O . HIS A 1 374 ? 3.649 -8.009 2.472 1.00 97.88 374 HIS A O 1
ATOM 2849 N N . GLY A 1 375 ? 4.401 -6.134 3.450 1.00 90.88 375 GLY A N 1
ATOM 2850 C CA . GLY A 1 375 ? 5.739 -6.659 3.758 1.00 90.88 375 GLY A CA 1
ATOM 2851 C C . GLY A 1 375 ? 5.753 -7.652 4.930 1.00 90.88 375 GLY A C 1
ATOM 2852 O O . GLY A 1 375 ? 4.783 -7.768 5.678 1.00 90.88 375 GLY A O 1
ATOM 2853 N N . TYR A 1 376 ? 6.862 -8.367 5.126 1.00 88.06 376 TYR A N 1
ATOM 2854 C CA . TYR A 1 376 ? 7.000 -9.342 6.216 1.00 88.06 376 TYR A CA 1
ATOM 2855 C C . TYR A 1 376 ? 6.773 -8.673 7.583 1.00 88.06 376 TYR A C 1
ATOM 2857 O O . TYR A 1 376 ? 7.231 -7.552 7.805 1.00 88.06 376 TYR A O 1
ATOM 2865 N N . SER A 1 377 ? 6.082 -9.354 8.501 1.00 82.50 377 SER A N 1
ATOM 2866 C CA . SER A 1 377 ? 5.616 -8.882 9.823 1.00 82.50 377 SER A CA 1
ATOM 2867 C C . SER A 1 377 ? 4.533 -7.791 9.835 1.00 82.50 377 SER A C 1
ATOM 2869 O O . SER A 1 377 ? 3.981 -7.509 10.899 1.00 82.50 377 SER A O 1
ATOM 2871 N N . ALA A 1 378 ? 4.189 -7.203 8.684 1.00 83.81 378 ALA A N 1
ATOM 2872 C CA . ALA A 1 378 ? 3.110 -6.224 8.568 1.00 83.81 378 ALA A CA 1
ATOM 2873 C C . ALA A 1 378 ? 1.737 -6.905 8.382 1.00 83.81 378 ALA A C 1
ATOM 2875 O O . ALA A 1 378 ? 1.572 -8.095 8.626 1.00 83.81 378 ALA A O 1
ATOM 2876 N N . SER A 1 379 ? 0.729 -6.131 7.988 1.00 85.19 379 SER A N 1
ATOM 2877 C CA . SER A 1 379 ? -0.610 -6.604 7.623 1.00 85.19 379 SER A CA 1
ATOM 2878 C C . SER A 1 379 ? -1.188 -5.716 6.526 1.00 85.19 379 SER A C 1
ATOM 2880 O O . SER A 1 379 ? -0.693 -4.604 6.320 1.00 85.19 379 SER A O 1
ATOM 2882 N N . GLY A 1 380 ? -2.248 -6.158 5.852 1.00 80.00 380 GLY A N 1
ATOM 2883 C CA . GLY A 1 380 ? -2.958 -5.381 4.834 1.00 80.00 380 GLY A CA 1
ATOM 2884 C C . GLY A 1 380 ? -3.301 -3.957 5.305 1.00 80.00 380 GLY A C 1
ATOM 2885 O O . GLY A 1 380 ? -2.913 -2.994 4.644 1.00 80.00 380 GLY A O 1
ATOM 2886 N N . PRO A 1 381 ? -3.931 -3.764 6.484 1.00 80.69 381 PRO A N 1
ATOM 2887 C CA . PRO A 1 381 ? -4.207 -2.426 7.015 1.00 80.69 381 PRO A CA 1
ATOM 2888 C C . PRO A 1 381 ? -2.959 -1.577 7.298 1.00 80.69 381 PRO A C 1
ATOM 2890 O O . PRO A 1 381 ? -2.998 -0.361 7.112 1.00 80.69 381 PRO A O 1
ATOM 2893 N N . ILE A 1 382 ? -1.857 -2.192 7.749 1.00 69.88 382 ILE A N 1
ATOM 2894 C CA . ILE A 1 382 ? -0.584 -1.481 7.953 1.00 69.88 382 ILE A CA 1
ATOM 2895 C C . ILE A 1 382 ? -0.025 -1.035 6.599 1.00 69.88 382 ILE A C 1
ATOM 2897 O O . ILE A 1 382 ? 0.369 0.123 6.460 1.00 69.88 382 ILE A O 1
ATOM 2901 N N . GLN A 1 383 ? -0.053 -1.911 5.594 1.00 88.44 383 GLN A N 1
ATOM 2902 C CA . GLN A 1 383 ? 0.412 -1.597 4.248 1.00 88.44 383 GLN A CA 1
ATOM 2903 C C . GLN A 1 383 ? -0.410 -0.476 3.608 1.00 88.44 383 GLN A C 1
ATOM 2905 O O . GLN A 1 383 ? 0.160 0.477 3.081 1.00 88.44 383 GLN A O 1
ATOM 2910 N N . GLU A 1 384 ? -1.736 -0.523 3.735 1.00 89.44 384 GLU A N 1
ATOM 2911 C CA . GLU A 1 384 ? -2.611 0.538 3.233 1.00 89.44 384 GLU A CA 1
ATOM 2912 C C . GLU A 1 384 ? -2.359 1.868 3.954 1.00 89.44 384 GLU A C 1
ATOM 2914 O O . GLU A 1 384 ? -2.371 2.920 3.326 1.00 89.44 384 GLU A O 1
ATOM 2919 N N . SER A 1 385 ? -2.047 1.862 5.254 1.00 72.12 385 SER A N 1
ATOM 2920 C CA . SER A 1 385 ? -1.683 3.105 5.956 1.00 72.12 385 SER A CA 1
ATOM 2921 C C . SER A 1 385 ? -0.393 3.746 5.419 1.00 72.12 385 SER A C 1
ATOM 2923 O O . SER A 1 385 ? -0.226 4.970 5.500 1.00 72.12 385 SER A O 1
ATOM 2925 N N . TYR A 1 386 ? 0.494 2.919 4.856 1.00 79.19 386 TYR A N 1
ATOM 2926 C CA . TYR A 1 386 ? 1.767 3.329 4.281 1.00 79.19 386 TYR A CA 1
ATOM 2927 C C . TYR A 1 386 ? 1.622 3.793 2.825 1.00 79.19 386 TYR A C 1
ATOM 2929 O O . TYR A 1 386 ? 2.063 4.892 2.500 1.00 79.19 386 TYR A O 1
ATOM 2937 N N . PHE A 1 387 ? 0.956 3.009 1.972 1.00 89.12 387 PHE A N 1
ATOM 2938 C CA . PHE A 1 387 ? 0.761 3.328 0.552 1.00 89.12 387 PHE A CA 1
ATOM 2939 C C . PHE A 1 387 ? -0.383 4.307 0.290 1.00 89.12 387 PHE A C 1
ATOM 2941 O O . PHE A 1 387 ? -0.296 5.095 -0.645 1.00 89.12 387 PHE A O 1
ATOM 2948 N N . ARG A 1 388 ? -1.418 4.320 1.135 1.00 88.00 388 ARG A N 1
ATOM 2949 C CA . ARG A 1 388 ? -2.556 5.257 1.106 1.00 88.00 388 ARG A CA 1
ATOM 2950 C C . ARG A 1 388 ? -3.364 5.237 -0.197 1.00 88.00 388 ARG A C 1
ATOM 2952 O O . ARG A 1 388 ? -3.829 6.290 -0.644 1.00 88.00 388 ARG A O 1
ATOM 2959 N N . PHE A 1 389 ? -3.571 4.065 -0.799 1.00 94.00 389 PHE A N 1
ATOM 2960 C CA . PHE A 1 389 ? -4.300 3.951 -2.067 1.00 94.00 389 PHE A CA 1
ATOM 2961 C C . PHE A 1 389 ? -5.787 4.282 -1.903 1.00 94.00 389 PHE A C 1
ATOM 2963 O O . PHE A 1 389 ? -6.374 4.912 -2.781 1.00 94.00 389 PHE A O 1
ATOM 2970 N N . ARG A 1 390 ? -6.405 3.984 -0.752 1.00 88.12 390 ARG A N 1
ATOM 2971 C CA . ARG A 1 390 ? -7.824 4.303 -0.506 1.00 88.12 390 ARG A CA 1
ATOM 2972 C C . ARG A 1 390 ? -8.149 5.787 -0.627 1.00 88.12 390 ARG A C 1
ATOM 2974 O O . ARG A 1 390 ? -9.282 6.136 -0.949 1.00 88.12 390 ARG A O 1
ATOM 2981 N N . ALA A 1 391 ? -7.181 6.663 -0.361 1.00 81.75 391 ALA A N 1
ATOM 2982 C CA . ALA A 1 391 ? -7.369 8.105 -0.497 1.00 81.75 391 ALA A CA 1
ATOM 2983 C C . ALA A 1 391 ? -7.521 8.550 -1.963 1.00 81.75 391 ALA A C 1
ATOM 2985 O O . ALA A 1 391 ? -8.096 9.606 -2.208 1.00 81.75 391 ALA A O 1
ATOM 2986 N N . GLN A 1 392 ? -7.031 7.745 -2.909 1.00 90.19 392 GLN A N 1
ATOM 2987 C CA . GLN A 1 392 ? -7.048 8.007 -4.352 1.00 90.19 392 GLN A CA 1
ATOM 2988 C C . GLN A 1 392 ? -8.194 7.272 -5.068 1.00 90.19 392 GLN A C 1
ATOM 2990 O O . GLN A 1 392 ? -8.449 7.491 -6.247 1.00 90.19 392 GLN A O 1
ATOM 2995 N N . GLN A 1 393 ? -8.911 6.406 -4.349 1.00 88.25 393 GLN A N 1
ATOM 2996 C CA . GLN A 1 393 ? -9.877 5.472 -4.920 1.00 88.25 393 GLN A CA 1
ATOM 2997 C C . GLN A 1 393 ? -11.019 6.146 -5.692 1.00 88.25 393 GLN A C 1
ATOM 2999 O O . GLN A 1 393 ? -11.430 5.659 -6.739 1.00 88.25 393 GLN A O 1
ATOM 3004 N N . GLU A 1 394 ? -11.512 7.280 -5.194 1.00 87.12 394 GLU A N 1
ATOM 3005 C CA . GLU A 1 394 ? -12.589 8.038 -5.847 1.00 87.12 394 GLU A CA 1
ATOM 3006 C C . GLU A 1 394 ? -12.117 8.783 -7.099 1.00 87.12 394 GLU A C 1
ATOM 3008 O O . GLU A 1 394 ? -12.908 9.020 -8.006 1.00 87.12 394 GLU A O 1
ATOM 3013 N N . GLU A 1 395 ? -10.848 9.190 -7.127 1.00 89.69 395 GLU A N 1
ATOM 3014 C CA . GLU A 1 395 ? -10.277 9.960 -8.233 1.00 89.69 395 GLU A CA 1
ATOM 3015 C C . GLU A 1 395 ? -9.939 9.055 -9.418 1.00 89.69 395 GLU A C 1
ATOM 3017 O O . GLU A 1 395 ? -10.262 9.392 -10.553 1.00 89.69 395 GLU A O 1
ATOM 3022 N N . PHE A 1 396 ? -9.348 7.892 -9.141 1.00 94.75 396 PHE A N 1
ATOM 3023 C CA . PHE A 1 396 ? -8.898 6.954 -10.169 1.00 94.75 396 PHE A CA 1
ATOM 3024 C C . PHE A 1 396 ? -9.920 5.859 -10.501 1.00 94.75 396 PHE A C 1
ATOM 3026 O O . PHE A 1 396 ? -9.824 5.257 -11.562 1.00 94.75 396 PHE A O 1
ATOM 3033 N N . GLY A 1 397 ? -10.900 5.600 -9.628 1.00 94.75 397 GLY A N 1
ATOM 3034 C CA . GLY A 1 397 ? -11.981 4.645 -9.889 1.00 94.75 39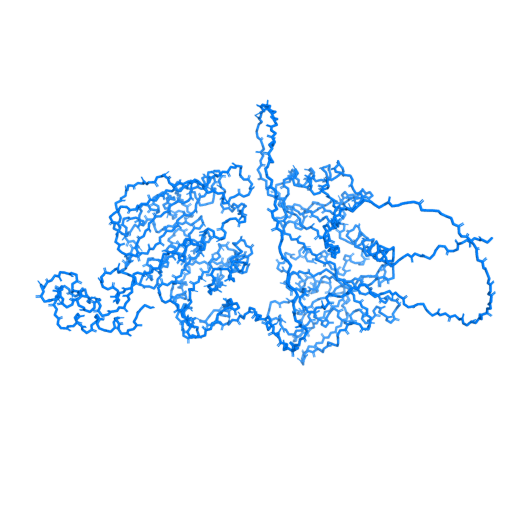7 GLY A CA 1
ATOM 3035 C C . GLY A 1 397 ? -11.514 3.189 -9.976 1.00 94.75 397 GLY A C 1
ATOM 3036 O O . GLY A 1 397 ? -11.563 2.586 -11.040 1.00 94.75 397 GLY A O 1
ATOM 3037 N N . PHE A 1 398 ? -11.101 2.604 -8.851 1.00 97.56 398 PHE A N 1
ATOM 3038 C CA . PHE A 1 398 ? -10.661 1.204 -8.777 1.00 97.56 398 PHE A CA 1
ATOM 3039 C C . PHE A 1 398 ? -11.165 0.514 -7.509 1.00 97.56 398 PHE A C 1
ATOM 3041 O O . PHE A 1 398 ? -11.412 1.161 -6.491 1.00 97.56 398 PHE A O 1
ATOM 3048 N N . MET A 1 399 ? -11.268 -0.810 -7.533 1.00 98.00 399 MET A N 1
ATOM 3049 C CA . MET A 1 399 ? -11.484 -1.649 -6.355 1.00 98.00 399 MET A CA 1
ATOM 3050 C C . MET A 1 399 ? -10.151 -1.974 -5.681 1.00 98.00 399 MET A C 1
ATOM 3052 O O . MET A 1 399 ? -9.153 -2.194 -6.361 1.00 98.00 399 MET A O 1
ATOM 3056 N N . LEU A 1 400 ? -10.125 -2.034 -4.347 1.00 98.44 400 LEU A N 1
ATOM 3057 C CA . LEU A 1 400 ? -8.907 -2.344 -3.589 1.00 98.44 400 LEU A CA 1
ATOM 3058 C C . LEU A 1 400 ? -9.126 -3.521 -2.637 1.00 98.44 400 LEU A C 1
ATOM 3060 O O . LEU A 1 400 ? -9.883 -3.392 -1.672 1.00 98.44 400 LEU A O 1
ATOM 3064 N N . ALA A 1 401 ? -8.417 -4.626 -2.860 1.00 98.50 401 ALA A N 1
ATOM 3065 C CA . ALA A 1 401 ? -8.343 -5.755 -1.934 1.00 98.50 401 ALA A CA 1
ATOM 3066 C C . ALA A 1 401 ? -7.039 -5.698 -1.120 1.00 98.50 401 ALA A C 1
ATOM 3068 O O . ALA A 1 401 ? -5.963 -5.485 -1.678 1.00 98.50 401 ALA A O 1
ATOM 3069 N N . ILE A 1 402 ? -7.125 -5.897 0.201 1.00 94.94 402 ILE A N 1
ATOM 3070 C CA . ILE A 1 402 ? -5.955 -5.859 1.106 1.00 94.94 402 ILE A CA 1
ATOM 3071 C C . ILE A 1 402 ? -5.822 -7.154 1.933 1.00 94.94 402 ILE A C 1
ATOM 3073 O O . ILE A 1 402 ? -6.090 -7.159 3.137 1.00 94.94 402 ILE A O 1
ATOM 3077 N N . PRO A 1 403 ? -5.465 -8.289 1.311 1.00 97.25 403 PRO A N 1
ATOM 3078 C CA . PRO A 1 403 ? -5.366 -9.558 2.022 1.00 97.25 403 PRO A CA 1
ATOM 3079 C C . PRO A 1 403 ? -4.201 -9.582 3.021 1.00 97.25 403 PRO A C 1
ATOM 3081 O O . PRO A 1 403 ? -3.215 -8.854 2.893 1.00 97.25 403 PRO A O 1
ATOM 3084 N N . ASP A 1 404 ? -4.310 -10.473 4.004 1.00 95.00 404 ASP A N 1
ATOM 3085 C CA . ASP A 1 404 ? -3.215 -10.821 4.905 1.00 95.00 404 ASP A CA 1
ATOM 3086 C C . ASP A 1 404 ? -2.595 -12.168 4.505 1.00 95.00 404 ASP A C 1
ATOM 3088 O O . ASP A 1 404 ? -3.307 -13.126 4.194 1.00 95.00 404 ASP A O 1
ATOM 3092 N N . GLY A 1 405 ? -1.269 -12.251 4.593 1.00 93.50 405 GLY A N 1
ATOM 3093 C CA . GLY A 1 405 ? -0.521 -13.498 4.521 1.00 93.50 405 GLY A CA 1
ATOM 3094 C C . GLY A 1 405 ? -0.662 -14.338 5.795 1.00 93.50 405 GLY A C 1
ATOM 3095 O O . GLY A 1 405 ? -1.174 -13.888 6.836 1.00 93.50 405 GLY A O 1
ATOM 3096 N N . THR A 1 406 ? -0.192 -15.585 5.722 1.00 93.69 406 THR A N 1
ATOM 3097 C CA . THR A 1 406 ? -0.212 -16.507 6.870 1.00 93.69 406 THR A CA 1
ATOM 3098 C C . THR A 1 406 ? 0.818 -16.130 7.929 1.00 93.69 406 THR A C 1
ATOM 3100 O O . THR A 1 406 ? 1.700 -15.314 7.689 1.00 93.69 406 THR A O 1
ATOM 3103 N N . ILE A 1 407 ? 0.679 -16.691 9.132 1.00 89.75 407 ILE A N 1
ATOM 3104 C CA . ILE A 1 407 ? 1.571 -16.422 10.263 1.00 89.75 407 ILE A CA 1
ATOM 3105 C C . ILE A 1 407 ? 2.638 -17.515 10.338 1.00 89.75 407 ILE A C 1
ATOM 3107 O O . ILE A 1 407 ? 2.312 -18.702 10.355 1.00 89.75 407 ILE A O 1
ATOM 3111 N N . ASP A 1 408 ? 3.903 -17.114 10.407 1.00 86.62 408 ASP A N 1
ATOM 3112 C CA . ASP A 1 408 ? 5.029 -18.027 10.565 1.00 86.62 408 ASP A CA 1
ATOM 3113 C C . ASP A 1 408 ? 5.257 -18.458 12.027 1.00 86.62 408 ASP A C 1
ATOM 3115 O O . ASP A 1 408 ? 4.579 -18.029 12.963 1.00 86.62 408 ASP A O 1
ATOM 3119 N N . ASN A 1 409 ? 6.272 -19.293 12.260 1.00 81.56 409 ASN A N 1
ATOM 3120 C CA . ASN A 1 409 ? 6.595 -19.771 13.609 1.00 81.56 409 ASN A CA 1
ATOM 3121 C C . ASN A 1 409 ? 7.182 -18.682 14.531 1.00 81.56 409 ASN A C 1
ATOM 3123 O O . ASN A 1 409 ? 7.350 -18.931 15.727 1.00 81.56 409 ASN A O 1
ATOM 3127 N N . PHE A 1 410 ? 7.505 -17.496 14.008 1.00 67.56 410 PHE A N 1
ATOM 3128 C CA . PHE A 1 410 ? 7.872 -16.324 14.803 1.00 67.56 410 PHE A CA 1
ATOM 3129 C C . PHE A 1 410 ? 6.666 -15.433 15.137 1.00 67.56 410 PHE A C 1
ATOM 3131 O O . PHE A 1 410 ? 6.832 -14.450 15.859 1.00 67.56 410 PHE A O 1
ATOM 3138 N N . GLY A 1 411 ? 5.462 -15.769 14.667 1.00 80.00 411 GLY A N 1
ATOM 3139 C CA . GLY A 1 411 ? 4.269 -14.949 14.858 1.00 80.00 411 GLY A CA 1
ATOM 3140 C C . GLY A 1 411 ? 4.158 -13.786 13.867 1.00 80.00 411 GLY A C 1
ATOM 3141 O O . GLY A 1 411 ? 3.316 -12.911 14.060 1.00 80.00 411 GLY A O 1
ATOM 3142 N N . ASN A 1 412 ? 4.984 -13.760 12.817 1.00 80.38 412 ASN A N 1
ATOM 3143 C CA . ASN A 1 412 ? 4.968 -12.720 11.794 1.00 80.38 412 ASN A CA 1
ATOM 3144 C C . ASN A 1 412 ? 4.096 -13.146 10.620 1.00 80.38 412 ASN A C 1
ATOM 3146 O O . ASN A 1 412 ? 4.189 -14.280 10.152 1.00 80.38 412 ASN A O 1
ATOM 3150 N N . ARG A 1 413 ? 3.292 -12.219 10.093 1.00 88.62 413 ARG A N 1
ATOM 3151 C CA . ARG A 1 413 ? 2.633 -12.451 8.808 1.00 88.62 413 ARG A CA 1
ATOM 3152 C C . ARG A 1 413 ? 3.653 -12.410 7.676 1.00 88.62 413 ARG A C 1
ATOM 3154 O O . ARG A 1 413 ? 4.520 -11.533 7.665 1.00 88.62 413 ARG A O 1
ATOM 3161 N N . PHE A 1 414 ? 3.527 -13.311 6.716 1.00 95.94 414 PHE A N 1
ATOM 3162 C CA . PHE A 1 414 ? 4.413 -13.394 5.561 1.00 95.94 414 PHE A CA 1
ATOM 3163 C C . PHE A 1 414 ? 3.693 -13.978 4.344 1.00 95.94 414 PHE A C 1
ATOM 3165 O O . PHE A 1 414 ? 2.625 -14.580 4.462 1.00 95.94 414 PHE A O 1
ATOM 3172 N N . TRP A 1 415 ? 4.338 -13.819 3.194 1.00 98.19 415 TRP A N 1
ATOM 3173 C CA . TRP A 1 415 ? 4.028 -14.497 1.946 1.00 98.19 415 TRP A CA 1
ATOM 3174 C C . TRP A 1 415 ? 5.159 -15.464 1.601 1.00 98.19 415 TRP A C 1
ATOM 3176 O O . TRP A 1 415 ? 6.346 -15.105 1.644 1.00 98.19 415 TRP A O 1
ATOM 3186 N N . ASN A 1 416 ? 4.800 -16.679 1.218 1.00 97.44 416 ASN A N 1
ATOM 3187 C CA . ASN A 1 416 ? 5.656 -17.589 0.487 1.00 97.44 416 ASN A CA 1
ATOM 3188 C C . ASN A 1 416 ? 5.785 -17.092 -0.955 1.00 97.44 416 ASN A C 1
ATOM 3190 O O . ASN A 1 416 ? 5.012 -17.486 -1.821 1.00 97.44 416 ASN A O 1
ATOM 3194 N N . ALA A 1 417 ? 6.715 -16.166 -1.178 1.00 96.12 417 ALA A N 1
ATOM 3195 C CA . ALA A 1 417 ? 6.954 -15.548 -2.472 1.00 96.12 417 ALA A CA 1
ATOM 3196 C C . ALA A 1 417 ? 8.022 -16.330 -3.254 1.00 96.12 417 ALA A C 1
ATOM 3198 O O . ALA A 1 417 ? 7.806 -17.502 -3.542 1.00 96.12 417 ALA A O 1
ATOM 3199 N N . THR A 1 418 ? 9.151 -15.707 -3.594 1.00 93.69 418 THR A N 1
ATOM 3200 C CA . THR A 1 418 ? 10.262 -16.359 -4.305 1.00 93.69 418 THR A CA 1
ATOM 3201 C C . THR A 1 418 ? 11.217 -17.063 -3.334 1.00 93.69 418 THR A C 1
ATOM 3203 O O . THR A 1 418 ? 11.092 -16.946 -2.111 1.00 93.69 418 THR A O 1
ATOM 3206 N N . ASP A 1 419 ? 12.232 -17.755 -3.856 1.00 87.75 419 ASP A N 1
ATOM 3207 C CA . ASP A 1 419 ? 13.177 -18.555 -3.056 1.00 87.75 419 ASP A CA 1
ATOM 3208 C C . ASP A 1 419 ? 13.885 -17.754 -1.959 1.00 87.75 419 ASP A C 1
ATOM 3210 O O . ASP A 1 419 ? 14.216 -18.268 -0.886 1.00 87.75 419 ASP A O 1
ATOM 3214 N N . ALA A 1 420 ? 14.127 -16.468 -2.213 1.00 90.62 420 ALA A N 1
ATOM 3215 C CA . ALA A 1 420 ? 14.827 -15.595 -1.286 1.00 90.62 420 ALA A CA 1
ATOM 3216 C C . ALA A 1 420 ? 13.983 -15.174 -0.082 1.00 90.62 420 ALA A C 1
ATOM 3218 O O . ALA A 1 420 ? 14.519 -15.006 1.015 1.00 90.62 420 ALA A O 1
ATOM 3219 N N . CYS A 1 421 ? 12.684 -14.950 -0.269 1.00 89.44 421 CYS A N 1
ATOM 3220 C CA . CYS A 1 421 ? 11.863 -14.245 0.705 1.00 89.44 421 CYS A CA 1
ATOM 3221 C C . CYS A 1 421 ? 10.420 -14.755 0.719 1.00 89.44 421 CYS A C 1
ATOM 3223 O O . CYS A 1 421 ? 9.814 -14.981 -0.313 1.00 89.44 421 CYS A O 1
ATOM 3225 N N . CYS A 1 422 ? 9.753 -14.861 1.860 1.00 88.81 422 CYS A N 1
ATOM 3226 C CA . CYS A 1 422 ? 10.252 -14.803 3.235 1.00 88.81 422 CYS A CA 1
ATOM 3227 C C . CYS A 1 422 ? 9.700 -15.996 4.023 1.00 88.81 422 CYS A C 1
ATOM 3229 O O . CYS A 1 422 ? 9.448 -15.925 5.223 1.00 88.81 422 CYS A O 1
ATOM 3231 N N . ASN A 1 423 ? 9.540 -17.125 3.331 1.00 91.94 423 ASN A N 1
ATOM 3232 C CA . ASN A 1 423 ? 9.141 -18.400 3.903 1.00 91.94 423 ASN A CA 1
ATOM 3233 C C . ASN A 1 423 ? 10.308 -19.063 4.654 1.00 91.94 423 ASN A C 1
ATOM 3235 O O . ASN A 1 423 ? 10.780 -20.144 4.306 1.00 91.94 423 ASN A O 1
ATOM 3239 N N . PHE A 1 424 ? 10.807 -18.404 5.701 1.00 87.06 424 PHE A N 1
ATOM 3240 C CA . PHE A 1 424 ? 12.033 -18.798 6.407 1.00 87.06 424 PHE A CA 1
ATOM 3241 C C . PHE A 1 424 ? 11.954 -20.159 7.103 1.00 87.06 424 PHE A C 1
ATOM 3243 O O . PHE A 1 424 ? 12.981 -20.742 7.446 1.00 87.06 424 PHE A O 1
ATOM 3250 N N . PHE A 1 425 ? 10.741 -20.669 7.304 1.00 87.56 425 PHE A N 1
ATOM 3251 C CA . PHE A 1 425 ? 10.489 -21.983 7.886 1.00 87.56 425 PHE A CA 1
ATOM 3252 C C . PHE A 1 425 ? 10.174 -23.056 6.848 1.00 87.56 425 PHE A C 1
ATOM 3254 O O . PHE A 1 425 ? 9.859 -24.180 7.238 1.00 87.56 425 PHE A O 1
ATOM 3261 N N . ASN A 1 426 ? 10.259 -22.723 5.556 1.00 89.50 426 ASN A N 1
ATOM 3262 C CA . ASN A 1 426 ? 9.940 -23.621 4.453 1.00 89.50 426 ASN A CA 1
ATOM 3263 C C . ASN A 1 426 ? 8.568 -24.295 4.641 1.00 89.50 426 ASN A C 1
ATOM 3265 O O . ASN A 1 426 ? 8.416 -25.513 4.528 1.00 89.50 426 ASN A O 1
ATOM 3269 N N . SER A 1 427 ? 7.575 -23.495 5.032 1.00 90.31 427 SER A N 1
ATOM 3270 C CA . SER A 1 427 ? 6.194 -23.950 5.131 1.00 90.31 427 SER A CA 1
ATOM 3271 C C . SER A 1 427 ? 5.658 -24.279 3.735 1.00 90.31 427 SER A C 1
ATOM 3273 O O . SER A 1 427 ? 5.993 -23.609 2.763 1.00 90.31 427 SER A O 1
ATOM 3275 N N . GLY A 1 428 ? 4.811 -25.300 3.617 1.00 92.31 428 GLY A N 1
ATOM 3276 C CA . GLY A 1 428 ? 4.171 -25.661 2.345 1.00 92.31 428 GLY A CA 1
ATOM 3277 C C . GLY A 1 428 ? 2.962 -24.787 1.995 1.00 92.31 428 GLY A C 1
ATOM 3278 O O . GLY A 1 428 ? 2.035 -25.290 1.370 1.00 92.31 428 GLY A O 1
ATOM 3279 N N . VAL A 1 429 ? 2.905 -23.542 2.483 1.00 95.62 429 VAL A N 1
ATOM 3280 C CA . VAL A 1 429 ? 1.767 -22.650 2.233 1.00 95.62 429 VAL A CA 1
ATOM 3281 C C . VAL A 1 429 ? 1.773 -22.192 0.779 1.00 95.62 429 VAL A C 1
ATOM 3283 O O . VAL A 1 429 ? 2.794 -21.742 0.259 1.00 95.62 429 VAL A O 1
ATOM 3286 N N . ASP A 1 430 ? 0.624 -22.303 0.124 1.00 96.88 430 ASP A N 1
ATOM 3287 C CA . ASP A 1 430 ? 0.444 -21.821 -1.239 1.00 96.88 430 ASP A CA 1
ATOM 3288 C C . ASP A 1 430 ? -0.217 -20.440 -1.220 1.00 96.88 430 ASP A C 1
ATOM 3290 O O . ASP A 1 430 ? -1.438 -20.311 -1.131 1.00 96.88 430 ASP A O 1
ATOM 3294 N N . ASP A 1 431 ? 0.600 -19.390 -1.179 1.00 98.25 431 ASP A N 1
ATOM 3295 C CA . ASP A 1 431 ? 0.120 -18.007 -1.244 1.00 98.25 431 ASP A CA 1
ATOM 3296 C C . ASP A 1 431 ? -0.262 -17.577 -2.663 1.00 98.25 431 ASP A C 1
ATOM 3298 O O . ASP A 1 431 ? -1.144 -16.739 -2.816 1.00 98.25 431 ASP A O 1
ATOM 3302 N N . SER A 1 432 ? 0.346 -18.181 -3.686 1.00 98.06 432 SER A N 1
ATOM 3303 C CA . SER A 1 432 ? 0.044 -17.891 -5.090 1.00 98.06 432 SER A CA 1
ATOM 3304 C C . SER A 1 432 ? -1.355 -18.374 -5.465 1.00 98.06 432 SER A C 1
ATOM 3306 O O . SER A 1 432 ? -2.184 -17.575 -5.896 1.00 98.06 432 SER A O 1
ATOM 3308 N N . GLY A 1 433 ? -1.671 -19.643 -5.176 1.00 98.06 433 GLY A N 1
ATOM 3309 C CA . GLY A 1 433 ? -3.018 -20.183 -5.380 1.00 98.06 433 GLY A CA 1
ATOM 3310 C C . GLY A 1 433 ? -4.081 -19.454 -4.553 1.00 98.06 433 GLY A C 1
ATOM 3311 O O . GLY A 1 433 ? -5.150 -19.140 -5.059 1.00 98.06 433 GLY A O 1
ATOM 3312 N N . TYR A 1 434 ? -3.767 -19.084 -3.307 1.00 98.56 434 TYR A N 1
ATOM 3313 C CA . TYR A 1 434 ? -4.682 -18.302 -2.466 1.00 98.56 434 TYR A CA 1
ATOM 3314 C C . TYR A 1 434 ? -5.018 -16.923 -3.054 1.00 98.56 434 TYR A C 1
ATOM 3316 O O . TYR A 1 434 ? -6.167 -16.487 -2.974 1.00 98.56 434 TYR A O 1
ATOM 3324 N N . LEU A 1 435 ? -4.030 -16.212 -3.605 1.00 98.75 435 LEU A N 1
ATOM 3325 C CA . LEU A 1 435 ? -4.265 -14.899 -4.204 1.00 98.75 435 LEU A CA 1
ATOM 3326 C C . LEU A 1 435 ? -5.047 -15.006 -5.519 1.00 98.75 435 LEU A C 1
ATOM 3328 O O . LEU A 1 435 ? -5.891 -14.145 -5.761 1.00 98.75 435 LEU A O 1
ATOM 3332 N N . LEU A 1 436 ? -4.829 -16.060 -6.315 1.00 98.50 436 LEU A N 1
ATOM 3333 C CA . LEU A 1 436 ? -5.672 -16.356 -7.478 1.00 98.50 436 LEU A CA 1
ATOM 3334 C C . LEU A 1 436 ? -7.123 -16.628 -7.051 1.00 98.50 436 LEU A C 1
ATOM 3336 O O . LEU A 1 436 ? -8.030 -15.947 -7.524 1.00 98.50 436 LEU A O 1
ATOM 3340 N N . ASP A 1 437 ? -7.338 -17.533 -6.089 1.00 98.44 437 ASP A N 1
ATOM 3341 C CA . ASP A 1 437 ? -8.674 -17.854 -5.567 1.00 98.44 437 ASP A CA 1
ATOM 3342 C C . ASP A 1 437 ? -9.390 -16.598 -5.041 1.00 98.44 437 ASP A C 1
ATOM 3344 O O . ASP A 1 437 ? -10.599 -16.429 -5.215 1.00 98.44 437 ASP A O 1
ATOM 3348 N N . LEU A 1 438 ? -8.648 -15.692 -4.392 1.00 98.62 438 LEU A N 1
ATOM 3349 C CA . LEU A 1 438 ? -9.175 -14.414 -3.928 1.00 98.62 438 LEU A CA 1
ATOM 3350 C C . LEU A 1 438 ? -9.623 -13.532 -5.097 1.00 98.62 438 LEU A C 1
ATOM 3352 O O . LEU A 1 438 ? -10.724 -12.990 -5.036 1.00 98.62 438 LEU A O 1
ATOM 3356 N N . ILE A 1 439 ? -8.795 -13.372 -6.133 1.00 98.69 439 ILE A N 1
ATOM 3357 C CA . ILE A 1 439 ? -9.139 -12.590 -7.330 1.00 98.69 439 ILE A CA 1
ATOM 3358 C C . ILE A 1 439 ? -10.404 -13.160 -7.980 1.00 98.69 439 ILE A C 1
ATOM 3360 O O . ILE A 1 439 ? -11.347 -12.405 -8.226 1.00 98.69 439 ILE A O 1
ATOM 3364 N N . ASP A 1 440 ? -10.477 -14.481 -8.149 1.00 97.56 440 ASP A N 1
ATOM 3365 C CA . ASP A 1 440 ? -11.645 -15.170 -8.703 1.00 97.56 440 ASP A CA 1
ATOM 3366 C C . ASP A 1 440 ? -12.900 -14.946 -7.855 1.00 97.56 440 ASP A C 1
ATOM 3368 O O . ASP A 1 440 ? -13.982 -14.663 -8.374 1.00 97.56 440 ASP A O 1
ATOM 3372 N N . ALA A 1 441 ? -12.778 -15.017 -6.530 1.00 97.44 441 ALA A N 1
ATOM 3373 C CA . ALA A 1 441 ? -13.897 -14.782 -5.626 1.00 97.44 441 ALA A CA 1
ATOM 3374 C C . ALA A 1 441 ? -14.355 -13.310 -5.617 1.00 97.44 441 ALA A C 1
ATOM 3376 O O . ALA A 1 441 ? -15.553 -13.029 -5.479 1.00 97.44 441 ALA A O 1
ATOM 3377 N N . VAL A 1 442 ? -13.434 -12.357 -5.808 1.00 97.50 442 VAL A N 1
ATOM 3378 C CA . VAL A 1 442 ? -13.784 -10.948 -6.031 1.00 97.50 442 VAL A CA 1
ATOM 3379 C C . VAL A 1 442 ? -14.517 -10.797 -7.362 1.00 97.50 442 VAL A C 1
ATOM 3381 O O . VAL A 1 442 ? -15.604 -10.230 -7.364 1.00 97.50 442 VAL A O 1
ATOM 3384 N N . ALA A 1 443 ? -14.005 -11.355 -8.459 1.00 94.56 443 ALA A N 1
ATOM 3385 C CA . ALA A 1 443 ? -14.640 -11.297 -9.780 1.00 94.56 443 ALA A CA 1
ATOM 3386 C C . ALA A 1 443 ? -16.001 -12.019 -9.837 1.00 94.56 443 ALA A C 1
ATOM 3388 O O . ALA A 1 443 ? -16.898 -11.630 -10.579 1.00 94.56 443 ALA A O 1
ATOM 3389 N N . ALA A 1 444 ? -16.210 -13.040 -9.004 1.00 92.50 444 ALA A N 1
ATOM 3390 C CA . ALA A 1 444 ? -17.496 -13.723 -8.887 1.00 92.50 444 ALA A CA 1
ATOM 3391 C C . ALA A 1 444 ? -18.576 -12.872 -8.198 1.00 92.50 444 ALA A C 1
ATOM 3393 O O . ALA A 1 444 ? -19.768 -13.176 -8.302 1.00 92.50 444 ALA A O 1
ATOM 3394 N N . THR A 1 445 ? -18.176 -11.840 -7.451 1.00 90.56 445 THR A N 1
ATOM 3395 C CA . THR A 1 445 ? -19.103 -10.989 -6.697 1.00 90.56 445 THR A CA 1
ATOM 3396 C C . THR A 1 445 ? -19.154 -9.560 -7.217 1.00 90.56 445 THR A C 1
ATOM 3398 O O . THR A 1 445 ? -20.216 -8.946 -7.133 1.00 90.56 445 THR A O 1
ATOM 3401 N N . CYS A 1 446 ? -18.062 -9.041 -7.772 1.00 92.56 446 CYS A N 1
ATOM 3402 C CA . CYS A 1 446 ? -17.916 -7.700 -8.326 1.00 92.56 446 CYS A CA 1
ATOM 3403 C C . CYS A 1 446 ? -17.662 -7.743 -9.838 1.00 92.56 446 CYS A C 1
ATOM 3405 O O . CYS A 1 446 ? -17.046 -8.682 -10.331 1.00 92.56 446 CYS A O 1
ATOM 3407 N N . ASN A 1 447 ? -18.052 -6.691 -10.561 1.00 92.25 447 ASN A N 1
ATOM 3408 C CA . ASN A 1 447 ? -17.746 -6.547 -11.985 1.00 92.25 447 ASN A CA 1
ATOM 3409 C C . ASN A 1 447 ? -16.295 -6.062 -12.174 1.00 92.25 447 ASN A C 1
ATOM 3411 O O . ASN A 1 447 ? -16.027 -4.871 -12.326 1.00 92.25 447 ASN A O 1
ATOM 3415 N N . VAL A 1 448 ? -15.341 -6.986 -12.037 1.00 95.25 448 VAL A N 1
ATOM 3416 C CA . VAL A 1 448 ? -13.909 -6.725 -12.239 1.00 95.25 448 VAL A CA 1
ATOM 3417 C C . VAL A 1 448 ? -13.622 -6.619 -13.732 1.00 95.25 448 VAL A C 1
ATOM 3419 O O . VAL A 1 448 ? -14.018 -7.496 -14.492 1.00 95.25 448 VAL A O 1
ATOM 3422 N N . ASP A 1 449 ? -12.900 -5.574 -14.137 1.00 93.31 449 ASP A N 1
ATOM 3423 C CA . ASP A 1 449 ? -12.305 -5.501 -15.470 1.00 93.31 449 ASP A CA 1
ATOM 3424 C C . ASP A 1 449 ? -11.159 -6.528 -15.562 1.00 93.31 449 ASP A C 1
ATOM 3426 O O . ASP A 1 449 ? -10.122 -6.345 -14.909 1.00 93.31 449 ASP A O 1
ATOM 3430 N N . PRO A 1 450 ? -11.310 -7.608 -16.353 1.00 90.44 450 PRO A N 1
ATOM 3431 C CA . PRO A 1 450 ? -10.303 -8.661 -16.450 1.00 90.44 450 PRO A CA 1
ATOM 3432 C C . PRO A 1 450 ? -9.006 -8.178 -17.111 1.00 90.44 450 PRO A C 1
ATOM 3434 O O . PRO A 1 450 ? -7.983 -8.851 -17.017 1.00 90.44 450 PRO A O 1
ATOM 3437 N N . ARG A 1 451 ? -9.015 -7.014 -17.772 1.00 93.31 451 ARG A N 1
ATOM 3438 C CA . ARG A 1 451 ? -7.818 -6.412 -18.359 1.00 93.31 451 ARG A CA 1
ATOM 3439 C C . ARG A 1 451 ? -7.011 -5.605 -17.352 1.00 93.31 451 ARG A C 1
ATOM 3441 O O . ARG A 1 451 ? -5.888 -5.236 -17.676 1.00 93.31 451 ARG A O 1
ATOM 3448 N N . LEU A 1 452 ? -7.561 -5.310 -16.174 1.00 96.50 452 LEU A N 1
ATOM 3449 C CA . LEU A 1 452 ? -6.974 -4.416 -15.172 1.00 96.50 452 LEU A CA 1
ATOM 3450 C C . LEU A 1 452 ? -7.011 -5.034 -13.768 1.00 96.50 452 LEU A C 1
ATOM 3452 O O . LEU A 1 452 ? -7.434 -4.408 -12.792 1.00 96.50 452 LEU A O 1
ATOM 3456 N N . VAL A 1 453 ? -6.532 -6.277 -13.669 1.00 98.62 453 VAL A N 1
ATOM 3457 C CA . VAL A 1 453 ? -6.167 -6.903 -12.393 1.00 98.62 453 VAL A CA 1
ATOM 3458 C C . VAL A 1 453 ? -4.696 -6.605 -12.108 1.00 98.62 453 VAL A C 1
ATOM 3460 O O . VAL A 1 453 ? -3.795 -7.105 -12.782 1.00 98.62 453 VAL A O 1
ATOM 3463 N N . CYS A 1 454 ? -4.457 -5.768 -11.107 1.00 98.88 454 CYS A N 1
ATOM 3464 C CA . CYS A 1 454 ? -3.161 -5.183 -10.797 1.00 98.88 454 CYS A CA 1
ATOM 3465 C C . CYS A 1 454 ? -2.707 -5.568 -9.387 1.00 98.88 454 CYS A C 1
ATOM 3467 O O . CYS A 1 454 ? -3.517 -5.615 -8.459 1.00 98.88 454 CYS A O 1
ATOM 3469 N N . LEU A 1 455 ? -1.406 -5.770 -9.178 1.00 98.88 455 LEU A N 1
ATOM 3470 C CA . LEU A 1 455 ? -0.844 -6.000 -7.842 1.00 98.88 455 LEU A CA 1
ATOM 3471 C C . LEU A 1 455 ? 0.132 -4.897 -7.448 1.00 98.88 455 LEU A C 1
ATOM 3473 O O . LEU A 1 455 ? 0.914 -4.409 -8.257 1.00 98.88 455 LEU A O 1
ATOM 3477 N N . ILE A 1 456 ? 0.150 -4.558 -6.162 1.00 98.88 456 ILE A N 1
ATOM 3478 C CA . ILE A 1 456 ? 1.222 -3.755 -5.580 1.00 98.88 456 ILE A CA 1
ATOM 3479 C C . ILE A 1 456 ? 1.714 -4.369 -4.279 1.00 98.88 456 ILE A C 1
ATOM 3481 O O . ILE A 1 456 ? 0.918 -4.746 -3.423 1.00 98.88 456 ILE A O 1
ATOM 3485 N N . GLY A 1 457 ? 3.029 -4.434 -4.094 1.00 98.81 457 GLY A N 1
ATOM 3486 C CA . GLY A 1 457 ? 3.620 -5.022 -2.899 1.00 98.81 457 GLY A CA 1
ATOM 3487 C C . GLY A 1 457 ? 4.825 -4.266 -2.358 1.00 98.81 457 GLY A C 1
ATOM 3488 O O . GLY A 1 457 ? 5.558 -3.620 -3.104 1.00 98.81 457 GLY A O 1
ATOM 3489 N N . HIS A 1 458 ? 5.051 -4.366 -1.046 1.00 98.69 458 HIS A N 1
ATOM 3490 C CA . HIS A 1 458 ? 6.274 -3.882 -0.391 1.00 98.69 458 HIS A CA 1
ATOM 3491 C C . HIS A 1 458 ? 7.111 -5.037 0.147 1.00 98.69 458 HIS A C 1
ATOM 3493 O O . HIS A 1 458 ? 6.569 -5.922 0.809 1.00 98.69 458 HIS A O 1
ATOM 3499 N N . SER A 1 459 ? 8.430 -5.009 -0.062 1.00 97.81 459 SER A N 1
ATOM 3500 C CA . SER A 1 459 ? 9.364 -5.991 0.500 1.00 97.81 459 SER A CA 1
ATOM 3501 C C . SER A 1 459 ? 8.896 -7.413 0.164 1.00 97.81 459 SER A C 1
ATOM 3503 O O . SER A 1 459 ? 8.711 -7.714 -1.011 1.00 97.81 459 SER A O 1
ATOM 3505 N N . ASN A 1 460 ? 8.604 -8.270 1.148 1.00 98.62 460 ASN A N 1
ATOM 3506 C CA . ASN A 1 460 ? 8.009 -9.596 0.928 1.00 98.62 460 ASN A CA 1
ATOM 3507 C C . ASN A 1 460 ? 6.749 -9.597 0.041 1.00 98.62 460 ASN A C 1
ATOM 3509 O O . ASN A 1 460 ? 6.613 -10.491 -0.788 1.00 98.62 460 ASN A O 1
ATOM 3513 N N . GLY A 1 461 ? 5.873 -8.596 0.155 1.00 98.81 461 GLY A N 1
ATOM 3514 C CA . GLY A 1 461 ? 4.734 -8.433 -0.749 1.00 98.81 461 GLY A CA 1
ATOM 3515 C C . GLY A 1 461 ? 5.152 -8.052 -2.172 1.00 98.81 461 GLY A C 1
ATOM 3516 O O . GLY A 1 461 ? 4.484 -8.440 -3.120 1.00 98.81 461 GLY A O 1
ATOM 3517 N N . GLY A 1 462 ? 6.271 -7.338 -2.344 1.00 98.81 462 GLY A N 1
ATOM 3518 C CA . GLY A 1 462 ? 6.859 -7.034 -3.656 1.00 98.81 462 GLY A CA 1
ATOM 3519 C C . GLY A 1 462 ? 7.464 -8.274 -4.322 1.00 98.81 462 GLY A C 1
ATOM 3520 O O . GLY A 1 462 ? 7.221 -8.519 -5.498 1.00 98.81 462 GLY A O 1
ATOM 3521 N N . PHE A 1 463 ? 8.155 -9.125 -3.551 1.00 98.81 463 PHE A N 1
ATOM 3522 C CA . PHE A 1 463 ? 8.539 -10.468 -4.014 1.00 98.81 463 PHE A CA 1
ATOM 3523 C C . PHE A 1 463 ? 7.305 -11.285 -4.425 1.00 98.81 463 PHE A C 1
ATOM 3525 O O . PHE A 1 463 ? 7.324 -11.957 -5.453 1.00 98.81 463 PHE A O 1
ATOM 3532 N N . MET A 1 464 ? 6.219 -11.220 -3.642 1.00 98.88 464 MET A N 1
ATOM 3533 C CA . MET A 1 464 ? 4.986 -11.950 -3.953 1.00 98.88 464 MET A CA 1
ATOM 3534 C C . MET A 1 464 ? 4.310 -11.415 -5.218 1.00 98.88 464 MET A C 1
ATOM 3536 O O . MET A 1 464 ? 3.799 -12.204 -6.003 1.00 98.88 464 MET A O 1
ATOM 3540 N N . ALA A 1 465 ? 4.345 -10.101 -5.455 1.00 98.88 465 ALA A N 1
ATOM 3541 C CA . ALA A 1 465 ? 3.836 -9.507 -6.687 1.00 98.88 465 ALA A CA 1
ATOM 3542 C C . ALA A 1 465 ? 4.592 -10.028 -7.922 1.00 98.88 465 ALA A C 1
ATOM 3544 O O . ALA A 1 465 ? 3.952 -10.399 -8.900 1.00 98.88 465 ALA A O 1
ATOM 3545 N N . HIS A 1 466 ? 5.926 -10.147 -7.856 1.00 98.75 466 HIS A N 1
ATOM 3546 C CA . HIS A 1 466 ? 6.700 -10.786 -8.928 1.00 98.75 466 HIS A CA 1
ATOM 3547 C C . HIS A 1 466 ? 6.317 -12.251 -9.130 1.00 98.75 466 HIS A C 1
ATOM 3549 O O . HIS A 1 466 ? 6.083 -12.652 -10.265 1.00 98.75 466 HIS A O 1
ATOM 3555 N N . ARG A 1 467 ? 6.190 -13.032 -8.049 1.00 98.31 467 ARG A N 1
ATOM 3556 C CA . ARG A 1 467 ? 5.740 -14.425 -8.155 1.00 98.31 467 ARG A CA 1
ATOM 3557 C C . ARG A 1 467 ? 4.358 -14.529 -8.807 1.00 98.31 467 ARG A C 1
ATOM 3559 O O . ARG A 1 467 ? 4.174 -15.356 -9.683 1.00 98.31 467 ARG A O 1
ATOM 3566 N N . MET A 1 468 ? 3.406 -13.677 -8.428 1.00 98.69 468 MET A N 1
ATOM 3567 C CA . MET A 1 468 ? 2.070 -13.661 -9.039 1.00 98.69 468 MET A CA 1
ATOM 3568 C C . MET A 1 468 ? 2.107 -13.324 -10.531 1.00 98.69 468 MET A C 1
ATOM 3570 O O . MET A 1 468 ? 1.338 -13.896 -11.293 1.00 98.69 468 MET A O 1
ATOM 3574 N N . ALA A 1 469 ? 2.996 -12.421 -10.953 1.00 98.25 469 ALA A N 1
ATOM 3575 C CA . ALA A 1 469 ? 3.184 -12.123 -12.370 1.00 98.25 469 ALA A CA 1
ATOM 3576 C C . ALA A 1 469 ? 3.794 -13.300 -13.149 1.00 98.25 469 ALA A C 1
ATOM 3578 O O . ALA A 1 469 ? 3.499 -13.435 -14.330 1.00 98.25 469 ALA A O 1
ATOM 3579 N N . CYS A 1 470 ? 4.618 -14.142 -12.515 1.00 97.06 470 CYS A N 1
ATOM 3580 C CA . CYS A 1 470 ? 5.119 -15.379 -13.122 1.00 97.06 470 CYS A CA 1
ATOM 3581 C C . CYS A 1 470 ? 4.022 -16.455 -13.169 1.00 97.06 470 CYS A C 1
ATOM 3583 O O . CYS A 1 470 ? 3.693 -16.954 -14.239 1.00 97.06 470 CYS A O 1
ATOM 3585 N N . ASP A 1 471 ? 3.430 -16.769 -12.012 1.00 97.38 471 ASP A N 1
ATOM 3586 C CA . ASP A 1 471 ? 2.514 -17.901 -11.828 1.00 97.38 471 ASP A CA 1
ATOM 3587 C C . ASP A 1 471 ? 1.158 -17.699 -12.529 1.00 97.38 471 ASP A C 1
ATOM 3589 O O . ASP A 1 471 ? 0.568 -18.670 -12.992 1.00 97.38 471 ASP A O 1
ATOM 3593 N N . HIS A 1 472 ? 0.659 -16.457 -12.590 1.00 97.81 472 HIS A N 1
ATOM 3594 C CA . HIS A 1 472 ? -0.690 -16.110 -13.080 1.00 97.81 472 HIS A CA 1
ATOM 3595 C C . HIS A 1 472 ? -0.636 -14.993 -14.113 1.00 97.81 472 HIS A C 1
ATOM 3597 O O . HIS A 1 472 ? -1.431 -14.045 -14.102 1.00 97.81 472 HIS A O 1
ATOM 3603 N N . SER A 1 473 ? 0.368 -15.065 -14.983 1.00 96.75 473 SER A N 1
ATOM 3604 C CA . SER A 1 473 ? 0.605 -14.048 -16.000 1.00 96.75 473 SER A CA 1
ATOM 3605 C C . SER A 1 473 ? -0.600 -13.834 -16.914 1.00 96.75 473 SER A C 1
ATOM 3607 O O . SER A 1 473 ? -0.748 -12.745 -17.440 1.00 96.75 473 SER A O 1
ATOM 3609 N N . ASP A 1 474 ? -1.478 -14.821 -17.095 1.00 91.25 474 ASP A N 1
ATOM 3610 C CA . ASP A 1 474 ? -2.722 -14.760 -17.868 1.00 91.25 474 ASP A CA 1
ATOM 3611 C C . ASP A 1 474 ? -3.806 -13.883 -17.219 1.00 91.25 474 ASP A C 1
ATOM 3613 O O . ASP A 1 474 ? -4.605 -13.272 -17.933 1.00 91.25 474 ASP A O 1
ATOM 3617 N N . VAL A 1 475 ? -3.785 -13.749 -15.890 1.00 95.31 475 VAL A N 1
ATOM 3618 C CA . VAL A 1 475 ? -4.727 -12.930 -15.110 1.00 95.31 475 VAL A CA 1
ATOM 3619 C C . VAL A 1 475 ? -4.151 -11.549 -14.801 1.00 95.31 475 VAL A C 1
ATOM 3621 O O . VAL A 1 475 ? -4.852 -10.544 -14.904 1.00 95.31 475 VAL A O 1
ATOM 3624 N N . ILE A 1 476 ? -2.873 -11.470 -14.421 1.00 98.38 476 ILE A N 1
ATOM 3625 C CA . ILE A 1 476 ? -2.278 -10.223 -13.925 1.00 98.38 476 ILE A CA 1
ATOM 3626 C C . ILE A 1 476 ? -1.889 -9.301 -15.083 1.00 98.38 476 ILE A C 1
ATOM 3628 O O . ILE A 1 476 ? -1.069 -9.647 -15.931 1.00 98.38 476 ILE A O 1
ATOM 3632 N N . ALA A 1 477 ? -2.466 -8.101 -15.110 1.00 98.06 477 ALA A N 1
ATOM 3633 C CA . ALA A 1 477 ? -2.171 -7.083 -16.114 1.00 98.06 477 ALA A CA 1
ATOM 3634 C C . ALA A 1 477 ? -0.878 -6.329 -15.805 1.00 98.06 477 ALA A C 1
ATOM 3636 O O . ALA A 1 477 ? -0.003 -6.194 -16.662 1.00 98.06 477 ALA A O 1
ATOM 3637 N N . SER A 1 478 ? -0.754 -5.859 -14.563 1.00 98.81 478 SER A N 1
ATOM 3638 C CA . SER A 1 478 ? 0.377 -5.047 -14.136 1.00 98.81 478 SER A CA 1
ATOM 3639 C C . SER A 1 478 ? 0.740 -5.269 -12.670 1.00 98.81 478 SER A C 1
ATOM 3641 O O . SER A 1 478 ? -0.119 -5.528 -11.822 1.00 98.81 478 SER A O 1
ATOM 3643 N N . ILE A 1 479 ? 2.032 -5.162 -12.356 1.00 98.94 479 ILE A N 1
ATOM 3644 C CA . ILE A 1 479 ? 2.530 -5.184 -10.980 1.00 98.94 479 ILE A CA 1
ATOM 3645 C C . ILE A 1 479 ? 3.412 -3.977 -10.678 1.00 98.94 479 ILE A C 1
ATOM 3647 O O . ILE A 1 479 ? 4.182 -3.526 -11.523 1.00 98.94 479 ILE A O 1
ATOM 3651 N N . ALA A 1 480 ? 3.356 -3.510 -9.433 1.00 98.94 480 ALA A N 1
ATOM 3652 C CA . ALA A 1 480 ? 4.314 -2.575 -8.865 1.00 98.94 480 ALA A CA 1
ATOM 3653 C C . ALA A 1 480 ? 4.961 -3.172 -7.605 1.00 98.94 480 ALA A C 1
ATOM 3655 O O . ALA A 1 480 ? 4.284 -3.608 -6.672 1.00 98.94 480 ALA A O 1
ATOM 3656 N N . SER A 1 481 ? 6.289 -3.179 -7.548 1.00 98.88 481 SER A N 1
ATOM 3657 C CA . SER A 1 481 ? 7.057 -3.743 -6.435 1.00 98.88 481 SER A CA 1
ATOM 3658 C C . SER A 1 481 ? 7.927 -2.663 -5.801 1.00 98.88 481 SER A C 1
ATOM 3660 O O . SER A 1 481 ? 8.871 -2.179 -6.417 1.00 98.88 481 SER A O 1
ATOM 3662 N N . LEU A 1 482 ? 7.632 -2.275 -4.555 1.00 98.81 482 LEU A N 1
ATOM 3663 C CA . LEU A 1 482 ? 8.529 -1.441 -3.753 1.00 98.81 482 LEU A CA 1
ATOM 3664 C C . LEU A 1 482 ? 9.456 -2.338 -2.933 1.00 98.81 482 LEU A C 1
ATOM 3666 O O . LEU A 1 482 ? 9.010 -3.013 -2.005 1.00 98.81 482 LEU A O 1
ATOM 3670 N N . ALA A 1 483 ? 10.755 -2.287 -3.213 1.00 97.88 483 ALA A N 1
ATOM 3671 C CA . ALA A 1 483 ? 11.779 -3.012 -2.459 1.00 97.88 483 ALA A CA 1
ATOM 3672 C C . ALA A 1 483 ? 11.614 -4.553 -2.434 1.00 97.88 483 ALA A C 1
ATOM 3674 O O . ALA A 1 483 ? 12.036 -5.203 -1.477 1.00 97.88 483 ALA A O 1
ATOM 3675 N N . GLY A 1 484 ? 10.994 -5.142 -3.463 1.00 98.19 484 GLY A N 1
ATOM 3676 C CA . GLY A 1 484 ? 11.002 -6.587 -3.731 1.00 98.19 484 GLY A CA 1
ATOM 3677 C C . GLY A 1 484 ? 12.023 -6.970 -4.810 1.00 98.19 484 GLY A C 1
ATOM 3678 O O . GLY A 1 484 ? 12.746 -6.105 -5.306 1.00 98.19 484 GLY A O 1
ATOM 3679 N N . ALA A 1 485 ? 12.081 -8.246 -5.186 1.00 98.12 485 ALA A N 1
ATOM 3680 C CA . ALA A 1 485 ? 12.813 -8.721 -6.365 1.00 98.12 485 ALA A CA 1
ATOM 3681 C C . ALA A 1 485 ? 12.130 -9.967 -6.956 1.00 98.12 485 ALA A C 1
ATOM 3683 O O . ALA A 1 485 ? 11.312 -10.602 -6.286 1.00 98.12 485 ALA A O 1
ATOM 3684 N N . THR A 1 486 ? 12.455 -10.304 -8.204 1.00 97.50 486 THR A N 1
ATOM 3685 C CA . THR A 1 486 ? 11.955 -11.525 -8.860 1.00 97.50 486 THR A CA 1
ATOM 3686 C C . THR A 1 486 ? 12.742 -12.776 -8.433 1.00 97.50 486 THR A C 1
ATOM 3688 O O . THR A 1 486 ? 13.603 -12.708 -7.546 1.00 97.50 486 THR A O 1
ATOM 3691 N N . HIS A 1 487 ? 12.420 -13.933 -9.017 1.00 95.38 487 HIS A N 1
ATOM 3692 C CA . HIS A 1 487 ? 13.211 -15.158 -8.880 1.00 95.38 487 HIS A CA 1
ATOM 3693 C C . HIS A 1 487 ? 14.660 -14.920 -9.306 1.00 95.38 487 HIS A C 1
ATOM 3695 O O . HIS A 1 487 ? 14.947 -14.158 -10.226 1.00 95.38 487 HIS A O 1
ATOM 3701 N N . ASN A 1 488 ? 15.592 -15.547 -8.594 1.00 93.69 488 ASN A N 1
ATOM 3702 C CA . ASN A 1 488 ? 17.006 -15.408 -8.920 1.00 93.69 488 ASN A CA 1
ATOM 3703 C C . ASN A 1 488 ? 17.401 -16.263 -10.121 1.00 93.69 488 ASN A C 1
ATOM 3705 O O . ASN A 1 488 ? 18.266 -15.858 -10.895 1.00 93.69 488 ASN A O 1
ATOM 3709 N N . ASP A 1 489 ? 16.817 -17.454 -10.233 1.00 91.94 489 ASP A N 1
ATOM 3710 C CA . ASP A 1 489 ? 16.916 -18.256 -11.441 1.00 91.94 489 ASP A CA 1
ATOM 3711 C C . ASP A 1 489 ? 15.798 -17.816 -12.400 1.00 91.94 489 ASP A C 1
ATOM 3713 O O . ASP A 1 489 ? 14.626 -17.895 -12.028 1.00 91.94 489 ASP A O 1
ATOM 3717 N N . PRO A 1 490 ? 16.115 -17.302 -13.600 1.00 87.44 490 PRO A N 1
ATOM 3718 C CA . PRO A 1 490 ? 15.087 -16.935 -14.567 1.00 87.44 490 PRO A CA 1
ATOM 3719 C C . PRO A 1 490 ? 14.252 -18.139 -15.024 1.00 87.44 490 PRO A C 1
ATOM 3721 O O . PRO A 1 490 ? 13.108 -17.937 -15.411 1.00 87.44 490 PRO A O 1
ATOM 3724 N N . ASP A 1 491 ? 14.776 -19.370 -14.940 1.00 89.94 491 ASP A N 1
ATOM 3725 C CA . ASP A 1 491 ? 14.034 -20.581 -15.319 1.00 89.94 491 ASP A CA 1
ATOM 3726 C C . ASP A 1 491 ? 12.891 -20.907 -14.330 1.00 89.94 491 ASP A C 1
ATOM 3728 O O . ASP A 1 491 ? 11.994 -21.683 -14.661 1.00 89.94 491 ASP A O 1
ATOM 3732 N N . ASP A 1 492 ? 12.886 -20.297 -13.136 1.00 91.88 492 ASP A N 1
ATOM 3733 C CA . ASP A 1 492 ? 11.798 -20.420 -12.155 1.00 91.88 492 ASP A CA 1
ATOM 3734 C C . ASP A 1 492 ? 10.613 -19.471 -12.456 1.00 91.88 492 ASP A C 1
ATOM 3736 O O . ASP A 1 492 ? 9.623 -19.468 -11.725 1.00 91.88 492 ASP A O 1
ATOM 3740 N N . CYS A 1 493 ? 10.690 -18.664 -13.523 1.00 95.00 493 CYS A N 1
ATOM 3741 C CA . CYS A 1 493 ? 9.618 -17.779 -13.982 1.00 95.00 493 CYS A CA 1
ATOM 3742 C C . CYS A 1 493 ? 9.366 -17.966 -15.488 1.00 95.00 493 CYS A C 1
ATOM 3744 O O . CYS A 1 493 ? 10.094 -17.424 -16.318 1.00 95.00 493 CYS A O 1
ATOM 3746 N N . ASP A 1 494 ? 8.299 -18.692 -15.832 1.00 92.12 494 ASP A N 1
ATOM 3747 C CA . ASP A 1 494 ? 7.892 -18.986 -17.216 1.00 92.12 494 ASP A CA 1
ATOM 3748 C C . ASP A 1 494 ? 6.450 -18.495 -17.467 1.00 92.12 494 ASP A C 1
ATOM 3750 O O . ASP A 1 494 ? 5.506 -19.282 -17.400 1.00 92.12 494 ASP A O 1
ATOM 3754 N N . PRO A 1 495 ? 6.238 -17.177 -17.651 1.00 93.50 495 PRO A N 1
ATOM 3755 C CA . PRO A 1 495 ? 4.904 -16.613 -17.814 1.00 93.50 495 PRO A CA 1
ATOM 3756 C C . PRO A 1 495 ? 4.301 -16.946 -19.193 1.00 93.50 495 PRO A C 1
ATOM 3758 O O . PRO A 1 495 ? 4.883 -16.644 -20.234 1.00 93.50 495 PRO A O 1
ATOM 3761 N N . ASP A 1 496 ? 3.075 -17.476 -19.205 1.00 87.69 496 ASP A N 1
ATOM 3762 C CA . ASP A 1 496 ? 2.274 -17.745 -20.413 1.00 87.69 496 ASP A CA 1
ATOM 3763 C C . ASP A 1 496 ? 1.931 -16.489 -21.246 1.00 87.69 496 ASP A C 1
ATOM 3765 O O . ASP A 1 496 ? 1.630 -16.570 -22.446 1.00 87.69 496 ASP A O 1
ATOM 3769 N N . SER A 1 497 ? 1.927 -15.306 -20.624 1.00 90.31 497 SER A N 1
ATOM 3770 C CA . SER A 1 497 ? 1.688 -14.033 -21.306 1.00 90.31 497 SER A CA 1
ATOM 3771 C C . SER A 1 497 ? 2.469 -12.875 -20.689 1.00 90.31 497 SER A C 1
ATOM 3773 O O . SER A 1 497 ? 2.934 -12.940 -19.557 1.00 90.31 497 SER A O 1
ATOM 3775 N N . SER A 1 498 ? 2.623 -11.790 -21.446 1.00 95.06 498 SER A N 1
ATOM 3776 C CA . SER A 1 498 ? 3.331 -10.605 -20.965 1.00 95.06 498 SER A CA 1
ATOM 3777 C C . SER A 1 498 ? 2.578 -9.894 -19.835 1.00 95.06 498 SER A C 1
ATOM 3779 O O . SER A 1 498 ? 1.341 -9.890 -19.791 1.00 95.06 498 SER A O 1
ATOM 3781 N N . VAL A 1 499 ? 3.353 -9.286 -18.934 1.00 97.69 499 VAL A N 1
ATOM 3782 C CA . VAL A 1 499 ? 2.866 -8.539 -17.767 1.00 97.69 499 VAL A CA 1
ATOM 3783 C C . VAL A 1 499 ? 3.619 -7.222 -17.674 1.00 97.69 499 VAL A C 1
ATOM 3785 O O . VAL A 1 499 ? 4.844 -7.187 -17.776 1.00 97.69 499 VAL A O 1
ATOM 3788 N N . HIS A 1 500 ? 2.919 -6.122 -17.430 1.00 98.56 500 HIS A N 1
ATOM 3789 C CA . HIS A 1 500 ? 3.565 -4.836 -17.198 1.00 98.56 500 HIS A CA 1
ATOM 3790 C C . HIS A 1 500 ? 4.201 -4.800 -15.802 1.00 98.56 500 HIS A C 1
ATOM 3792 O O . HIS A 1 500 ? 3.509 -4.949 -14.794 1.00 98.56 500 HIS A O 1
ATOM 3798 N N . VAL A 1 501 ? 5.515 -4.576 -15.709 1.00 98.81 501 VAL A N 1
ATOM 3799 C CA . VAL A 1 501 ? 6.243 -4.599 -14.428 1.00 98.81 501 VAL A CA 1
ATOM 3800 C C . VAL A 1 501 ? 6.908 -3.266 -14.110 1.00 98.81 501 VAL A C 1
ATOM 3802 O O . VAL A 1 501 ? 7.803 -2.817 -14.824 1.00 98.81 501 VAL A O 1
ATOM 3805 N N . LEU A 1 502 ? 6.523 -2.689 -12.970 1.00 98.94 502 LEU A N 1
ATOM 3806 C CA . LEU A 1 502 ? 7.186 -1.550 -12.349 1.00 98.94 502 LEU A CA 1
ATOM 3807 C C . LEU A 1 502 ? 7.964 -1.996 -11.110 1.00 98.94 502 LEU A C 1
ATOM 3809 O O . LEU A 1 502 ? 7.392 -2.386 -10.089 1.00 98.94 502 LEU A O 1
ATOM 3813 N N . GLN A 1 503 ? 9.283 -1.872 -11.167 1.00 98.88 503 GLN A N 1
ATOM 3814 C CA . GLN A 1 503 ? 10.160 -2.049 -10.018 1.00 98.88 503 GLN A CA 1
ATOM 3815 C C . GLN A 1 503 ? 10.490 -0.683 -9.409 1.00 98.88 503 GLN A C 1
ATOM 3817 O O . GLN A 1 503 ? 10.957 0.217 -10.094 1.00 98.88 503 GLN A O 1
ATOM 3822 N N . ILE A 1 504 ? 10.298 -0.517 -8.104 1.00 98.94 504 ILE A N 1
ATOM 3823 C CA . ILE A 1 504 ? 10.620 0.710 -7.365 1.00 98.94 504 ILE A CA 1
ATOM 3824 C C . ILE A 1 504 ? 11.615 0.350 -6.267 1.00 98.94 504 ILE A C 1
ATOM 3826 O O . ILE A 1 504 ? 11.341 -0.507 -5.423 1.00 98.94 504 ILE A O 1
ATOM 3830 N N . HIS A 1 505 ? 12.787 0.985 -6.246 1.00 98.69 505 HIS A N 1
ATOM 3831 C CA . HIS A 1 505 ? 13.847 0.547 -5.338 1.00 98.69 505 HIS A CA 1
ATOM 3832 C C . HIS A 1 505 ? 14.764 1.676 -4.865 1.00 98.69 505 HIS A C 1
ATOM 3834 O O . HIS A 1 505 ? 15.207 2.520 -5.643 1.00 98.69 505 HIS A O 1
ATOM 3840 N N . GLY A 1 506 ? 15.082 1.668 -3.569 1.00 95.44 506 GLY A N 1
ATOM 3841 C CA . GLY A 1 506 ? 15.998 2.625 -2.953 1.00 95.44 506 GLY A CA 1
ATOM 3842 C C . GLY A 1 506 ? 17.460 2.207 -3.081 1.00 95.44 506 GLY A C 1
ATOM 3843 O O . GLY A 1 506 ? 17.821 1.085 -2.735 1.00 95.44 506 GLY A O 1
ATOM 3844 N N . THR A 1 507 ? 18.344 3.109 -3.516 1.00 95.38 507 THR A N 1
ATOM 3845 C CA . THR A 1 507 ? 19.776 2.772 -3.665 1.00 95.38 507 THR A CA 1
ATOM 3846 C C . THR A 1 507 ? 20.498 2.548 -2.328 1.00 95.38 507 THR A C 1
ATOM 3848 O O . THR A 1 507 ? 21.591 1.987 -2.312 1.00 95.38 507 THR A O 1
ATOM 3851 N N . ASN A 1 508 ? 19.917 3.006 -1.212 1.00 88.50 508 ASN A N 1
ATOM 3852 C CA . ASN A 1 508 ? 20.411 2.817 0.158 1.00 88.50 508 ASN A CA 1
ATOM 3853 C C . ASN A 1 508 ? 19.604 1.762 0.933 1.00 88.50 508 ASN A C 1
ATOM 3855 O O . ASN A 1 508 ? 19.666 1.715 2.166 1.00 88.50 508 ASN A O 1
ATOM 3859 N N . ASP A 1 509 ? 18.843 0.917 0.242 1.00 90.12 509 ASP A N 1
ATOM 3860 C CA . ASP A 1 509 ? 18.171 -0.207 0.873 1.00 90.12 509 ASP A CA 1
ATOM 3861 C C . ASP A 1 509 ? 19.197 -1.190 1.468 1.00 90.12 509 ASP A C 1
ATOM 3863 O O . ASP A 1 509 ? 20.034 -1.782 0.778 1.00 90.12 509 ASP A O 1
ATOM 3867 N N . SER A 1 510 ? 19.167 -1.312 2.795 1.00 85.88 510 SER A N 1
ATOM 3868 C CA . SER A 1 510 ? 20.063 -2.166 3.575 1.00 85.88 510 SER A CA 1
ATOM 3869 C C . SER A 1 510 ? 19.467 -3.536 3.905 1.00 85.88 510 SER A C 1
ATOM 3871 O O . SER A 1 510 ? 20.179 -4.373 4.465 1.00 85.88 510 SER A O 1
ATOM 3873 N N . THR A 1 511 ? 18.195 -3.764 3.567 1.00 80.50 511 THR A N 1
ATOM 3874 C CA . THR A 1 511 ? 17.467 -5.013 3.824 1.00 80.50 511 THR A CA 1
ATOM 3875 C C . THR A 1 511 ? 17.406 -5.845 2.552 1.00 80.50 511 THR A C 1
ATOM 3877 O O . THR A 1 511 ? 17.963 -6.944 2.510 1.00 80.50 511 THR A O 1
ATOM 3880 N N . ILE A 1 512 ? 16.807 -5.285 1.501 1.00 93.94 512 ILE A N 1
ATOM 3881 C CA . ILE A 1 512 ? 16.777 -5.858 0.158 1.00 93.94 512 ILE A CA 1
ATOM 3882 C C . ILE A 1 512 ? 17.672 -4.979 -0.696 1.00 93.94 512 ILE A C 1
ATOM 3884 O O . ILE A 1 512 ? 17.346 -3.851 -1.019 1.00 93.94 512 ILE A O 1
ATOM 3888 N N . ARG A 1 513 ? 18.891 -5.432 -0.960 1.00 93.44 513 ARG A N 1
ATOM 3889 C CA . ARG A 1 513 ? 19.908 -4.546 -1.528 1.00 93.44 513 ARG A CA 1
ATOM 3890 C C . ARG A 1 513 ? 19.584 -4.225 -2.981 1.00 93.44 513 ARG A C 1
ATOM 3892 O O . ARG A 1 513 ? 19.375 -5.134 -3.776 1.00 93.44 513 ARG A O 1
ATOM 3899 N N . TYR A 1 514 ? 19.728 -2.953 -3.344 1.00 97.25 514 TYR A N 1
ATOM 3900 C CA . TYR A 1 514 ? 19.548 -2.473 -4.718 1.00 97.25 514 TYR A CA 1
ATOM 3901 C C . TYR A 1 514 ? 20.356 -3.261 -5.766 1.00 97.25 514 TYR A C 1
ATOM 3903 O O . TYR A 1 514 ? 19.873 -3.514 -6.863 1.00 97.25 514 TYR A O 1
ATOM 3911 N N . ASN A 1 515 ? 21.580 -3.682 -5.428 1.00 95.88 515 ASN A N 1
ATOM 3912 C CA . ASN A 1 515 ? 22.460 -4.448 -6.325 1.00 95.88 515 ASN A CA 1
ATOM 3913 C C . ASN A 1 515 ? 22.307 -5.975 -6.186 1.00 95.88 515 ASN A C 1
ATOM 3915 O O . ASN A 1 515 ? 23.186 -6.710 -6.627 1.00 95.88 515 ASN A O 1
ATOM 3919 N N . GLY A 1 516 ? 21.255 -6.446 -5.520 1.00 95.94 516 GLY A N 1
ATOM 3920 C CA . GLY A 1 516 ? 21.048 -7.861 -5.237 1.00 95.94 516 GLY A CA 1
ATOM 3921 C C . GLY A 1 516 ? 21.798 -8.317 -3.990 1.00 95.94 516 GLY A C 1
ATOM 3922 O O . GLY A 1 516 ? 22.629 -7.606 -3.400 1.00 95.94 516 GLY A O 1
ATOM 3923 N N . GLY A 1 517 ? 21.468 -9.516 -3.533 1.00 95.50 517 GLY A N 1
ATOM 3924 C CA . GLY A 1 517 ? 22.015 -10.038 -2.294 1.00 95.50 517 GLY A CA 1
ATOM 3925 C C . GLY A 1 517 ? 21.460 -11.399 -1.933 1.00 95.50 517 GLY A C 1
ATOM 3926 O O . GLY A 1 517 ? 21.034 -12.167 -2.783 1.00 95.50 517 GLY A O 1
ATOM 3927 N N . SER A 1 518 ? 21.490 -11.701 -0.637 1.00 94.69 518 SER A N 1
ATOM 3928 C CA . SER A 1 518 ? 21.006 -12.979 -0.133 1.00 94.69 518 SER A CA 1
ATOM 3929 C C . SER A 1 518 ? 20.296 -12.833 1.201 1.00 94.69 518 SER A C 1
ATOM 3931 O O . SER A 1 518 ? 20.798 -12.118 2.074 1.00 94.69 518 SER A O 1
ATOM 3933 N N . ILE A 1 519 ? 19.211 -13.577 1.397 1.00 88.50 519 ILE A N 1
ATOM 3934 C CA . ILE A 1 519 ? 18.536 -13.734 2.690 1.00 88.50 519 ILE A CA 1
ATOM 3935 C C . ILE A 1 519 ? 18.713 -15.185 3.130 1.00 88.50 519 ILE A C 1
ATOM 3937 O O . ILE A 1 519 ? 18.364 -16.104 2.401 1.00 88.50 519 ILE A O 1
ATOM 3941 N N . ASN A 1 520 ? 19.315 -15.413 4.301 1.00 86.12 520 ASN A N 1
ATOM 3942 C CA . ASN A 1 520 ? 19.597 -16.759 4.828 1.00 86.12 520 ASN A CA 1
ATOM 3943 C C . ASN A 1 520 ? 20.309 -17.717 3.842 1.00 86.12 520 ASN A C 1
ATOM 3945 O O . ASN A 1 520 ? 20.204 -18.932 3.971 1.00 86.12 520 ASN A O 1
ATOM 3949 N N . GLY A 1 521 ? 21.075 -17.174 2.888 1.00 86.62 521 GLY A N 1
ATOM 3950 C CA . GLY A 1 521 ? 21.803 -17.934 1.865 1.00 86.62 521 GLY A CA 1
ATOM 3951 C C . GLY A 1 521 ? 21.097 -18.030 0.509 1.00 86.62 521 GLY A C 1
ATOM 3952 O O . GLY A 1 521 ? 21.780 -18.263 -0.488 1.00 86.62 521 GLY A O 1
ATOM 3953 N N . ASN A 1 522 ? 19.792 -17.762 0.446 1.00 91.25 522 ASN A N 1
ATOM 3954 C CA . ASN A 1 522 ? 19.027 -17.734 -0.800 1.00 91.25 522 ASN A CA 1
ATOM 3955 C C . ASN A 1 522 ? 19.270 -16.402 -1.514 1.00 91.25 522 ASN A C 1
ATOM 3957 O O . ASN A 1 522 ? 19.125 -15.342 -0.899 1.00 91.25 522 ASN A O 1
ATOM 3961 N N . GLN A 1 523 ? 19.706 -16.460 -2.772 1.00 96.69 523 GLN A N 1
ATOM 3962 C CA . GLN A 1 523 ? 20.058 -15.275 -3.557 1.00 96.69 523 GLN A CA 1
ATOM 3963 C C . GLN A 1 523 ? 18.811 -14.605 -4.134 1.00 96.69 523 GLN A C 1
ATOM 3965 O O . GLN A 1 523 ? 17.812 -15.274 -4.380 1.00 96.69 523 GLN A O 1
ATOM 3970 N N . TYR A 1 524 ? 18.892 -13.297 -4.352 1.00 97.44 524 TYR A N 1
ATOM 3971 C CA . TYR A 1 524 ? 17.924 -12.522 -5.120 1.00 97.44 524 TYR A CA 1
ATOM 3972 C C . TYR A 1 524 ? 18.650 -11.514 -6.024 1.00 97.44 524 TYR A C 1
ATOM 3974 O O . TYR A 1 524 ? 19.686 -10.967 -5.608 1.00 97.44 524 TYR A O 1
ATOM 3982 N N . PRO A 1 525 ? 18.099 -11.231 -7.218 1.00 97.94 525 PRO A N 1
ATOM 3983 C CA . PRO A 1 525 ? 18.705 -10.314 -8.172 1.00 97.94 525 PRO A CA 1
ATOM 3984 C C . PRO A 1 525 ? 18.599 -8.860 -7.703 1.00 97.94 525 PRO A C 1
ATOM 3986 O O . PRO A 1 525 ? 17.798 -8.508 -6.832 1.00 97.94 525 PRO A O 1
ATOM 3989 N N . GLY A 1 526 ? 19.425 -7.989 -8.284 1.00 98.06 526 GLY A N 1
ATOM 3990 C CA . GLY A 1 526 ? 19.321 -6.544 -8.055 1.00 98.06 526 GLY A CA 1
ATOM 3991 C C . GLY A 1 526 ? 18.085 -5.918 -8.698 1.00 98.06 526 GLY A C 1
ATOM 3992 O O . GLY A 1 526 ? 17.381 -6.556 -9.471 1.00 98.06 526 GLY A O 1
ATOM 3993 N N . ALA A 1 527 ? 17.824 -4.642 -8.413 1.00 98.50 527 ALA A N 1
ATOM 3994 C CA . ALA A 1 527 ? 16.688 -3.914 -8.979 1.00 98.50 527 ALA A CA 1
ATOM 3995 C C . ALA A 1 527 ? 16.801 -3.753 -10.505 1.00 98.50 527 ALA A C 1
ATOM 3997 O O . ALA A 1 527 ? 15.823 -3.969 -11.217 1.00 98.50 527 ALA A O 1
ATOM 3998 N N . ILE A 1 528 ? 18.003 -3.437 -11.004 1.00 98.44 528 ILE A N 1
ATOM 3999 C CA . ILE A 1 528 ? 18.287 -3.373 -12.448 1.00 98.44 528 ILE A CA 1
ATOM 4000 C C . ILE A 1 528 ? 18.092 -4.757 -13.070 1.00 98.44 528 ILE A C 1
ATOM 4002 O O . ILE A 1 528 ? 17.283 -4.906 -13.973 1.00 98.44 528 ILE A O 1
ATOM 4006 N N . GLU A 1 529 ? 18.749 -5.778 -12.518 1.00 98.44 529 GLU A N 1
ATOM 4007 C CA . GLU A 1 529 ? 18.675 -7.155 -13.018 1.00 98.44 529 GLU A CA 1
ATOM 4008 C C . GLU A 1 529 ? 17.240 -7.707 -13.012 1.00 98.44 529 GLU A C 1
ATOM 4010 O O . GLU A 1 529 ? 16.800 -8.265 -14.009 1.00 98.44 529 GLU A O 1
ATOM 4015 N N . THR A 1 530 ? 16.471 -7.464 -11.945 1.00 98.44 530 THR A N 1
ATOM 4016 C CA . THR A 1 530 ? 15.036 -7.796 -11.872 1.00 98.44 530 THR A CA 1
ATOM 4017 C C . THR A 1 530 ? 14.272 -7.174 -13.040 1.00 98.44 530 THR A C 1
ATOM 4019 O O . THR A 1 530 ? 13.459 -7.840 -13.673 1.00 98.44 530 THR A O 1
ATOM 4022 N N . THR A 1 531 ? 14.532 -5.901 -13.341 1.00 98.62 531 THR A N 1
ATOM 4023 C CA . THR A 1 531 ? 13.822 -5.175 -14.403 1.00 98.62 531 THR A CA 1
ATOM 4024 C C . THR A 1 531 ? 14.244 -5.661 -15.792 1.00 98.62 531 THR A C 1
ATOM 4026 O O . THR A 1 531 ? 13.397 -5.836 -16.660 1.00 98.62 531 THR A O 1
ATOM 4029 N N . GLU A 1 532 ? 15.530 -5.949 -16.000 1.00 98.19 532 GLU A N 1
ATOM 4030 C CA . GLU A 1 532 ? 16.061 -6.491 -17.259 1.00 98.19 532 GLU A CA 1
ATOM 4031 C C . GLU A 1 532 ? 15.572 -7.920 -17.539 1.00 98.19 532 GLU A C 1
ATOM 4033 O O . GLU A 1 532 ? 15.298 -8.266 -18.693 1.00 98.19 532 GLU A O 1
ATOM 4038 N N . MET A 1 533 ? 15.411 -8.740 -16.494 1.00 97.69 533 MET A N 1
ATOM 4039 C CA . MET A 1 533 ? 14.764 -10.051 -16.597 1.00 97.69 533 MET A CA 1
ATOM 4040 C C . MET A 1 533 ? 13.323 -9.898 -17.087 1.00 97.69 533 MET A C 1
ATOM 4042 O O . MET A 1 533 ? 12.951 -10.528 -18.072 1.00 97.69 533 MET A O 1
ATOM 4046 N N . TRP A 1 534 ? 12.538 -9.001 -16.480 1.00 97.94 534 TRP A N 1
ATOM 4047 C CA . TRP A 1 534 ? 11.168 -8.734 -16.929 1.00 97.94 534 TRP A CA 1
ATOM 4048 C C . TRP A 1 534 ? 11.095 -8.130 -18.330 1.00 97.94 534 TRP A C 1
ATOM 4050 O O . TRP A 1 534 ? 10.221 -8.512 -19.102 1.00 97.94 534 TRP A O 1
ATOM 4060 N N . ALA A 1 535 ? 12.028 -7.252 -18.706 1.00 98.06 535 ALA A N 1
ATOM 4061 C CA . ALA A 1 535 ? 12.136 -6.767 -20.080 1.00 98.06 535 ALA A CA 1
ATOM 4062 C C . ALA A 1 535 ? 12.323 -7.942 -21.054 1.00 98.06 535 ALA A C 1
ATOM 4064 O O . ALA A 1 535 ? 11.615 -8.030 -22.053 1.00 98.06 535 ALA A O 1
ATOM 4065 N N . SER A 1 536 ? 13.209 -8.884 -20.721 1.00 96.94 536 SER A N 1
ATOM 4066 C CA . SER A 1 536 ? 13.466 -10.074 -21.540 1.00 96.94 536 SER A CA 1
ATOM 4067 C C . SER A 1 536 ? 12.251 -11.007 -21.622 1.00 96.94 536 SER A C 1
ATOM 4069 O O . SER A 1 536 ? 11.899 -11.440 -22.717 1.00 96.94 536 SER A O 1
ATOM 4071 N N . LEU A 1 537 ? 11.583 -11.279 -20.493 1.00 96.06 537 LEU A N 1
ATOM 4072 C CA . LEU A 1 537 ? 10.362 -12.101 -20.429 1.00 96.06 537 LEU A CA 1
ATOM 4073 C C . LEU A 1 537 ? 9.208 -11.477 -21.227 1.00 96.06 537 LEU A C 1
ATOM 4075 O O . LEU A 1 537 ? 8.449 -12.177 -21.890 1.00 96.06 537 LEU A O 1
ATOM 4079 N N . ASN A 1 538 ? 9.123 -10.147 -21.241 1.00 96.69 538 ASN A N 1
ATOM 4080 C CA . ASN A 1 538 ? 8.165 -9.399 -22.051 1.00 96.69 538 ASN A CA 1
ATOM 4081 C C . ASN A 1 538 ? 8.596 -9.228 -23.517 1.00 96.69 538 ASN A C 1
ATOM 4083 O O . ASN A 1 538 ? 7.944 -8.497 -24.261 1.00 96.69 538 ASN A O 1
ATOM 4087 N N . GLY A 1 539 ? 9.691 -9.856 -23.953 1.00 95.81 539 GLY A N 1
ATOM 4088 C CA . GLY A 1 539 ? 10.199 -9.759 -25.322 1.00 95.81 539 GLY A CA 1
ATOM 4089 C C . GLY A 1 539 ? 10.803 -8.400 -25.689 1.00 95.81 539 GLY A C 1
ATOM 4090 O O . GLY A 1 539 ? 11.174 -8.201 -26.841 1.00 95.81 539 GLY A O 1
ATOM 4091 N N . CYS A 1 540 ? 10.934 -7.479 -24.734 1.00 97.00 540 CYS A N 1
ATOM 4092 C CA . CYS A 1 540 ? 11.543 -6.178 -24.961 1.00 97.00 540 CYS A CA 1
ATOM 4093 C C . CYS A 1 540 ? 13.045 -6.319 -25.248 1.00 97.00 540 CYS A C 1
ATOM 4095 O O . CYS A 1 540 ? 13.751 -7.147 -24.663 1.00 97.00 540 CYS A O 1
ATOM 4097 N N . ALA A 1 541 ? 13.581 -5.433 -26.083 1.00 96.75 541 ALA A N 1
ATOM 4098 C CA . ALA A 1 541 ? 15.018 -5.242 -26.163 1.00 96.75 541 ALA A CA 1
ATOM 4099 C C . ALA A 1 541 ? 15.530 -4.655 -24.836 1.00 96.75 541 ALA A C 1
ATOM 4101 O O . ALA A 1 541 ? 15.032 -3.636 -24.354 1.00 96.75 541 ALA A O 1
ATOM 4102 N N . VAL A 1 542 ? 16.572 -5.270 -24.266 1.00 97.25 542 VAL A N 1
ATOM 4103 C CA . VAL A 1 542 ? 17.202 -4.831 -23.008 1.00 97.25 542 VAL A CA 1
ATOM 4104 C C . VAL A 1 542 ? 18.116 -3.626 -23.267 1.00 97.25 542 VAL A C 1
ATOM 4106 O O . VAL A 1 542 ? 19.343 -3.697 -23.193 1.00 97.25 542 VAL A O 1
ATOM 4109 N N . ILE A 1 543 ? 17.500 -2.515 -23.666 1.00 96.50 543 ILE A N 1
ATOM 4110 C CA . ILE A 1 543 ? 18.142 -1.235 -23.952 1.00 96.50 543 ILE A CA 1
ATOM 4111 C C . ILE A 1 543 ? 17.446 -0.182 -23.080 1.00 96.50 543 ILE A C 1
ATOM 4113 O O . ILE A 1 543 ? 16.309 0.178 -23.390 1.00 96.50 543 ILE A O 1
ATOM 4117 N N . PRO A 1 544 ? 18.095 0.300 -22.003 1.00 96.44 544 PRO A N 1
ATOM 4118 C CA . PRO A 1 544 ? 17.476 1.255 -21.096 1.00 96.44 544 PRO A CA 1
ATOM 4119 C C . PRO A 1 544 ? 17.300 2.625 -21.762 1.00 96.44 544 PRO A C 1
ATOM 4121 O O . PRO A 1 544 ? 18.185 3.107 -22.478 1.00 96.44 544 PRO A O 1
ATOM 4124 N N . ASP A 1 545 ? 16.170 3.263 -21.477 1.00 97.00 545 ASP A N 1
ATOM 4125 C CA . ASP A 1 545 ? 15.870 4.653 -21.802 1.00 97.00 545 ASP A CA 1
ATOM 4126 C C . ASP A 1 545 ? 15.585 5.439 -20.512 1.00 97.00 545 ASP A C 1
ATOM 4128 O O . ASP A 1 545 ? 14.560 5.243 -19.854 1.00 97.00 545 ASP A O 1
ATOM 4132 N N . ASP A 1 546 ? 16.514 6.342 -20.184 1.00 96.06 546 ASP A N 1
ATOM 4133 C CA . ASP A 1 546 ? 16.492 7.227 -19.012 1.00 96.06 546 ASP A CA 1
ATOM 4134 C C . ASP A 1 546 ? 16.040 8.661 -19.369 1.00 96.06 546 ASP A C 1
ATOM 4136 O O . ASP A 1 546 ? 16.403 9.631 -18.697 1.00 96.06 546 ASP A O 1
ATOM 4140 N N . SER A 1 547 ? 15.335 8.848 -20.491 1.00 94.81 547 SER A N 1
ATOM 4141 C CA . SER A 1 547 ? 14.905 10.177 -20.954 1.00 94.81 547 SER A CA 1
ATOM 4142 C C . SER A 1 547 ? 13.697 10.740 -20.198 1.00 94.81 547 SER A C 1
ATOM 4144 O O . SER A 1 547 ? 13.450 11.952 -20.260 1.00 94.81 547 SER A O 1
ATOM 4146 N N . SER A 1 548 ? 12.972 9.889 -19.467 1.00 95.25 548 SER A N 1
ATOM 4147 C CA . SER A 1 548 ? 11.853 10.283 -18.614 1.00 95.25 548 SER A CA 1
ATOM 4148 C C . SER A 1 548 ? 12.300 11.260 -17.517 1.00 95.25 548 SER A C 1
ATOM 4150 O O . SER A 1 548 ? 13.377 11.105 -16.934 1.00 95.25 548 SER A O 1
ATOM 4152 N N . PRO A 1 549 ? 11.496 12.296 -17.211 1.00 95.12 549 PRO A N 1
ATOM 4153 C CA . PRO A 1 549 ? 11.821 13.218 -16.133 1.00 95.12 549 PRO A CA 1
ATOM 4154 C C . PRO A 1 549 ? 11.826 12.487 -14.780 1.00 95.12 549 PRO A C 1
ATOM 4156 O O . PRO A 1 549 ? 11.019 11.579 -14.574 1.00 95.12 549 PRO A O 1
ATOM 4159 N N . PRO A 1 550 ? 12.697 12.892 -13.841 1.00 94.38 550 PRO A N 1
ATOM 4160 C CA . PRO A 1 550 ? 12.709 12.299 -12.515 1.00 94.38 550 PRO A CA 1
ATOM 4161 C C . PRO A 1 550 ? 11.421 12.614 -11.742 1.00 94.38 550 PRO A C 1
ATOM 4163 O O . PRO A 1 550 ? 10.766 13.634 -11.968 1.00 94.38 550 PRO A O 1
ATOM 4166 N N . LEU A 1 551 ? 11.091 11.737 -10.797 1.00 95.94 551 LEU A N 1
ATOM 4167 C CA . LEU A 1 551 ? 9.926 11.824 -9.920 1.00 95.94 551 LEU A CA 1
ATOM 4168 C C . LEU A 1 551 ? 10.348 12.179 -8.486 1.00 95.94 551 LEU A C 1
ATOM 4170 O O . LEU A 1 551 ? 11.493 11.970 -8.082 1.00 95.94 551 LEU A O 1
ATOM 4174 N N . ASN A 1 552 ? 9.393 12.663 -7.693 1.00 92.38 552 ASN A N 1
ATOM 4175 C CA . ASN A 1 552 ? 9.562 12.914 -6.261 1.00 92.38 552 ASN A CA 1
ATOM 4176 C C . ASN A 1 552 ? 8.649 11.978 -5.465 1.00 92.38 552 ASN A C 1
ATOM 4178 O O . ASN A 1 552 ? 7.492 12.297 -5.167 1.00 92.38 552 ASN A O 1
ATOM 4182 N N . LEU A 1 553 ? 9.169 10.800 -5.141 1.00 91.06 553 LEU A N 1
ATOM 4183 C CA . LEU A 1 553 ? 8.454 9.759 -4.411 1.00 91.06 553 LEU A CA 1
ATOM 4184 C C . LEU A 1 553 ? 8.740 9.798 -2.911 1.00 91.06 553 LEU A C 1
ATOM 4186 O O . LEU A 1 553 ? 8.011 9.158 -2.157 1.00 91.06 553 LEU A O 1
ATOM 4190 N N . VAL A 1 554 ? 9.761 10.527 -2.449 1.00 80.69 554 VAL A N 1
ATOM 4191 C CA . VAL A 1 554 ? 10.245 10.481 -1.065 1.00 80.69 554 VAL A CA 1
ATOM 4192 C C . VAL A 1 554 ? 10.369 11.871 -0.453 1.00 80.69 554 VAL A C 1
ATOM 4194 O O . VAL A 1 554 ? 11.251 12.661 -0.762 1.00 80.69 554 VAL A O 1
ATOM 4197 N N . SER A 1 555 ? 9.520 12.139 0.537 1.00 72.94 555 SER A N 1
ATOM 4198 C CA . SER A 1 555 ? 9.368 13.453 1.171 1.00 72.94 555 SER A CA 1
ATOM 4199 C C . SER A 1 555 ? 10.594 13.957 1.943 1.00 72.94 555 SER A C 1
ATOM 4201 O O . SER A 1 555 ? 10.735 15.164 2.148 1.00 72.94 555 SER A O 1
ATOM 4203 N N . ASN A 1 556 ? 11.471 13.059 2.407 1.00 65.38 556 ASN A N 1
ATOM 4204 C CA . ASN A 1 556 ? 12.661 13.407 3.191 1.00 65.38 556 ASN A CA 1
ATOM 4205 C C . ASN A 1 556 ? 13.967 13.402 2.379 1.00 65.38 556 ASN A C 1
ATOM 4207 O O . ASN A 1 556 ? 15.040 13.566 2.967 1.00 65.38 556 ASN A O 1
ATOM 4211 N N . ILE A 1 557 ? 13.887 13.241 1.057 1.00 70.25 557 ILE A N 1
ATOM 4212 C CA . ILE A 1 557 ? 15.006 13.413 0.132 1.00 70.25 557 ILE A CA 1
ATOM 4213 C C . ILE A 1 557 ? 14.686 14.638 -0.731 1.00 70.25 557 ILE A C 1
ATOM 4215 O O . ILE A 1 557 ? 13.563 14.840 -1.171 1.00 70.25 557 ILE A O 1
ATOM 4219 N N . SER A 1 558 ? 15.650 15.546 -0.877 1.00 73.31 558 SER A N 1
ATOM 4220 C CA . SER A 1 558 ? 15.409 16.814 -1.569 1.00 73.31 558 SER A CA 1
ATOM 4221 C C . SER A 1 558 ? 15.547 16.650 -3.080 1.00 73.31 558 SER A C 1
ATOM 4223 O O . SER A 1 558 ? 16.579 16.171 -3.541 1.00 73.31 558 SER A O 1
ATOM 4225 N N . GLY A 1 559 ? 14.608 17.231 -3.828 1.00 75.12 559 GLY A N 1
ATOM 4226 C CA . GLY A 1 559 ? 14.626 17.268 -5.293 1.00 75.12 559 GLY A CA 1
ATOM 4227 C C . GLY A 1 559 ? 13.655 16.260 -5.895 1.00 75.12 559 GLY A C 1
ATOM 4228 O O . GLY A 1 559 ? 12.773 15.784 -5.194 1.00 75.12 559 GLY A O 1
ATOM 4229 N N . ASP A 1 560 ? 13.817 15.989 -7.184 1.00 83.94 560 ASP A N 1
ATOM 4230 C CA . ASP A 1 560 ? 13.174 14.865 -7.861 1.00 83.94 560 ASP A CA 1
ATOM 4231 C C . ASP A 1 560 ? 14.193 13.717 -7.828 1.00 83.94 560 ASP A C 1
ATOM 4233 O O . ASP A 1 560 ? 15.077 13.604 -8.679 1.00 83.94 560 ASP A O 1
ATOM 4237 N N . GLU A 1 561 ? 14.194 12.978 -6.721 1.00 92.50 561 GLU A N 1
ATOM 4238 C CA . GLU A 1 561 ? 15.229 12.001 -6.371 1.00 92.50 561 GLU A CA 1
ATOM 4239 C C . GLU A 1 561 ? 15.066 10.643 -7.051 1.00 92.50 561 GLU A C 1
ATOM 4241 O O . GLU A 1 561 ? 15.956 9.796 -6.951 1.00 92.50 561 GLU A O 1
ATOM 4246 N N . THR A 1 562 ? 13.930 10.411 -7.699 1.00 97.69 562 THR A N 1
ATOM 4247 C CA . THR A 1 562 ? 13.621 9.127 -8.314 1.00 97.69 562 THR A CA 1
ATOM 4248 C C . THR A 1 562 ? 13.897 9.188 -9.809 1.00 97.69 562 THR A C 1
ATOM 4250 O O . THR A 1 562 ? 13.221 9.908 -10.536 1.00 97.69 562 THR A O 1
ATOM 4253 N N . LEU A 1 563 ? 14.888 8.431 -10.274 1.00 97.88 563 LEU A N 1
ATOM 4254 C CA . 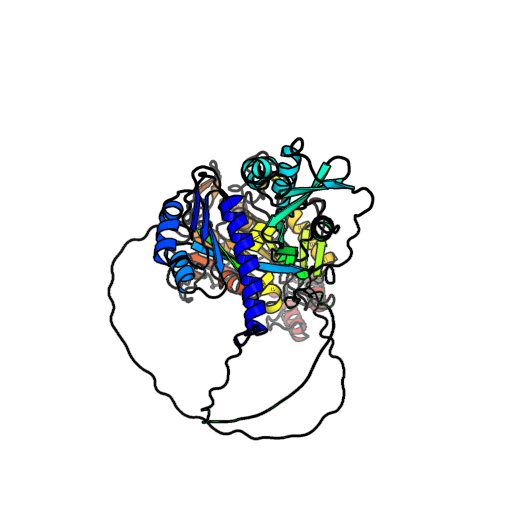LEU A 1 563 ? 15.186 8.283 -11.699 1.00 97.88 563 LEU A CA 1
ATOM 4255 C C . LEU A 1 563 ? 14.256 7.240 -12.318 1.00 97.88 563 LEU A C 1
ATOM 4257 O O . LEU A 1 563 ? 13.977 6.225 -11.682 1.00 97.88 563 LEU A O 1
ATOM 4261 N N . VAL A 1 564 ? 13.820 7.483 -13.550 1.00 98.56 564 VAL A N 1
ATOM 4262 C CA . VAL A 1 564 ? 12.941 6.585 -14.302 1.00 98.56 564 VAL A CA 1
ATOM 4263 C C . VAL A 1 564 ? 13.723 5.986 -15.464 1.00 98.56 564 VAL A C 1
ATOM 4265 O O . VAL A 1 564 ? 14.181 6.722 -16.335 1.00 98.56 564 VAL A O 1
ATOM 4268 N N . THR A 1 565 ? 13.845 4.662 -15.471 1.00 98.56 565 THR A N 1
ATOM 4269 C CA . THR A 1 565 ? 14.463 3.880 -16.546 1.00 98.56 565 THR A CA 1
ATOM 4270 C C . THR A 1 565 ? 13.409 2.975 -17.165 1.00 98.56 565 THR A C 1
ATOM 4272 O O . THR A 1 565 ? 12.819 2.153 -16.469 1.00 98.56 565 THR A O 1
ATOM 4275 N N . THR A 1 566 ? 13.186 3.095 -18.470 1.00 98.12 566 THR A N 1
ATOM 4276 C CA . THR A 1 566 ? 12.212 2.278 -19.215 1.00 98.12 566 THR A CA 1
ATOM 4277 C C . THR A 1 566 ? 12.908 1.348 -20.206 1.00 98.12 566 THR A C 1
ATOM 4279 O O . THR A 1 566 ? 14.020 1.632 -20.650 1.00 98.12 566 THR A O 1
ATOM 4282 N N . TYR A 1 567 ? 12.242 0.257 -20.590 1.00 97.31 567 TYR A N 1
ATOM 4283 C CA . TYR A 1 567 ? 12.687 -0.650 -21.658 1.00 97.31 567 TYR A CA 1
ATOM 4284 C C . TYR A 1 567 ? 11.621 -0.717 -22.767 1.00 97.31 567 TYR A C 1
ATOM 4286 O O . TYR A 1 567 ? 10.886 -1.695 -22.843 1.00 97.31 567 TYR A O 1
ATOM 4294 N N . PRO A 1 568 ? 11.469 0.330 -23.605 1.00 91.06 568 PRO A N 1
ATOM 4295 C CA . PRO A 1 568 ? 10.276 0.499 -24.445 1.00 91.06 568 PRO A CA 1
ATOM 4296 C C . PRO A 1 568 ? 10.343 -0.201 -25.814 1.00 91.06 568 PRO A C 1
ATOM 4298 O O . PRO A 1 568 ? 9.381 -0.154 -26.578 1.00 91.06 568 PRO A O 1
ATOM 4301 N N . GLN A 1 569 ? 11.491 -0.766 -26.189 1.00 92.81 569 GLN A N 1
ATOM 4302 C CA . GLN A 1 569 ? 11.731 -1.259 -27.548 1.00 92.81 569 GLN A CA 1
ATOM 4303 C C . GLN A 1 569 ? 11.329 -2.726 -27.689 1.00 92.81 569 GLN A C 1
ATOM 4305 O O . GLN A 1 569 ? 11.657 -3.532 -26.828 1.00 92.81 569 GLN A O 1
ATOM 4310 N N . ASP A 1 570 ? 10.683 -3.065 -28.805 1.00 94.06 570 ASP A N 1
ATOM 4311 C CA . ASP A 1 570 ? 10.362 -4.435 -29.241 1.00 94.06 570 ASP A CA 1
ATOM 4312 C C . ASP A 1 570 ? 9.534 -5.289 -28.259 1.00 94.06 570 ASP A C 1
ATOM 4314 O O . ASP A 1 570 ? 9.409 -6.494 -28.456 1.00 94.06 570 ASP A O 1
ATOM 4318 N N . CYS A 1 571 ? 8.924 -4.682 -27.237 1.00 94.00 571 CYS A N 1
ATOM 4319 C CA . CYS A 1 571 ? 8.091 -5.397 -26.274 1.00 94.00 571 CYS A CA 1
ATOM 4320 C C . CYS A 1 571 ? 6.917 -6.120 -26.946 1.00 94.00 571 CYS A C 1
ATOM 4322 O O . CYS A 1 571 ? 6.256 -5.584 -27.842 1.00 94.00 571 CYS A O 1
ATOM 4324 N N . ALA A 1 572 ? 6.617 -7.322 -26.459 1.00 91.94 572 ALA A N 1
ATOM 4325 C CA . ALA A 1 572 ? 5.400 -8.029 -26.811 1.00 91.94 572 ALA A CA 1
ATOM 4326 C C . ALA A 1 572 ? 4.160 -7.264 -26.293 1.00 91.94 572 ALA A C 1
ATOM 4328 O O . ALA A 1 572 ? 4.232 -6.581 -25.265 1.00 91.94 572 ALA A O 1
ATOM 4329 N N . PRO A 1 573 ? 3.006 -7.362 -26.982 1.00 88.19 573 PRO A N 1
ATOM 4330 C CA . PRO A 1 573 ? 1.772 -6.719 -26.536 1.00 88.19 573 PRO A CA 1
ATOM 4331 C C . PRO A 1 573 ? 1.403 -7.113 -25.100 1.00 88.19 573 PRO A C 1
ATOM 4333 O O . PRO A 1 573 ? 1.393 -8.296 -24.766 1.00 88.19 573 PRO A O 1
ATOM 4336 N N . GLY A 1 574 ? 1.059 -6.127 -24.267 1.00 89.31 574 GLY A N 1
ATOM 4337 C CA . GLY A 1 574 ? 0.742 -6.357 -22.851 1.00 89.31 574 GLY A CA 1
ATOM 4338 C C . GLY A 1 574 ? 1.959 -6.481 -21.935 1.00 89.31 574 GLY A C 1
ATOM 4339 O O . GLY A 1 574 ? 1.809 -6.839 -20.772 1.00 89.31 574 GLY A O 1
ATOM 4340 N N . GLY A 1 575 ? 3.163 -6.231 -22.459 1.00 94.81 575 GLY A N 1
ATOM 4341 C CA . GLY A 1 575 ? 4.411 -6.256 -21.709 1.00 94.81 575 GLY A CA 1
ATOM 4342 C C . GLY A 1 575 ? 5.087 -4.894 -21.659 1.00 94.81 575 GLY A C 1
ATOM 4343 O O . GLY A 1 575 ? 5.173 -4.182 -22.658 1.00 94.81 575 GLY A O 1
ATOM 4344 N N . SER A 1 576 ? 5.604 -4.540 -20.489 1.00 97.06 576 SER A N 1
ATOM 4345 C CA . SER A 1 576 ? 6.567 -3.452 -20.310 1.00 97.06 576 SER A CA 1
ATOM 4346 C C . SER A 1 576 ? 7.402 -3.717 -19.060 1.00 97.06 576 SER A C 1
ATOM 4348 O O . SER A 1 576 ? 6.991 -4.467 -18.173 1.00 97.06 576 SER A O 1
ATOM 4350 N N . ALA A 1 577 ? 8.587 -3.120 -18.995 1.00 98.19 577 ALA A N 1
ATOM 4351 C CA . ALA A 1 577 ? 9.420 -3.144 -17.803 1.00 98.19 577 ALA A CA 1
ATOM 4352 C C . ALA A 1 577 ? 9.962 -1.740 -17.529 1.00 98.19 577 ALA A C 1
ATOM 4354 O O . ALA A 1 577 ? 10.479 -1.070 -18.430 1.00 98.19 577 ALA A O 1
ATOM 4355 N N . GLU A 1 578 ? 9.837 -1.301 -16.282 1.00 98.56 578 GLU A N 1
ATOM 4356 C CA . GLU A 1 578 ? 10.245 0.025 -15.834 1.00 98.56 578 GLU A CA 1
ATOM 4357 C C . GLU A 1 578 ? 10.851 -0.037 -14.429 1.00 98.56 578 GLU A C 1
ATOM 4359 O O . GLU A 1 578 ? 10.387 -0.780 -13.562 1.00 98.56 578 GLU A O 1
ATOM 4364 N N . LEU A 1 579 ? 11.898 0.755 -14.203 1.00 98.88 579 LEU A N 1
ATOM 4365 C CA . LEU A 1 579 ? 12.582 0.889 -12.924 1.00 98.88 579 LEU A CA 1
ATOM 4366 C C . LEU A 1 579 ? 12.529 2.337 -12.438 1.00 98.88 579 LEU A C 1
ATOM 4368 O O . LEU A 1 579 ? 13.064 3.247 -13.070 1.00 98.88 579 LEU A O 1
ATOM 4372 N N . TRP A 1 580 ? 11.959 2.533 -11.253 1.00 98.81 580 TRP A N 1
ATOM 4373 C CA . TRP A 1 580 ? 12.008 3.776 -10.491 1.00 98.81 580 TRP A CA 1
ATOM 4374 C C . TRP A 1 580 ? 13.076 3.675 -9.402 1.00 98.81 580 TRP A C 1
ATOM 4376 O O . TRP A 1 580 ? 12.884 3.079 -8.336 1.00 98.81 580 TRP A O 1
ATOM 4386 N N . THR A 1 581 ? 14.231 4.274 -9.674 1.00 98.69 581 THR A N 1
ATOM 4387 C CA . THR A 1 581 ? 15.388 4.268 -8.778 1.00 98.69 581 THR A CA 1
ATOM 4388 C C . THR A 1 581 ? 15.335 5.457 -7.836 1.00 98.69 581 THR A C 1
ATOM 4390 O O . THR A 1 581 ? 15.667 6.576 -8.224 1.00 98.69 581 THR A O 1
ATOM 4393 N N . ILE A 1 582 ? 14.987 5.222 -6.573 1.00 97.25 582 ILE A N 1
ATOM 4394 C CA . ILE A 1 582 ? 14.977 6.257 -5.537 1.00 97.25 582 ILE A CA 1
ATOM 4395 C C . ILE A 1 582 ? 16.417 6.480 -5.057 1.00 97.25 582 ILE A C 1
ATOM 4397 O O . ILE A 1 582 ? 16.944 5.734 -4.217 1.00 97.25 582 ILE A O 1
ATOM 4401 N N . VAL A 1 583 ? 17.077 7.519 -5.569 1.00 91.94 583 VAL A N 1
ATOM 4402 C CA . VAL A 1 583 ? 18.468 7.833 -5.223 1.00 91.94 583 VAL A CA 1
ATOM 4403 C C . VAL A 1 583 ? 18.562 8.232 -3.752 1.00 91.94 583 VAL A C 1
ATOM 4405 O O . VAL A 1 583 ? 17.998 9.226 -3.304 1.00 91.94 583 VAL A O 1
ATOM 4408 N N . GLY A 1 584 ? 19.301 7.440 -2.976 1.00 81.50 584 GLY A N 1
ATOM 4409 C CA . GLY A 1 584 ? 19.417 7.593 -1.526 1.00 81.50 584 GLY A CA 1
ATOM 4410 C C . GLY A 1 584 ? 18.229 7.041 -0.729 1.00 81.50 584 GLY A C 1
ATOM 4411 O O . GLY A 1 584 ? 18.258 7.128 0.500 1.00 81.50 584 GLY A O 1
ATOM 4412 N N . GLY A 1 585 ? 17.225 6.456 -1.391 1.00 81.19 585 GLY A N 1
ATOM 4413 C CA . GLY A 1 585 ? 16.068 5.820 -0.758 1.00 81.19 585 GLY A CA 1
ATOM 4414 C C . GLY A 1 585 ? 16.450 4.605 0.087 1.00 81.19 585 GLY A C 1
ATOM 4415 O O . GLY A 1 585 ? 17.353 3.854 -0.276 1.00 81.19 585 GLY A O 1
ATOM 4416 N N . SER A 1 586 ? 15.769 4.420 1.217 1.00 84.25 586 SER A N 1
ATOM 4417 C CA . SER A 1 586 ? 15.927 3.272 2.122 1.00 84.25 586 SER A CA 1
ATOM 4418 C C . SER A 1 586 ? 14.956 2.130 1.772 1.00 84.25 586 SER A C 1
ATOM 4420 O O . SER A 1 586 ? 14.220 2.226 0.796 1.00 84.25 586 SER A O 1
ATOM 4422 N N . HIS A 1 587 ? 14.925 1.070 2.592 1.00 86.06 587 HIS A N 1
ATOM 4423 C CA . HIS A 1 587 ? 13.967 -0.043 2.462 1.00 86.06 587 HIS A CA 1
ATOM 4424 C C . HIS A 1 587 ? 12.502 0.355 2.694 1.00 86.06 587 HIS A C 1
ATOM 4426 O O . HIS A 1 587 ? 11.569 -0.217 2.134 1.00 86.06 587 HIS A O 1
ATOM 4432 N N . THR A 1 588 ? 12.304 1.340 3.563 1.00 84.12 588 THR A N 1
ATOM 4433 C CA . THR A 1 588 ? 11.007 1.911 3.938 1.00 84.12 588 THR A CA 1
ATOM 4434 C C . THR A 1 588 ? 11.107 3.425 3.780 1.00 84.12 588 THR A C 1
ATOM 4436 O O . THR A 1 588 ? 11.250 4.151 4.771 1.00 84.12 588 THR A O 1
ATOM 4439 N N . PRO A 1 589 ? 11.135 3.928 2.531 1.00 76.75 589 PRO A N 1
ATOM 4440 C CA . PRO A 1 589 ? 11.259 5.355 2.273 1.00 76.75 589 PRO A CA 1
ATOM 4441 C C . PRO A 1 589 ? 10.055 6.125 2.832 1.00 76.75 589 PRO A C 1
ATOM 4443 O O . PRO A 1 589 ? 8.945 5.597 2.918 1.00 76.75 589 PRO A O 1
ATOM 4446 N N . ASN A 1 590 ? 10.250 7.393 3.203 1.00 76.81 590 ASN A N 1
ATOM 4447 C CA . ASN A 1 590 ? 9.146 8.241 3.648 1.00 76.81 590 ASN A CA 1
ATOM 4448 C C . ASN A 1 590 ? 8.371 8.769 2.436 1.00 76.81 590 ASN A C 1
ATOM 4450 O O . ASN A 1 590 ? 8.687 9.839 1.911 1.00 76.81 590 ASN A O 1
ATOM 4454 N N . LEU A 1 591 ? 7.398 7.985 1.979 1.00 83.00 591 LEU A N 1
ATOM 4455 C CA . LEU A 1 591 ? 6.669 8.230 0.740 1.00 83.00 591 LEU A CA 1
ATOM 4456 C C . LEU A 1 591 ? 6.036 9.629 0.719 1.00 83.00 591 LEU A C 1
ATOM 4458 O O . LEU A 1 591 ? 5.403 10.073 1.679 1.00 83.00 591 LEU A O 1
ATOM 4462 N N . SER A 1 592 ? 6.242 10.347 -0.381 1.00 83.38 592 SER A N 1
ATOM 4463 C CA . SER A 1 592 ? 5.621 11.640 -0.641 1.00 83.38 592 SER A CA 1
ATOM 4464 C C . SER A 1 592 ? 4.133 11.458 -0.966 1.00 83.38 592 SER A C 1
ATOM 4466 O O . SER A 1 592 ? 3.665 10.364 -1.283 1.00 83.38 592 SER A O 1
ATOM 4468 N N . GLY A 1 593 ? 3.372 12.556 -0.957 1.00 81.62 593 GLY A N 1
ATOM 4469 C CA . GLY A 1 593 ? 1.978 12.535 -1.416 1.00 81.62 593 GLY A CA 1
ATOM 4470 C C . GLY A 1 593 ? 1.807 12.191 -2.903 1.00 81.62 593 GLY A C 1
ATOM 4471 O O . GLY A 1 593 ? 0.678 11.975 -3.326 1.00 81.62 593 GLY A O 1
ATOM 4472 N N . GLN A 1 594 ? 2.895 12.143 -3.684 1.00 90.88 594 GLN A N 1
ATOM 4473 C CA . GLN A 1 594 ? 2.862 11.795 -5.107 1.00 90.88 594 GLN A CA 1
ATOM 4474 C C . GLN A 1 594 ? 3.007 10.291 -5.359 1.00 90.88 594 GLN A C 1
ATOM 4476 O O . GLN A 1 594 ? 2.639 9.838 -6.434 1.00 90.88 594 GLN A O 1
ATOM 4481 N N . PHE A 1 595 ? 3.498 9.509 -4.389 1.00 95.06 595 PHE A N 1
ATOM 4482 C CA . PHE A 1 595 ? 3.727 8.075 -4.590 1.00 95.06 595 PHE A CA 1
ATOM 4483 C C . PHE A 1 595 ? 2.457 7.335 -5.023 1.00 95.06 595 PHE A C 1
ATOM 4485 O O . PHE A 1 595 ? 2.441 6.712 -6.078 1.00 95.06 595 PHE A O 1
ATOM 4492 N N . ALA A 1 596 ? 1.384 7.437 -4.236 1.00 95.94 596 ALA A N 1
ATOM 4493 C CA . ALA A 1 596 ? 0.137 6.735 -4.524 1.00 95.94 596 ALA A CA 1
ATOM 4494 C C . ALA A 1 596 ? -0.464 7.106 -5.891 1.00 95.94 596 ALA A C 1
ATOM 4496 O O . ALA A 1 596 ? -0.674 6.191 -6.682 1.00 95.94 596 ALA A O 1
ATOM 4497 N N . PRO A 1 597 ? -0.716 8.394 -6.216 1.00 97.12 597 PRO A N 1
ATOM 4498 C CA . PRO A 1 597 ? -1.313 8.737 -7.503 1.00 97.12 597 PRO A CA 1
ATOM 4499 C C . PRO A 1 597 ? -0.431 8.335 -8.691 1.00 97.12 597 PRO A C 1
ATOM 4501 O O . PRO A 1 597 ? -0.972 7.849 -9.673 1.00 97.12 597 PRO A O 1
ATOM 4504 N N . LEU A 1 598 ? 0.901 8.460 -8.604 1.00 98.38 598 LEU A N 1
ATOM 4505 C CA . LEU A 1 598 ? 1.793 8.061 -9.701 1.00 98.38 598 LEU A CA 1
ATOM 4506 C C . LEU A 1 598 ? 1.799 6.545 -9.926 1.00 98.38 598 LEU A C 1
ATOM 4508 O O . LEU A 1 598 ? 1.741 6.100 -11.067 1.00 98.38 598 LEU A O 1
ATOM 4512 N N . VAL A 1 599 ? 1.857 5.744 -8.858 1.00 98.81 599 VAL A N 1
ATOM 4513 C CA . VAL A 1 599 ? 1.852 4.280 -9.001 1.00 98.81 599 VAL A CA 1
ATOM 4514 C C . VAL A 1 599 ? 0.483 3.773 -9.457 1.00 98.81 599 VAL A C 1
ATOM 4516 O O . VAL A 1 599 ? 0.425 2.853 -10.263 1.00 98.81 599 VAL A O 1
ATOM 4519 N N . ILE A 1 600 ? -0.619 4.363 -8.979 1.00 98.75 600 ILE A N 1
ATOM 4520 C CA . ILE A 1 600 ? -1.970 3.998 -9.435 1.00 98.75 600 ILE A CA 1
ATOM 4521 C C . ILE A 1 600 ? -2.143 4.338 -10.914 1.00 98.75 600 ILE A C 1
ATOM 4523 O O . ILE A 1 600 ? -2.588 3.482 -11.671 1.00 98.75 600 ILE A O 1
ATOM 4527 N N . ASP A 1 601 ? -1.771 5.551 -11.329 1.00 98.56 601 ASP A N 1
ATOM 4528 C CA . ASP A 1 601 ? -1.826 5.962 -12.735 1.00 98.56 601 ASP A CA 1
ATOM 4529 C C . ASP A 1 601 ? -1.022 5.005 -13.620 1.00 98.56 601 ASP A C 1
ATOM 4531 O O . ASP A 1 601 ? -1.512 4.533 -14.646 1.00 98.56 601 ASP A O 1
ATOM 4535 N N . TRP A 1 602 ? 0.176 4.625 -13.168 1.00 98.69 602 TRP A N 1
ATOM 4536 C CA . TRP A 1 602 ? 0.986 3.629 -13.855 1.00 98.69 602 TRP A CA 1
ATOM 4537 C C . TRP A 1 602 ? 0.272 2.272 -13.926 1.00 98.69 602 TRP A C 1
ATOM 4539 O O . TRP A 1 602 ? 0.092 1.746 -15.014 1.00 98.69 602 TRP A O 1
ATOM 4549 N N . LEU A 1 603 ? -0.222 1.714 -12.818 1.00 98.75 603 LEU A N 1
ATOM 4550 C CA . LEU A 1 603 ? -0.897 0.406 -12.834 1.00 98.75 603 LEU A CA 1
ATOM 4551 C C . LEU A 1 603 ? -2.118 0.386 -13.765 1.00 98.75 603 LEU A C 1
ATOM 4553 O O . LEU A 1 603 ? -2.293 -0.574 -14.515 1.00 98.75 603 LEU A O 1
ATOM 4557 N N . LEU A 1 604 ? -2.937 1.441 -13.726 1.00 98.06 604 LEU A N 1
ATOM 4558 C CA . LEU A 1 604 ? -4.203 1.524 -14.459 1.00 98.06 604 LEU A CA 1
ATOM 4559 C C . LEU A 1 604 ? -4.044 1.918 -15.935 1.00 98.06 604 LEU A C 1
ATOM 4561 O O . LEU A 1 604 ? -4.951 1.676 -16.728 1.00 98.06 604 LEU A O 1
ATOM 4565 N N . SER A 1 605 ? -2.904 2.495 -16.324 1.00 96.94 605 SER A N 1
ATOM 4566 C CA . SER A 1 605 ? -2.577 2.805 -17.727 1.00 96.94 605 SER A CA 1
ATOM 4567 C C . SER A 1 605 ? -1.982 1.622 -18.499 1.00 96.94 605 SER A C 1
ATOM 4569 O O . SER A 1 605 ? -1.698 1.748 -19.689 1.00 96.94 605 SER A O 1
ATOM 4571 N N . HIS A 1 606 ? -1.839 0.468 -17.845 1.00 96.69 606 HIS A N 1
ATOM 4572 C CA . HIS A 1 606 ? -1.217 -0.735 -18.391 1.00 96.69 606 HIS A CA 1
ATOM 4573 C C . HIS A 1 606 ? -2.190 -1.933 -18.394 1.00 96.69 606 HIS A C 1
ATOM 4575 O O . HIS A 1 606 ? -1.963 -2.920 -17.686 1.00 96.69 606 HIS A O 1
ATOM 4581 N N . PRO A 1 607 ? -3.304 -1.861 -19.152 1.00 94.75 607 PRO A N 1
ATOM 4582 C CA . PRO A 1 607 ? -4.235 -2.973 -19.277 1.00 94.75 607 PRO A CA 1
ATOM 4583 C C . PRO A 1 607 ? -3.640 -4.104 -20.114 1.00 94.75 607 PRO A C 1
ATOM 4585 O O . PRO A 1 607 ? -2.866 -3.870 -21.045 1.00 94.75 607 PRO A O 1
ATOM 4588 N N . LYS A 1 608 ? -4.112 -5.334 -19.891 1.00 91.75 608 LYS A N 1
ATOM 4589 C CA . LYS A 1 608 ? -3.880 -6.405 -20.863 1.00 91.75 608 LYS A CA 1
ATOM 4590 C C . LYS A 1 608 ? -4.430 -6.016 -22.244 1.00 91.75 608 LYS A C 1
ATOM 4592 O O . LYS A 1 608 ? -5.441 -5.300 -22.330 1.00 91.75 608 LYS A O 1
ATOM 4597 N N . PRO A 1 609 ? -3.813 -6.510 -23.334 1.00 87.75 609 PRO A N 1
ATOM 4598 C CA . PRO A 1 609 ? -4.368 -6.385 -24.673 1.00 87.75 609 PRO A CA 1
ATOM 4599 C C . PRO A 1 609 ? -5.774 -6.972 -24.707 1.00 87.75 609 PRO A C 1
ATOM 4601 O O . PRO A 1 609 ? -6.052 -7.954 -24.021 1.00 87.75 609 PRO A O 1
ATOM 4604 N N . CYS A 1 610 ? -6.649 -6.395 -25.522 1.00 85.69 610 CYS A N 1
ATOM 4605 C CA . CYS A 1 610 ? -7.960 -6.971 -25.766 1.00 85.69 610 CYS A CA 1
ATOM 4606 C C . CYS A 1 610 ? -7.897 -7.877 -26.989 1.00 85.69 610 CYS A C 1
ATOM 4608 O O . CYS A 1 610 ? -7.760 -7.366 -28.097 1.00 85.69 610 CYS A O 1
ATOM 4610 N N . PRO A 1 611 ? -8.035 -9.206 -26.843 1.00 81.12 611 PRO A N 1
ATOM 4611 C CA . PRO A 1 611 ? -7.959 -10.102 -27.993 1.00 81.12 611 PRO A CA 1
ATOM 4612 C C . PRO A 1 611 ? -9.069 -9.847 -29.029 1.00 81.12 611 PRO A C 1
ATOM 4614 O O . PRO A 1 611 ? -8.916 -10.202 -30.194 1.00 81.12 611 PRO A O 1
ATOM 4617 N N . GLY A 1 612 ? -10.192 -9.246 -28.615 1.00 84.19 612 GLY A N 1
ATOM 4618 C CA . GLY A 1 612 ? -11.281 -8.849 -29.510 1.00 84.19 612 GLY A CA 1
ATOM 4619 C C . GLY A 1 612 ? -10.973 -7.623 -30.379 1.00 84.19 612 GLY A C 1
ATOM 4620 O O . GLY A 1 612 ? -11.574 -7.485 -31.443 1.00 84.19 612 GLY A O 1
ATOM 4621 N N . ASP A 1 613 ? -10.045 -6.764 -29.952 1.00 87.56 613 ASP A N 1
ATOM 4622 C CA . ASP A 1 613 ? -9.499 -5.651 -30.736 1.00 87.56 613 ASP A CA 1
ATOM 4623 C C . ASP A 1 613 ? -8.314 -6.163 -31.574 1.00 87.56 613 ASP A C 1
ATOM 4625 O O . ASP A 1 613 ? -7.147 -6.103 -31.187 1.00 87.56 613 ASP A O 1
ATOM 4629 N N . PHE A 1 614 ? -8.640 -6.779 -32.708 1.00 88.50 614 PHE A N 1
ATOM 4630 C CA . PHE A 1 614 ? -7.667 -7.436 -33.575 1.00 88.50 614 PHE A CA 1
ATOM 4631 C C . PHE A 1 614 ? -6.845 -6.433 -34.386 1.00 88.50 614 PHE A C 1
ATOM 4633 O O . PHE A 1 614 ? -5.713 -6.732 -34.771 1.00 88.50 614 PHE A O 1
ATOM 4640 N N . ASN A 1 615 ? -7.417 -5.268 -34.709 1.00 88.06 615 ASN A N 1
ATOM 4641 C CA . ASN A 1 615 ? -6.715 -4.253 -35.492 1.00 88.06 615 ASN A CA 1
ATOM 4642 C C . ASN A 1 615 ? -5.911 -3.267 -34.619 1.00 88.06 615 ASN A C 1
ATOM 4644 O O . ASN A 1 615 ? -5.114 -2.508 -35.180 1.00 88.06 615 ASN A O 1
ATOM 4648 N N . GLY A 1 616 ? -6.078 -3.318 -33.293 1.00 84.00 616 GLY A N 1
ATOM 4649 C CA . GLY A 1 616 ? -5.364 -2.495 -32.321 1.00 84.00 616 GLY A CA 1
ATOM 4650 C C . GLY A 1 616 ? -5.784 -1.028 -32.370 1.00 84.00 616 GLY A C 1
ATOM 4651 O O . GLY A 1 616 ? -4.926 -0.155 -32.225 1.00 84.00 616 GLY A O 1
ATOM 4652 N N . ASP A 1 617 ? -7.058 -0.749 -32.669 1.00 84.06 617 ASP A N 1
ATOM 4653 C CA . ASP A 1 617 ? -7.614 0.611 -32.740 1.00 84.06 617 ASP A CA 1
ATOM 4654 C C . ASP A 1 617 ? -8.319 1.067 -31.449 1.00 84.06 617 ASP A C 1
ATOM 4656 O O . ASP A 1 617 ? -8.943 2.135 -31.431 1.00 84.06 617 ASP A O 1
ATOM 4660 N N . ASP A 1 618 ? -8.178 0.283 -30.375 1.00 77.88 618 ASP A N 1
ATOM 4661 C CA . ASP A 1 618 ? -8.798 0.449 -29.060 1.00 77.88 618 ASP A CA 1
ATOM 4662 C C . ASP A 1 618 ? -10.338 0.370 -29.088 1.00 77.88 618 ASP A C 1
ATOM 4664 O O . ASP A 1 618 ? -11.012 0.774 -28.133 1.00 77.88 618 ASP A O 1
ATOM 4668 N N . MET A 1 619 ? -10.937 -0.156 -30.164 1.00 82.50 619 MET A N 1
ATOM 4669 C CA . MET A 1 619 ? -12.381 -0.345 -30.279 1.00 82.50 619 MET A CA 1
ATOM 4670 C C . MET A 1 619 ? -12.739 -1.720 -30.839 1.00 82.50 619 MET A C 1
ATOM 4672 O O . MET A 1 619 ? -12.735 -1.923 -32.044 1.00 82.50 619 MET A O 1
ATOM 4676 N N . THR A 1 620 ? -13.286 -2.610 -30.011 1.00 87.81 620 THR A N 1
ATOM 4677 C CA . THR A 1 620 ? -13.872 -3.866 -30.508 1.00 87.81 620 THR A CA 1
ATOM 4678 C C . THR A 1 620 ? -15.139 -3.612 -31.330 1.00 87.81 620 THR A C 1
ATOM 4680 O O . THR A 1 620 ? -16.226 -3.354 -30.807 1.00 87.81 620 THR A O 1
ATOM 4683 N N . ASN A 1 621 ? -15.015 -3.665 -32.653 1.00 88.62 621 ASN A N 1
ATOM 4684 C CA . ASN A 1 621 ? -16.072 -3.360 -33.603 1.00 88.62 621 ASN A CA 1
ATOM 4685 C C . ASN A 1 621 ? -15.981 -4.230 -34.873 1.00 88.62 621 ASN A C 1
ATOM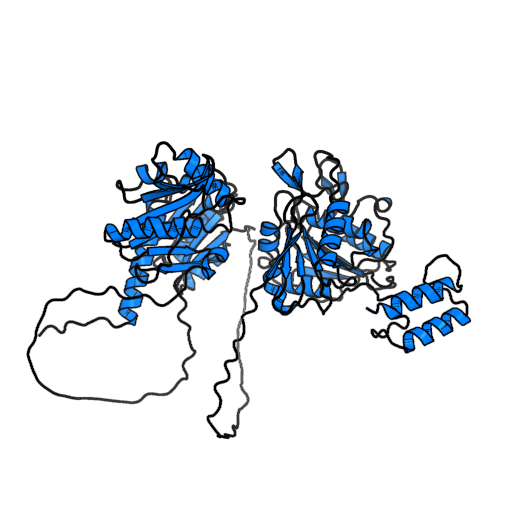 4687 O O . ASN A 1 621 ? -15.228 -5.192 -34.967 1.00 88.62 621 ASN A O 1
ATOM 4691 N N . THR A 1 622 ? -16.821 -3.966 -35.878 1.00 92.81 622 THR A N 1
ATOM 4692 C CA . THR A 1 622 ? -16.846 -4.798 -37.097 1.00 92.81 622 THR A CA 1
ATOM 4693 C C . THR A 1 622 ? -15.529 -4.743 -37.888 1.00 92.81 622 THR A C 1
ATOM 4695 O O . THR A 1 622 ? -15.269 -5.638 -38.691 1.00 92.81 622 THR A O 1
ATOM 4698 N N . GLN A 1 623 ? -14.694 -3.722 -37.679 1.00 93.44 623 GLN A N 1
ATOM 4699 C CA . GLN A 1 623 ? -13.381 -3.610 -38.312 1.00 93.44 623 GLN A CA 1
ATOM 4700 C C . GLN A 1 623 ? -12.417 -4.704 -37.847 1.00 93.44 623 GLN A C 1
ATOM 4702 O O . GLN A 1 623 ? -11.704 -5.236 -38.695 1.00 93.44 623 GLN A O 1
ATOM 4707 N N . ASP A 1 624 ? -12.476 -5.129 -36.585 1.00 93.00 624 ASP A N 1
ATOM 4708 C CA . ASP A 1 624 ? -11.690 -6.259 -36.069 1.00 93.00 624 ASP A CA 1
ATOM 4709 C C . ASP A 1 624 ? -12.039 -7.554 -36.770 1.00 93.00 624 ASP A C 1
ATOM 4711 O O . ASP A 1 624 ? -11.167 -8.291 -37.216 1.00 93.00 624 ASP A O 1
ATOM 4715 N N . VAL A 1 625 ? -13.338 -7.799 -36.954 1.00 94.38 625 VAL A N 1
ATOM 4716 C CA . VAL A 1 625 ? -13.818 -8.991 -37.657 1.00 94.38 625 VAL A CA 1
ATOM 4717 C C . VAL A 1 625 ? -13.313 -9.005 -39.094 1.00 94.38 625 VAL A C 1
ATOM 4719 O O . VAL A 1 625 ? -12.890 -10.044 -39.597 1.00 94.38 625 VAL A O 1
ATOM 4722 N N . LEU A 1 626 ? -13.333 -7.855 -39.769 1.00 94.06 626 LEU A N 1
ATOM 4723 C CA . LEU A 1 626 ? -12.810 -7.745 -41.128 1.00 94.06 626 LEU A CA 1
ATOM 4724 C C . LEU A 1 626 ? -11.289 -7.936 -41.166 1.00 94.06 626 LEU A C 1
ATOM 4726 O O . LEU A 1 626 ? -10.796 -8.617 -42.065 1.00 94.06 626 LEU A O 1
ATOM 4730 N N . ALA A 1 627 ? -10.555 -7.364 -40.211 1.00 94.00 627 ALA A N 1
ATOM 4731 C CA . ALA A 1 627 ? -9.108 -7.507 -40.108 1.00 94.00 627 ALA A CA 1
ATOM 4732 C C . ALA A 1 627 ? -8.706 -8.969 -39.847 1.00 94.00 627 ALA A C 1
ATOM 4734 O O . ALA A 1 627 ? -7.904 -9.519 -40.604 1.00 94.00 627 ALA A O 1
ATOM 4735 N N . PHE A 1 628 ? -9.351 -9.628 -38.882 1.00 95.94 628 PHE A N 1
ATOM 4736 C CA . PHE A 1 628 ? -9.139 -11.039 -38.570 1.00 95.94 628 PHE A CA 1
ATOM 4737 C C . PHE A 1 628 ? -9.451 -11.943 -39.765 1.00 95.94 628 PHE A C 1
ATOM 4739 O O . PHE A 1 628 ? -8.624 -12.762 -40.158 1.00 95.94 628 PHE A O 1
ATOM 4746 N N . LEU A 1 629 ? -10.619 -11.784 -40.403 1.00 96.00 629 LEU A N 1
ATOM 4747 C CA . LEU A 1 629 ? -11.000 -12.629 -41.539 1.00 96.00 629 LEU A CA 1
ATOM 4748 C C . LEU A 1 629 ? -10.056 -12.464 -42.737 1.00 96.00 629 LEU A C 1
ATOM 4750 O O . LEU A 1 629 ? -9.828 -13.434 -43.462 1.00 96.00 629 LEU A O 1
ATOM 4754 N N . ASN A 1 630 ? -9.496 -11.268 -42.944 1.00 95.50 630 ASN A N 1
ATOM 4755 C CA . ASN A 1 630 ? -8.481 -11.041 -43.971 1.00 95.50 630 ASN A CA 1
ATOM 4756 C C . ASN A 1 630 ? -7.174 -11.779 -43.642 1.00 95.50 630 ASN A C 1
ATOM 4758 O O . ASN A 1 630 ? -6.664 -12.489 -44.510 1.00 95.50 630 ASN A O 1
ATOM 4762 N N . ALA A 1 631 ? -6.676 -11.668 -42.406 1.00 95.44 631 ALA A N 1
ATOM 4763 C CA . ALA A 1 631 ? -5.478 -12.376 -41.948 1.00 95.44 631 ALA A CA 1
ATOM 4764 C C . ALA A 1 631 ? -5.662 -13.906 -42.012 1.00 95.44 631 ALA A C 1
ATOM 4766 O O . ALA A 1 631 ? -4.804 -14.629 -42.522 1.00 95.44 631 ALA A O 1
ATOM 4767 N N . TRP A 1 632 ? -6.831 -14.398 -41.591 1.00 96.62 632 TRP A N 1
ATOM 4768 C CA . TRP A 1 632 ? -7.208 -15.811 -41.645 1.00 96.62 632 TRP A CA 1
ATOM 4769 C C . TRP A 1 632 ? -7.266 -16.339 -43.080 1.00 96.62 632 TRP A C 1
ATOM 4771 O O . TRP A 1 632 ? -6.683 -17.377 -43.390 1.00 96.62 632 TRP A O 1
ATOM 4781 N N . ALA A 1 633 ? -7.909 -15.602 -43.992 1.00 93.94 633 ALA A N 1
ATOM 4782 C CA . ALA A 1 633 ? -7.967 -15.970 -45.406 1.00 93.94 633 ALA A CA 1
ATOM 4783 C C . ALA A 1 633 ? -6.584 -15.953 -46.082 1.00 93.94 633 ALA A C 1
ATOM 4785 O O . ALA A 1 633 ? -6.359 -16.699 -47.039 1.00 93.94 633 ALA A O 1
ATOM 4786 N N . ALA A 1 634 ? -5.667 -15.115 -45.593 1.00 95.19 634 ALA A N 1
ATOM 4787 C CA . ALA A 1 634 ? -4.280 -15.055 -46.036 1.00 95.19 634 ALA A CA 1
ATOM 4788 C C . ALA A 1 634 ? -3.380 -16.130 -45.391 1.00 95.19 634 ALA A C 1
ATOM 4790 O O . ALA A 1 634 ? -2.262 -16.338 -45.866 1.00 95.19 634 ALA A O 1
ATOM 4791 N N . GLY A 1 635 ? -3.860 -16.845 -44.364 1.00 92.81 635 GLY A N 1
ATOM 4792 C CA . GLY A 1 635 ? -3.072 -17.825 -43.609 1.00 92.81 635 GLY A CA 1
ATOM 4793 C C . GLY A 1 635 ? -1.935 -17.183 -42.811 1.00 92.81 635 GLY A C 1
ATOM 4794 O O . GLY A 1 635 ? -0.875 -17.788 -42.654 1.00 92.81 635 GLY A O 1
ATOM 4795 N N . GLU A 1 636 ? -2.120 -15.938 -42.374 1.00 94.12 636 GLU A N 1
ATOM 4796 C CA . GLU A 1 636 ? -1.130 -15.203 -41.592 1.00 94.12 636 GLU A CA 1
ATOM 4797 C C . GLU A 1 636 ? -1.029 -15.764 -40.172 1.00 94.12 636 GLU A C 1
ATOM 4799 O O . GLU A 1 636 ? -2.036 -16.121 -39.568 1.00 94.12 636 GLU A O 1
ATOM 4804 N N . ALA A 1 637 ? 0.179 -15.782 -39.603 1.00 88.50 637 ALA A N 1
ATOM 4805 C CA . ALA A 1 637 ? 0.402 -16.265 -38.237 1.00 88.50 637 ALA A CA 1
ATOM 4806 C C . ALA A 1 637 ? -0.398 -15.475 -37.184 1.00 88.50 637 ALA A C 1
ATOM 4808 O O . ALA A 1 637 ? -0.760 -16.028 -36.156 1.00 88.50 637 ALA A O 1
ATOM 4809 N N . ALA A 1 638 ? -0.732 -14.209 -37.457 1.00 86.19 638 ALA A N 1
ATOM 4810 C CA . ALA A 1 638 ? -1.592 -13.405 -36.588 1.00 86.19 638 ALA A CA 1
ATOM 4811 C C . ALA A 1 638 ? -3.024 -13.965 -36.460 1.00 86.19 638 ALA A C 1
ATOM 4813 O O . ALA A 1 638 ? -3.726 -13.624 -35.515 1.00 86.19 638 ALA A O 1
ATOM 4814 N N . ALA A 1 639 ? -3.463 -14.813 -37.396 1.00 91.56 639 ALA A N 1
ATOM 4815 C CA . ALA A 1 639 ? -4.770 -15.460 -37.363 1.00 91.56 639 ALA A CA 1
ATOM 4816 C C . ALA A 1 639 ? -4.769 -16.832 -36.665 1.00 91.56 639 ALA A C 1
ATOM 4818 O O . ALA A 1 639 ? -5.828 -17.451 -36.598 1.00 91.56 639 ALA A O 1
ATOM 4819 N N . ASP A 1 640 ? -3.622 -17.299 -36.157 1.00 91.19 640 ASP A N 1
ATOM 4820 C CA . ASP A 1 640 ? -3.527 -18.424 -35.212 1.00 91.19 640 ASP A CA 1
ATOM 4821 C C . ASP A 1 640 ? -3.912 -17.911 -33.815 1.00 91.19 640 ASP A C 1
ATOM 4823 O O . ASP A 1 640 ? -3.079 -17.622 -32.953 1.00 91.19 640 ASP A O 1
ATOM 4827 N N . PHE A 1 641 ? -5.208 -17.661 -33.647 1.00 87.38 641 PHE A N 1
ATOM 4828 C CA . PHE A 1 641 ? -5.780 -16.969 -32.500 1.00 87.38 641 PHE A CA 1
ATOM 4829 C C . PHE A 1 641 ? -5.788 -17.849 -31.248 1.00 87.38 641 PHE A C 1
ATOM 4831 O O . PHE A 1 641 ? -5.645 -17.337 -30.138 1.00 87.38 641 PHE A O 1
ATOM 4838 N N . ASN A 1 642 ? -5.948 -19.167 -31.410 1.00 84.88 642 ASN A N 1
ATOM 4839 C CA . ASN A 1 642 ? -5.861 -20.117 -30.297 1.00 84.88 642 ASN A CA 1
ATOM 4840 C C . ASN A 1 642 ? -4.413 -20.559 -29.996 1.00 84.88 642 ASN A C 1
ATOM 4842 O O . ASN A 1 642 ? -4.203 -21.281 -29.019 1.00 84.88 642 ASN A O 1
ATOM 4846 N N . ARG A 1 643 ? -3.443 -20.102 -30.803 1.00 84.69 643 ARG A N 1
ATOM 4847 C CA . ARG A 1 643 ? -2.004 -20.370 -30.682 1.00 84.69 643 ARG A CA 1
ATOM 4848 C C . ARG A 1 643 ? -1.663 -21.863 -30.728 1.00 84.69 643 ARG A C 1
ATOM 4850 O O . ARG A 1 643 ? -0.722 -22.303 -30.066 1.00 84.69 643 ARG A O 1
ATOM 4857 N N . ASP A 1 644 ? -2.414 -22.656 -31.495 1.00 88.50 644 ASP A N 1
ATOM 4858 C CA . ASP A 1 644 ? -2.168 -24.097 -31.655 1.00 88.50 644 ASP A CA 1
ATOM 4859 C C . ASP A 1 644 ? -1.132 -24.427 -32.749 1.00 88.50 644 ASP A C 1
ATOM 4861 O O . ASP A 1 644 ? -0.774 -25.594 -32.959 1.00 88.50 644 ASP A O 1
ATOM 4865 N N . GLY A 1 645 ? -0.608 -23.398 -33.422 1.00 90.62 645 GLY A N 1
ATOM 4866 C CA . GLY A 1 645 ? 0.344 -23.506 -34.519 1.00 90.62 645 GLY A CA 1
ATOM 4867 C C . GLY A 1 645 ? -0.321 -23.697 -35.883 1.00 90.62 645 GLY A C 1
ATOM 4868 O O . GLY A 1 645 ? 0.389 -23.904 -36.876 1.00 90.62 645 GLY A O 1
ATOM 4869 N N . THR A 1 646 ? -1.658 -23.675 -35.969 1.00 94.12 646 THR A N 1
ATOM 4870 C CA . THR A 1 646 ? -2.406 -23.913 -37.206 1.00 94.12 646 THR A CA 1
ATOM 4871 C C . THR A 1 646 ? -3.592 -22.969 -37.392 1.00 94.12 646 THR A C 1
ATOM 4873 O O . THR A 1 646 ? -4.618 -23.090 -36.745 1.00 94.12 646 THR A O 1
ATOM 4876 N N . VAL A 1 647 ? -3.535 -22.134 -38.433 1.00 94.94 647 VAL A N 1
ATOM 4877 C CA . VAL A 1 647 ? -4.664 -21.271 -38.821 1.00 94.94 647 VAL A CA 1
ATOM 4878 C C . VAL A 1 647 ? -5.789 -22.104 -39.449 1.00 94.94 647 VAL A C 1
ATOM 4880 O O . VAL A 1 647 ? -5.680 -22.585 -40.583 1.00 94.94 647 VAL A O 1
ATOM 4883 N N . ASN A 1 648 ? -6.884 -22.294 -38.719 1.00 93.81 648 ASN A N 1
ATOM 4884 C CA . ASN A 1 648 ? -8.026 -23.109 -39.109 1.00 93.81 648 ASN A CA 1
ATOM 4885 C C . ASN A 1 648 ? -9.365 -22.542 -38.573 1.00 93.81 648 ASN A C 1
ATOM 4887 O O . ASN A 1 648 ? -9.475 -21.392 -38.163 1.00 93.81 648 ASN A O 1
ATOM 4891 N N . THR A 1 649 ? -10.463 -23.295 -38.681 1.00 93.88 649 THR A N 1
ATOM 4892 C CA . THR A 1 649 ? -11.792 -22.813 -38.248 1.00 93.88 649 THR A CA 1
ATOM 4893 C C . THR A 1 649 ? -11.927 -22.629 -36.734 1.00 93.88 649 THR A C 1
ATOM 4895 O O . THR A 1 649 ? -12.850 -21.947 -36.297 1.00 93.88 649 THR A O 1
ATOM 4898 N N . GLN A 1 650 ? -11.058 -23.247 -35.932 1.00 94.12 650 GLN A N 1
ATOM 4899 C CA . GLN A 1 650 ? -11.042 -23.087 -34.479 1.00 94.12 650 GLN A CA 1
ATOM 4900 C C . GLN A 1 650 ? -10.602 -21.678 -34.083 1.00 94.12 650 GLN A C 1
ATOM 4902 O O . GLN A 1 650 ? -11.217 -21.109 -33.186 1.00 94.12 650 GLN A O 1
ATOM 4907 N N . ASP A 1 651 ? -9.670 -21.068 -34.817 1.00 94.44 651 ASP A N 1
ATOM 4908 C CA . ASP A 1 651 ? -9.278 -19.668 -34.616 1.00 94.44 651 ASP A CA 1
ATOM 4909 C C . ASP A 1 651 ? -10.434 -18.711 -34.838 1.00 94.44 651 ASP A C 1
ATOM 4911 O O . ASP A 1 651 ? -10.639 -17.785 -34.065 1.00 94.44 651 ASP A O 1
ATOM 4915 N N . VAL A 1 652 ? -11.247 -18.971 -35.866 1.00 93.56 652 VAL A N 1
ATOM 4916 C CA . VAL A 1 652 ? -12.435 -18.158 -36.150 1.00 93.56 652 VAL A CA 1
ATOM 4917 C C . VAL A 1 652 ? -13.415 -18.218 -34.983 1.00 93.56 652 VAL A C 1
ATOM 4919 O O . VAL A 1 652 ? -13.979 -17.199 -34.598 1.00 93.56 652 VAL A O 1
ATOM 4922 N N . LEU A 1 653 ? -13.624 -19.403 -34.404 1.00 91.69 653 LEU A N 1
ATOM 4923 C CA . LEU A 1 653 ? -14.500 -19.561 -33.243 1.00 91.69 653 LEU A CA 1
ATOM 4924 C C . LEU A 1 653 ? -13.911 -18.886 -31.999 1.00 91.69 653 LEU A C 1
ATOM 4926 O O . LEU A 1 653 ? -14.650 -18.233 -31.266 1.00 91.69 653 LEU A O 1
ATOM 4930 N N . ALA A 1 654 ? -12.603 -19.017 -31.775 1.00 87.25 654 ALA A N 1
ATOM 4931 C CA . ALA A 1 654 ? -11.912 -18.398 -30.651 1.00 87.25 654 ALA A CA 1
ATOM 4932 C C . ALA A 1 654 ? -11.953 -16.861 -30.738 1.00 87.25 654 ALA A C 1
ATOM 4934 O O . ALA A 1 654 ? -12.363 -16.210 -29.777 1.00 87.25 654 ALA A O 1
ATOM 4935 N N . PHE A 1 655 ? -11.651 -16.295 -31.909 1.00 92.25 655 PHE A N 1
ATOM 4936 C CA . PHE A 1 655 ? -11.734 -14.859 -32.161 1.00 92.25 655 PHE A CA 1
ATOM 4937 C C . PHE A 1 655 ? -13.162 -14.334 -32.010 1.00 92.25 655 PHE A C 1
ATOM 4939 O O . PHE A 1 655 ? -13.380 -13.356 -31.306 1.00 92.25 655 PHE A O 1
ATOM 4946 N N . LEU A 1 656 ? -14.162 -14.984 -32.619 1.00 90.94 656 LEU A N 1
ATOM 4947 C CA . LEU A 1 656 ? -15.549 -14.519 -32.511 1.00 90.94 656 LEU A CA 1
ATOM 4948 C C . LEU A 1 656 ? -16.071 -14.570 -31.072 1.00 90.94 656 LEU A C 1
ATOM 4950 O O . LEU A 1 656 ? -16.871 -13.714 -30.703 1.00 90.94 656 LEU A O 1
ATOM 4954 N N . ASN A 1 657 ? -15.617 -15.532 -30.263 1.00 84.56 657 ASN A N 1
ATOM 4955 C CA . ASN A 1 657 ? -15.922 -15.554 -28.835 1.00 84.56 657 ASN A CA 1
ATOM 4956 C C . ASN A 1 657 ? -15.270 -14.370 -28.110 1.00 84.56 657 ASN A C 1
ATOM 4958 O O . ASN A 1 657 ? -15.959 -13.692 -27.357 1.00 84.56 657 ASN A O 1
ATOM 4962 N N . ALA A 1 658 ? -13.987 -14.086 -28.357 1.00 84.44 658 ALA A N 1
ATOM 4963 C CA . ALA A 1 658 ? -13.307 -12.931 -27.766 1.00 84.44 658 ALA A CA 1
ATOM 4964 C C . ALA A 1 658 ? -13.957 -11.600 -28.187 1.00 84.44 658 ALA A C 1
ATOM 4966 O O . ALA A 1 658 ? -14.257 -10.758 -27.350 1.00 84.44 658 ALA A O 1
ATOM 4967 N N . TRP A 1 659 ? -14.266 -11.443 -29.473 1.00 88.25 659 TRP A N 1
ATOM 4968 C CA . TRP A 1 659 ? -14.931 -10.265 -30.023 1.00 88.25 659 TRP A CA 1
ATOM 4969 C C . TRP A 1 659 ? -16.350 -10.068 -29.471 1.00 88.25 659 TRP A C 1
ATOM 4971 O O . TRP A 1 659 ? -16.747 -8.947 -29.166 1.00 88.25 659 TRP A O 1
ATOM 4981 N N . ALA A 1 660 ? -17.124 -11.150 -29.321 1.00 82.31 660 ALA A N 1
ATOM 4982 C CA . ALA A 1 660 ? -18.478 -11.085 -28.771 1.00 82.31 660 ALA A CA 1
ATOM 4983 C C . ALA A 1 660 ? -18.501 -10.804 -27.262 1.00 82.31 660 ALA A C 1
ATOM 4985 O O . ALA A 1 660 ? -19.460 -10.199 -26.783 1.00 82.31 660 ALA A O 1
ATOM 4986 N N . SER A 1 661 ? -17.471 -11.242 -26.532 1.00 74.31 661 SER A N 1
ATOM 4987 C CA . SER A 1 661 ? -17.269 -10.893 -25.122 1.00 74.31 661 SER A CA 1
ATOM 4988 C C . SER A 1 661 ? -16.866 -9.428 -24.940 1.00 74.31 661 SER A C 1
ATOM 4990 O O . SER A 1 661 ? -17.141 -8.866 -23.885 1.00 74.31 661 SER A O 1
ATOM 4992 N N . GLY A 1 662 ? -16.285 -8.811 -25.974 1.00 73.25 662 GLY A N 1
ATOM 4993 C CA . GLY A 1 662 ? -15.763 -7.451 -25.918 1.00 73.25 662 GLY A CA 1
ATOM 4994 C C . GLY A 1 662 ? -14.445 -7.355 -25.151 1.00 73.25 662 GLY A C 1
ATOM 4995 O O . GLY A 1 662 ? -13.838 -8.365 -24.784 1.00 73.25 662 GLY A O 1
ATOM 4996 N N . CYS A 1 663 ? -14.025 -6.112 -24.938 1.00 71.50 663 CYS A N 1
ATOM 4997 C CA . CYS A 1 663 ? -13.168 -5.728 -23.829 1.00 71.50 663 CYS A CA 1
ATOM 4998 C C . CYS A 1 663 ? -14.082 -5.200 -22.708 1.00 71.50 663 CYS A C 1
ATOM 5000 O O . CYS A 1 663 ? -13.748 -5.460 -21.544 1.00 71.50 663 CYS A O 1
#

Radius of gyration: 30.72 Å; chains: 1; bounding box: 66×85×90 Å

Foldseek 3Di:
DPPPDDDDPVRLQVVVVVLVLVQVCCCCVQQVQDPPWDDDPFKIWDAPLDLDQSNTEMEGHPPDALVNLLVNCVVVLVHPHKHKYKYQDQDDVSNVVSCVVSQWAFQDKFFKDKDFPVQQDDADADPQKDKDWDDLVCQQLQLVLLCQQVVHDSVSSSSLTPVSCVVRHDPPQKIKMFMDHPRGGFWIWIWGDDPLAIEIDSTGGHPVCPPRRRSSVNQPVVVVVSVVVRSRMYIYTDDPVRPPPRDDDDDDDDDDDDDDDDDDDDDDDDDDDDDDDDDPDDPPPSDGTIMTMIMHDDDDDDDDDDDDDDDDDDDDDDDDDDDDDDDDDDDDDPPPPPQPFDWDWFDPPPDTWTKTFASPFDQVDAFAEEEEAEAKQDFLVRRCSQLVLVVCCNVLPHIYTRHWADADPVRITADPFEPFDDPPVPDPDDPLVVVVSRVVRCVVPGRHDQQHHEYEYAARSLSRQQRNCQPVVVRHLEYEYQLYAYYPPLVSGQRPAAHEYEYEYECAAPPQHQQWDHHVNHTTHHSLVRLLSSCVSQQFDSDKDQPDDAQDFAPPDDDSQWTKIWRPHRGHQSHTGIYTYRYNAYSRGRTDPVSNVVVSCVSRVGTGDQLQQLVPPPDNDVVNVVVLVVCLVVQHPSLCSVVPSGSDVVSVVNNVVSSVVTD

Sequence (663 aa):
MTTINRPTLDQLADSAADAIRAHIDHLFRGFFCPPGSLLTPTCMRYITNSPHPLGNAAFISRDASADEVTRTLQPLVDLEFPSAVVLMNDDQPAQTSAVEASGFTFAEAMPLMSVTPDTLKPTDLPSGHTYREIPLAEDAAWSEAVSTGYGLPLELGSLFGIKRASETCKPGVARHFAVEHEGELVATSMLYLHDGLAGIYGVATKPDHRGKGLAAHLTAEPLRTAWTEGYNTGLLQASAMGAPRLLAHRLPLPRRHGPLRPHARRRRQRQTRPRMTNTPPTQHNHGLPALGVWTSGRHRLGSQGPRPHRATHPQGPAMPRTIGFVPLALIAALAVAASAQSTRYVDVGRGDVPVYLPSTYDDDTPMPLIVMLHGYSASGPIQESYFRFRAQQEEFGFMLAIPDGTIDNFGNRFWNATDACCNFFNSGVDDSGYLLDLIDAVAATCNVDPRLVCLIGHSNGGFMAHRMACDHSDVIASIASLAGATHNDPDDCDPDSSVHVLQIHGTNDSTIRYNGGSINGNQYPGAIETTEMWASLNGCAVIPDDSSPPLNLVSNISGDETLVTTYPQDCAPGGSAELWTIVGGSHTPNLSGQFAPLVIDWLLSHPKPCPGDFNGDDMTNTQDVLAFLNAWAAGEAAADFNRDGTVNTQDVLAFLNAWASGC

Secondary structure (DSSP, 8-state):
-----PPPHHHHHHHHHHHHHHHHHHIIIIIS--TT-EE-SSEEEEE---SSGGGEEEEE-TT--HHHHHHHHHHHHT-SS--EEEEEESS-HHHHHHHHHTTEEEEEEEEEEEE-TTTPPP-PPPTTEEEEE--GGGHHHHHHHHHHHHT--HHHHGGGSHHHHHHHS-TTTEEEEEEEETTEEEEEEEEEEETTEEEEEEEEE-GGGTTSSHHHHHHHHHHHHHHHTT--EEEEE--TTTGGGS-----PPPPPPP---------------------PPP----PPPEEEEEEE---------------------------------------------EEEEE-SSSSPEEEEE-TT--TTS-EEEEEEEPPTT--HHHHHHHH-GGGTHHHHT-EEE-PPPEE-TTS-EE---STTSS-TT-----HHHHHHHHHHHHHTTS-EEEEEEEEEEETHHHHHHHHHHHHTTTT--EEEEES----SSGGG---SS--EEEEEEETT-SSS-TT-EEETTEEE--HHHHHHHHHHHTT-----B--SPPB--BTTS-SS-EEEEE--SSPPTT-EEEEEEETT--SS--B-TTHHHHHHHHHHT-PPP-TT-SS-SS--SHHHHHHHHHHHHHT-GGG-TT-SS--SHHHHHHHHHHHHH--

pLDDT: mean 79.34, std 23.27, range [20.98, 98.94]